Protein AF-0000000084342221 (afdb_homodimer)

Organism: Pseudonocardia thermophila (NCBI:txid1848)

Foldseek 3Di:
DKEKFFAAFAAQALVVLLVSLLVQLQVCLVVPHQEYEYAFQSSGFPPDDQLVSADACPDDSVVSSQVSQAVSQHWYWYWHWHDDPPSAIFRKIFIHGDVDTDIDTAADAPPDPPDDRVVRHPHDDDWDWDATPNAIETEHEAVCLVPLVSLQVSLVVGHQEYEYHYLFWDDPCRLVVVLVSQLVSLQLRLHKYFYHYHADVVQVPDDSDRTSRTQAFTFIAGSNRHTQDTDGRHGDMDMDDDDSVSSVVSCVVCVNSVPDDD/DKEKFFAAFAAQALVVLLVSLLVQLQVCLVVPHQEYEYAFQSSGFPPDDQLVSADACPDDSNVSSQVSQAVSQHWYWYWHWHDDPPSAIFRKIFIHGDVDTDIDTAADAPPDPPDDRVVRHPHDDDWDWDATPNAIETEHEAVCLVPLVSLQVSLVVGHQEYEYHYLFWDDPCRLVVVLVSQLVSLQLRLHKYFYHYHADVVQVPDDSDRTSRTQAFTFIAGSNRHTQDTDGRHGDMDMDDDDSVSSVVSCVVCVNSVPDDD

Nearest PDB structures (foldseek):
  5nz5-assembly1_A-2  TM=8.343E-01  e=1.143E-21  Nesterenkonia sp. 10004
  5kha-assembly1_A  TM=8.638E-01  e=1.002E-17  Acinetobacter baumannii
  5kha-assembly1_B  TM=8.612E-01  e=1.275E-17  Acinetobacter baumannii
  4f4h-assembly1_A  TM=8.410E-01  e=1.622E-17  Burkholderia thailandensis E264
  4f4h-assembly1_B  TM=7.670E-01  e=6.197E-18  Burkholderia thailandensis E264

Solvent-accessible surface area (backbone atoms only — not comparable to full-atom values): 25376 Å² total; per-residue (Å²): 88,38,34,24,33,35,21,40,64,49,39,78,44,44,69,62,26,47,52,54,49,46,51,45,48,46,54,28,32,75,71,59,21,53,34,35,33,30,14,33,37,30,38,36,25,58,80,51,83,57,63,88,70,33,38,51,82,84,26,72,69,46,46,52,50,41,48,47,20,49,76,51,62,17,31,36,35,39,15,34,42,21,70,43,69,95,79,17,22,25,51,24,35,42,36,27,21,74,93,35,80,49,69,38,38,34,53,40,62,52,54,33,75,90,39,60,39,59,77,51,31,46,66,32,85,59,88,41,70,47,65,54,96,90,36,33,35,19,64,47,39,42,57,32,58,66,41,62,57,60,44,34,50,36,24,74,73,54,22,49,31,32,39,29,20,10,36,44,51,70,60,92,63,34,68,59,45,50,57,46,34,50,18,40,42,5,46,48,29,28,11,31,26,45,32,13,17,12,6,20,37,61,71,78,74,39,83,60,79,87,33,39,44,14,54,19,51,24,31,32,16,33,22,76,31,48,76,73,46,70,50,58,38,52,66,46,76,46,76,49,77,49,56,71,62,56,26,56,50,35,40,67,35,51,32,53,74,79,55,57,86,114,89,39,34,24,33,37,22,42,64,49,38,78,43,46,69,62,25,48,52,53,49,48,51,46,49,48,53,29,32,76,71,61,21,52,35,34,34,30,14,33,38,31,37,36,24,60,81,51,85,56,62,88,69,33,39,52,82,83,26,70,71,45,47,51,51,42,49,47,19,51,74,52,62,17,31,34,34,39,15,33,42,21,69,43,70,95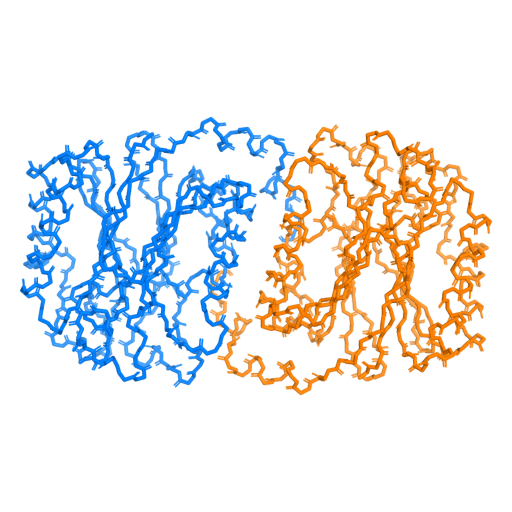,79,18,22,24,51,25,35,42,35,27,21,75,94,35,79,50,70,36,39,33,52,38,62,52,55,33,75,90,39,60,40,60,78,50,32,47,65,32,85,58,88,41,69,46,64,54,96,89,35,35,34,20,63,46,40,42,57,32,58,66,41,60,55,60,46,35,51,37,25,74,73,54,20,49,32,31,38,29,22,10,35,43,50,72,60,94,63,33,68,61,46,51,57,47,35,51,18,40,44,6,45,48,29,29,11,30,25,45,32,13,17,12,5,22,39,63,71,75,76,36,82,57,77,87,36,39,44,13,55,19,50,24,32,33,17,32,24,76,32,48,76,74,46,69,50,58,38,52,65,45,76,47,77,46,76,48,56,70,63,56,26,56,50,34,38,67,35,50,31,53,76,80,55,56,86,115

Secondary structure (DSSP, 8-state):
-EEEEEE----S-HHHHHHHHHHHHHHHHHTT-SEEEPPTT-SS-TTS-SGGG---TTSHHHHHHHHHHHHHT-EEEEEEEEE-STT-EEEEEEEEETTEEEEEE-SS----TT--GGGTEE------EEEETTEEEEE--GGGGG-HHHHHHHHHTT-SEEEEEE-PPPSTTHHHHHHHHHHHHHHHHTSEEEEEEPP-GGGGT---TTS-------EEE-TTS-EEEE--SS-EEEEEE--HHHHHHHHHHS-TTTT---/-EEEEEE----S-HHHHHHHHHHHHHHHHHTT-SEEEPPTT-SS-TTS-SGGG---TTSHHHHHHHHHHHHHT-EEEEEEEEE-STT-EEEEEEEEETTEEEEEE-SS----TT--GGGTEE------EEEETTEEEEE--GGGGG-HHHHHHHHHTT-SEEEEEE-PPPSTTHHHHHHHHHHHHHHHHTSEEEEEEPP-GGGGT---TTS-------EEE-TTS-EEEE--SS-EEEEEE--HHHHHHHHHHS-TTTT---

Radius of gyration: 24.41 Å; Cα contacts (8 Å, |Δi|>4): 1422; chains: 2; bounding box: 43×71×55 Å

Sequence (524 aa):
MRVAVAQIASTADPVHNLSLVRDGIREAAEAGAALVVFPEATMCAFGHPLGPVAEPADGPWANAVRAAAADAGITAVVGMFTPADEGRVHNTLLATGPGVDATYDKIHLYDAFGFTESRTVAPGAKPVSITVDGLQVGLATCYDVRFPALFQLLAADGAQVIVLPASWGDGPGKREQWDLLVRARALDSTAYVVACDQADPRTVGRDPGSAPAGIGASLVAGPLGQVVAQLDREPALLLADLDPEAVAAARKTVPVLANRRIMRVAVAQIASTADPVHNLSLVRDGIREAAEAGAALVVFPEATMCAFGHPLGPVAEPADGPWANAVRAAAADAGITAVVGMFTPADEGRVHNTLLATGPGVDATYDKIHLYDAFGFTESRTVAPGAKPVSITVDGLQVGLATCYDVRFPALFQLLAADGAQVIVLPASWGDGPGKREQWDLLVRARALDSTAYVVACDQADPRTVGRDPGSAPAGIGASLVAGPLGQVVAQLDREPALLLADLDPEAVAAARKTVPVLANRRI

InterPro domains:
  IPR001110 Uncharacterised protein family UPF0012, conserved site [PS01227] (138-158)
  IPR003010 Carbon-nitrogen hydrolase [PF00795] (2-252)
  IPR003010 Carbon-nitrogen hydrolase [PS50263] (1-244)
  IPR036526 Carbon-nitrogen hydrolase superfamily [G3DSA:3.60.110.10] (1-262)
  IPR036526 Carbon-nitrogen hydrolase superfamily [SSF56317] (1-260)

Structure (mmCIF, N/CA/C/O backbone):
data_AF-0000000084342221-model_v1
#
loop_
_entity.id
_entity.type
_entity.pdbx_description
1 polymer 'Predicted amidohydrolase'
#
loop_
_atom_site.group_PDB
_atom_site.id
_atom_site.type_symbol
_atom_site.label_atom_id
_atom_site.label_alt_id
_atom_site.label_comp_id
_atom_site.label_asym_id
_atom_site.label_entity_id
_atom_site.label_seq_id
_atom_site.pdbx_PDB_ins_code
_atom_site.Cartn_x
_atom_site.Cartn_y
_atom_site.Cartn_z
_atom_site.occupancy
_atom_site.B_iso_or_equiv
_atom_site.auth_seq_id
_atom_site.auth_comp_id
_atom_site.auth_asym_id
_atom_site.auth_atom_id
_atom_site.pdbx_PDB_model_num
ATOM 1 N N . MET A 1 1 ? 19.109 13.859 8.625 1 97.62 1 MET A N 1
ATOM 2 C CA . MET A 1 1 ? 18.234 14.984 8.977 1 97.62 1 MET A CA 1
ATOM 3 C C . MET A 1 1 ? 17.344 14.633 10.164 1 97.62 1 MET A C 1
ATOM 5 O O . MET A 1 1 ? 16.656 13.617 10.148 1 97.62 1 MET A O 1
ATOM 9 N N . ARG A 1 2 ? 17.516 15.375 11.234 1 98.62 2 ARG A N 1
ATOM 10 C CA . ARG A 1 2 ? 16.578 15.172 12.344 1 98.62 2 ARG A CA 1
ATOM 11 C C . ARG A 1 2 ? 15.25 15.859 12.078 1 98.62 2 ARG A C 1
ATOM 13 O O . ARG A 1 2 ? 15.211 17.031 11.711 1 98.62 2 ARG A O 1
ATOM 20 N N . VAL A 1 3 ? 14.039 15.086 12.227 1 98.94 3 VAL A N 1
ATOM 21 C CA . VAL A 1 3 ? 12.703 15.641 12.039 1 98.94 3 VAL A CA 1
ATOM 22 C C . VAL A 1 3 ? 11.898 15.508 13.328 1 98.94 3 VAL A C 1
ATOM 24 O O . VAL A 1 3 ? 12.195 14.648 14.164 1 98.94 3 VAL A O 1
ATOM 27 N N . ALA A 1 4 ? 10.977 16.359 13.477 1 98.94 4 ALA A N 1
ATOM 28 C CA . ALA A 1 4 ? 10.023 16.312 14.578 1 98.94 4 ALA A CA 1
ATOM 29 C C . ALA A 1 4 ? 8.594 16.156 14.07 1 98.94 4 ALA A C 1
ATOM 31 O O . ALA A 1 4 ? 8.227 16.766 13.062 1 98.94 4 ALA A O 1
ATOM 32 N N . VAL A 1 5 ? 7.891 15.312 14.68 1 99 5 VAL A N 1
ATOM 33 C CA . VAL A 1 5 ? 6.453 15.164 14.469 1 99 5 VAL A CA 1
ATOM 34 C C . VAL A 1 5 ? 5.695 15.68 15.688 1 99 5 VAL A C 1
ATOM 36 O O . VAL A 1 5 ? 5.746 15.078 16.766 1 99 5 VAL A O 1
ATOM 39 N N . ALA A 1 6 ? 5.051 16.812 15.516 1 99 6 ALA A N 1
ATOM 40 C CA . ALA A 1 6 ? 4.309 17.422 16.609 1 99 6 ALA A CA 1
ATOM 41 C C . ALA A 1 6 ? 2.852 16.969 16.609 1 99 6 ALA A C 1
ATOM 43 O O . ALA A 1 6 ? 1.992 17.625 16.031 1 99 6 ALA A O 1
ATOM 44 N N . GLN A 1 7 ? 2.613 15.852 17.312 1 98.94 7 GLN A N 1
ATOM 45 C CA . GLN A 1 7 ? 1.242 15.375 17.469 1 98.94 7 GLN A CA 1
ATOM 46 C C . GLN A 1 7 ? 0.49 16.219 18.5 1 98.94 7 GLN A C 1
ATOM 48 O O . GLN A 1 7 ? 0.651 16.031 19.703 1 98.94 7 GLN A O 1
ATOM 53 N N . ILE A 1 8 ? -0.265 17.141 18.016 1 98.94 8 ILE A N 1
ATOM 54 C CA . ILE A 1 8 ? -1.03 18.031 18.891 1 98.94 8 ILE A CA 1
ATOM 55 C C . ILE A 1 8 ? -2.52 17.719 18.766 1 98.94 8 ILE A C 1
ATOM 57 O O . ILE A 1 8 ? -2.918 16.891 17.953 1 98.94 8 ILE A O 1
ATOM 61 N N . ALA A 1 9 ? -3.359 18.391 19.562 1 98.75 9 ALA A N 1
ATOM 62 C CA . ALA A 1 9 ? -4.816 18.328 19.469 1 98.75 9 ALA A CA 1
ATOM 63 C C . ALA A 1 9 ? -5.402 19.703 19.203 1 98.75 9 ALA A C 1
ATOM 65 O O . ALA A 1 9 ? -5.645 20.484 20.125 1 98.75 9 ALA A O 1
ATOM 66 N N . SER A 1 10 ? -5.617 19.969 17.938 1 98.62 10 SER A N 1
ATOM 67 C CA . SER A 1 10 ? -6.129 21.266 17.547 1 98.62 10 SER A CA 1
ATOM 68 C C . SER A 1 10 ? -7.547 21.484 18.062 1 98.62 10 SER A C 1
ATOM 70 O O . SER A 1 10 ? -8.305 20.531 18.219 1 98.62 10 SER A O 1
ATOM 72 N N . THR A 1 11 ? -7.891 22.75 18.344 1 98.12 11 THR A N 1
ATOM 73 C CA . THR A 1 11 ? -9.234 23.141 18.75 1 98.12 11 THR A CA 1
ATOM 74 C C . THR A 1 11 ? -9.914 23.969 17.656 1 98.12 11 THR A C 1
ATOM 76 O O . THR A 1 11 ? -9.398 24.062 16.547 1 98.12 11 THR A O 1
ATOM 79 N N . ALA A 1 12 ? -11.078 24.5 18 1 97.5 12 ALA A N 1
ATOM 80 C CA . ALA A 1 12 ? -11.805 25.344 17.062 1 97.5 12 ALA A CA 1
ATOM 81 C C . ALA A 1 12 ? -11.195 26.75 17 1 97.5 12 ALA A C 1
ATOM 83 O O . ALA A 1 12 ? -11.516 27.531 16.094 1 97.5 12 ALA A O 1
ATOM 84 N N . ASP A 1 13 ? -10.273 27.047 17.875 1 98.25 13 ASP A N 1
ATOM 85 C CA . ASP A 1 13 ? -9.758 28.406 18.031 1 98.25 13 ASP A CA 1
ATOM 86 C C . ASP A 1 13 ? -8.391 28.562 17.375 1 98.25 13 ASP A C 1
ATOM 88 O O . ASP A 1 13 ? -7.375 28.141 17.953 1 98.25 13 ASP A O 1
ATOM 92 N N . PRO A 1 14 ? -8.312 29.281 16.234 1 98.75 14 PRO A N 1
ATOM 93 C CA . PRO A 1 14 ? -7.031 29.438 15.539 1 98.75 14 PRO A CA 1
ATOM 94 C C . PRO A 1 14 ? -5.961 30.078 16.406 1 98.75 14 PRO A C 1
ATOM 96 O O . PRO A 1 14 ? -4.773 29.781 16.25 1 98.75 14 PRO A O 1
ATOM 99 N N . VAL A 1 15 ? -6.363 30.953 17.266 1 98.56 15 VAL A N 1
ATOM 100 C CA . VAL A 1 15 ? -5.406 31.641 18.125 1 98.56 15 VAL A CA 1
ATOM 101 C C . VAL A 1 15 ? -4.766 30.656 19.094 1 98.56 15 VAL A C 1
ATOM 103 O O . VAL A 1 15 ? -3.547 30.641 19.266 1 98.56 15 VAL A O 1
ATOM 106 N N . HIS A 1 16 ? -5.605 29.891 19.703 1 98.56 16 HIS A N 1
ATOM 107 C CA . HIS A 1 16 ? -5.102 28.859 20.594 1 98.56 16 HIS A CA 1
ATOM 108 C C . HIS A 1 16 ? -4.191 27.891 19.844 1 98.56 16 HIS A C 1
ATOM 110 O O . HIS A 1 16 ? -3.113 27.547 20.328 1 98.56 16 HIS A O 1
ATOM 116 N N . ASN A 1 17 ? -4.629 27.453 18.719 1 98.88 17 ASN A N 1
ATOM 117 C CA . ASN A 1 17 ? -3.869 26.484 17.938 1 98.88 17 ASN A CA 1
ATOM 118 C C . ASN A 1 17 ? -2.523 27.062 17.484 1 98.88 17 ASN A C 1
ATOM 120 O O . ASN A 1 17 ? -1.539 26.328 17.391 1 98.88 17 ASN A O 1
ATOM 124 N N . LEU A 1 18 ? -2.477 28.359 17.234 1 98.88 18 LEU A N 1
ATOM 125 C CA . LEU A 1 18 ? -1.213 29.016 16.891 1 98.88 18 LEU A CA 1
ATOM 126 C C . LEU A 1 18 ? -0.221 28.906 18.047 1 98.88 18 LEU A C 1
ATOM 128 O O . LEU A 1 18 ? 0.982 28.75 17.828 1 98.88 18 LEU A O 1
ATOM 132 N N . SER A 1 19 ? -0.722 28.984 19.234 1 98.81 19 SER A N 1
ATOM 133 C CA . SER A 1 19 ? 0.164 28.828 20.391 1 98.81 19 SER A CA 1
ATOM 134 C C . SER A 1 19 ? 0.75 27.422 20.438 1 98.81 19 SER A C 1
ATOM 136 O O . SER A 1 19 ? 1.914 27.25 20.797 1 98.81 19 SER A O 1
ATOM 138 N N . LEU A 1 20 ? -0.046 26.391 20.109 1 98.88 20 LEU A N 1
ATOM 139 C CA . LEU A 1 20 ? 0.453 25.016 20.031 1 98.88 20 LEU A CA 1
ATOM 140 C C . LEU A 1 20 ? 1.552 24.906 18.984 1 98.88 20 LEU A C 1
ATOM 142 O O . LEU A 1 20 ? 2.557 24.219 19.203 1 98.88 20 LEU A O 1
ATOM 146 N N . VAL A 1 21 ? 1.328 25.594 17.844 1 98.94 21 VAL A N 1
ATOM 147 C CA . VAL A 1 21 ? 2.297 25.562 16.766 1 98.94 21 VAL A CA 1
ATOM 148 C C . VAL A 1 21 ? 3.602 26.219 17.219 1 98.94 21 VAL A C 1
ATOM 150 O O . VAL A 1 21 ? 4.684 25.656 17.016 1 98.94 21 VAL A O 1
ATOM 153 N N . ARG A 1 22 ? 3.48 27.375 17.828 1 98.88 22 ARG A N 1
ATOM 154 C CA . ARG A 1 22 ? 4.66 28.078 18.312 1 98.88 22 ARG A CA 1
ATOM 155 C C . ARG A 1 22 ? 5.438 27.234 19.312 1 98.88 22 ARG A C 1
ATOM 157 O O . ARG A 1 22 ? 6.664 27.141 19.234 1 98.88 22 ARG A O 1
ATOM 164 N N . ASP A 1 23 ? 4.73 26.609 20.234 1 98.88 23 ASP A N 1
ATOM 165 C CA . ASP A 1 23 ? 5.363 25.75 21.234 1 98.88 23 ASP A CA 1
ATOM 166 C C . ASP A 1 23 ? 6.051 24.562 20.562 1 98.88 23 ASP A C 1
ATOM 168 O O . ASP A 1 23 ? 7.18 24.219 20.922 1 98.88 23 ASP A O 1
ATOM 172 N N . GLY A 1 24 ? 5.359 23.906 19.625 1 98.94 24 GLY A N 1
ATOM 173 C CA . GLY A 1 24 ? 5.934 22.781 18.922 1 98.94 24 GLY A CA 1
ATOM 174 C C . GLY A 1 24 ? 7.168 23.141 18.109 1 98.94 24 GLY A C 1
ATOM 175 O O . GLY A 1 24 ? 8.141 22.375 18.078 1 98.94 24 GLY A O 1
ATOM 176 N N . ILE A 1 25 ? 7.082 24.281 17.438 1 98.94 25 ILE A N 1
ATOM 177 C CA . ILE A 1 25 ? 8.227 24.766 16.672 1 98.94 25 ILE A CA 1
ATOM 178 C C . ILE A 1 25 ? 9.414 24.984 17.609 1 98.94 25 ILE A C 1
ATOM 180 O O . ILE A 1 25 ? 10.531 24.531 17.312 1 98.94 25 ILE A O 1
ATOM 184 N N . ARG A 1 26 ? 9.148 25.641 18.688 1 98.81 26 ARG A N 1
ATOM 185 C CA . ARG A 1 26 ? 10.211 25.922 19.641 1 98.81 26 ARG A CA 1
ATOM 186 C C . ARG A 1 26 ? 10.828 24.625 20.156 1 98.81 26 ARG A C 1
ATOM 188 O O . ARG A 1 26 ? 12.055 24.469 20.156 1 98.81 26 ARG A O 1
ATOM 195 N N . GLU A 1 27 ? 10.016 23.688 20.609 1 98.88 27 GLU A N 1
ATOM 196 C CA . GLU A 1 27 ? 10.484 22.422 21.172 1 98.88 27 GLU A CA 1
ATOM 197 C C . GLU A 1 27 ? 11.281 21.641 20.125 1 98.88 27 GLU A C 1
ATOM 199 O O . GLU A 1 27 ? 12.32 21.062 20.453 1 98.88 27 GLU A O 1
ATOM 204 N N . ALA A 1 28 ? 10.797 21.594 18.906 1 98.94 28 ALA A N 1
ATOM 205 C CA . ALA A 1 28 ? 11.477 20.891 17.828 1 98.94 28 ALA A CA 1
ATOM 206 C C . ALA A 1 28 ? 12.844 21.5 17.547 1 98.94 28 ALA A C 1
ATOM 208 O O . ALA A 1 28 ? 13.828 20.781 17.391 1 98.94 28 ALA A O 1
ATOM 209 N N . ALA A 1 29 ? 12.867 22.828 17.438 1 98.81 29 ALA A N 1
ATOM 210 C CA . ALA A 1 29 ? 14.125 23.531 17.172 1 98.81 29 ALA A CA 1
ATOM 211 C C . ALA A 1 29 ? 15.133 23.281 18.297 1 98.81 29 ALA A C 1
ATOM 213 O O . ALA A 1 29 ? 16.312 23.047 18.031 1 98.81 29 ALA A O 1
ATOM 214 N N . GLU A 1 30 ? 14.617 23.344 19.516 1 98.75 30 GLU A N 1
ATOM 215 C CA . GLU A 1 30 ? 15.477 23.109 20.672 1 98.75 30 GLU A CA 1
ATOM 216 C C . GLU A 1 30 ? 16.062 21.688 20.641 1 98.75 30 GLU A C 1
ATOM 218 O O . GLU A 1 30 ? 17.172 21.453 21.109 1 98.75 30 GLU A O 1
ATOM 223 N N . ALA A 1 31 ? 15.328 20.766 20.078 1 98.81 31 ALA A N 1
ATOM 224 C CA . ALA A 1 31 ? 15.758 19.375 19.984 1 98.81 31 ALA A CA 1
ATOM 225 C C . ALA A 1 31 ? 16.656 19.141 18.781 1 98.81 31 ALA A C 1
ATOM 227 O O . ALA A 1 31 ? 17.125 18.031 18.531 1 98.81 31 ALA A O 1
ATOM 228 N N . GLY A 1 32 ? 16.844 20.172 17.984 1 98.69 32 GLY A N 1
ATOM 229 C CA . GLY A 1 32 ? 17.797 20.109 16.891 1 98.69 32 GLY A CA 1
ATOM 230 C C . GLY A 1 32 ? 17.172 19.641 15.594 1 98.69 32 GLY A C 1
ATOM 231 O O . GLY A 1 32 ? 17.875 19.203 14.68 1 98.69 32 GLY A O 1
ATOM 232 N N . ALA A 1 33 ? 15.883 19.625 15.5 1 98.88 33 ALA A N 1
ATOM 233 C CA . ALA A 1 33 ? 15.211 19.188 14.273 1 98.88 33 ALA A CA 1
ATOM 234 C C . ALA A 1 33 ? 15.359 20.234 13.172 1 98.88 33 ALA A C 1
ATOM 236 O O . ALA A 1 33 ? 15.367 21.438 13.453 1 98.88 33 ALA A O 1
ATOM 237 N N . ALA A 1 34 ? 15.492 19.797 11.961 1 98.81 34 ALA A N 1
ATOM 238 C CA . ALA A 1 34 ? 15.531 20.672 10.797 1 98.81 34 ALA A CA 1
ATOM 239 C C . ALA A 1 34 ? 14.125 20.891 10.234 1 98.81 34 ALA A C 1
ATOM 241 O O . ALA A 1 34 ? 13.883 21.859 9.516 1 98.81 34 ALA A O 1
ATOM 242 N N . LEU A 1 35 ? 13.227 20.016 10.523 1 98.94 35 LEU A N 1
ATOM 243 C CA . LEU A 1 35 ? 11.852 20 10.039 1 98.94 35 LEU A CA 1
ATOM 244 C C . LEU A 1 35 ? 10.883 19.578 11.141 1 98.94 35 LEU A C 1
ATOM 246 O O . LEU A 1 35 ? 11.141 18.609 11.859 1 98.94 35 LEU A O 1
ATOM 250 N N . VAL A 1 36 ? 9.844 20.328 11.367 1 99 36 VAL A N 1
ATOM 251 C CA . VAL A 1 36 ? 8.758 19.922 12.258 1 99 36 VAL A CA 1
ATOM 252 C C . VAL A 1 36 ? 7.449 19.844 11.469 1 99 36 VAL A C 1
ATOM 254 O O . VAL A 1 36 ? 7.113 20.766 10.719 1 99 36 VAL A O 1
ATOM 257 N N . VAL A 1 37 ? 6.789 18.75 11.555 1 99 37 VAL A N 1
ATOM 258 C CA . VAL A 1 37 ? 5.535 18.5 10.852 1 99 37 VAL A CA 1
ATOM 259 C C . VAL A 1 37 ? 4.371 18.531 11.836 1 99 37 VAL A C 1
ATOM 261 O O . VAL A 1 37 ? 4.406 17.859 12.867 1 99 37 VAL A O 1
ATOM 264 N N . PHE A 1 38 ? 3.416 19.359 11.609 1 99 38 PHE A N 1
ATOM 265 C CA . PHE A 1 38 ? 2.168 19.438 12.367 1 99 38 PHE A CA 1
ATOM 266 C C . PHE A 1 38 ? 1.037 18.766 11.602 1 99 38 PHE A C 1
ATOM 268 O O . PHE A 1 38 ? 1.172 18.469 10.406 1 99 38 PHE A O 1
ATOM 275 N N . PRO A 1 39 ? -0.1 18.453 12.25 1 98.94 39 PRO A N 1
ATOM 276 C CA . PRO A 1 39 ? -1.195 17.734 11.594 1 98.94 39 PRO A CA 1
ATOM 277 C C . PRO A 1 39 ? -1.92 18.578 10.555 1 98.94 39 PRO A C 1
ATOM 279 O O . PRO A 1 39 ? -1.729 19.797 10.5 1 98.94 39 PRO A O 1
ATOM 282 N N . GLU A 1 40 ? -2.646 17.875 9.672 1 98.94 40 GLU A N 1
ATOM 283 C CA . GLU A 1 40 ? -3.758 18.484 8.945 1 98.94 40 GLU A CA 1
ATOM 284 C C . GLU A 1 40 ? -4.703 19.203 9.898 1 98.94 40 GLU A C 1
ATOM 286 O O . GLU A 1 40 ? -4.891 18.781 11.039 1 98.94 40 GLU A O 1
ATOM 291 N N . ALA A 1 41 ? -5.32 20.312 9.477 1 98.81 41 ALA A N 1
ATOM 292 C CA . ALA A 1 41 ? -6.355 21.016 10.227 1 98.81 41 ALA A CA 1
ATOM 293 C C . ALA A 1 41 ? -5.801 21.562 11.547 1 98.81 41 ALA A C 1
ATOM 295 O O . ALA A 1 41 ? -6.508 21.594 12.555 1 98.81 41 ALA A O 1
ATOM 296 N N . THR A 1 42 ? -4.574 21.906 11.578 1 98.94 42 THR A N 1
ATOM 297 C CA . THR A 1 42 ? -3.939 22.5 12.75 1 98.94 42 THR A CA 1
ATOM 298 C C . THR A 1 42 ? -4.547 23.875 13.055 1 98.94 42 THR A C 1
ATOM 300 O O . THR A 1 42 ? -4.832 24.188 14.211 1 98.94 42 THR A O 1
ATOM 303 N N . MET A 1 43 ? -4.812 24.672 12 1 98.94 43 MET A N 1
ATOM 304 C CA . MET A 1 43 ? -5.391 26 12.172 1 98.94 43 MET A CA 1
ATOM 305 C C . MET A 1 43 ? -6.723 25.922 12.914 1 98.94 43 MET A C 1
ATOM 307 O O . MET A 1 43 ? -7.004 26.75 13.773 1 98.94 43 MET A O 1
ATOM 311 N N . CYS A 1 44 ? -7.465 24.984 12.539 1 98.75 44 CYS A N 1
ATOM 312 C CA . CYS A 1 44 ? -8.789 24.734 13.102 1 98.75 44 CYS A CA 1
ATOM 313 C C . CYS A 1 44 ? -9.195 23.281 12.93 1 98.75 44 CYS A C 1
ATOM 315 O O . CYS A 1 44 ? -9.148 22.75 11.82 1 98.75 44 CYS A O 1
ATOM 317 N N . ALA A 1 45 ? -9.633 22.719 14.078 1 98.25 45 ALA A N 1
ATOM 318 C CA . ALA A 1 45 ? -10.023 21.312 14.047 1 98.25 45 ALA A CA 1
ATOM 319 C C . ALA A 1 45 ? -11.258 21.109 13.18 1 98.25 45 ALA A C 1
ATOM 321 O O . ALA A 1 45 ? -12.141 21.969 13.133 1 98.25 45 ALA A O 1
ATOM 322 N N . PHE A 1 46 ? -11.344 19.938 12.477 1 97.31 46 PHE A N 1
ATOM 323 C CA . PHE A 1 46 ? -12.578 19.578 11.781 1 97.31 46 PHE A CA 1
ATOM 324 C C . PHE A 1 46 ? -13.742 19.469 12.766 1 97.31 46 PHE A C 1
ATOM 326 O O . PHE A 1 46 ? -13.531 19.297 13.969 1 97.31 46 PHE A O 1
ATOM 333 N N . GLY A 1 47 ? -14.93 19.562 12.242 1 94.5 47 GLY A N 1
ATOM 334 C CA . GLY A 1 47 ? -16.109 19.562 13.094 1 94.5 47 GLY A CA 1
ATOM 335 C C . GLY A 1 47 ? -16.625 20.969 13.383 1 94.5 47 GLY A C 1
ATOM 336 O O . GLY A 1 47 ? -17.625 21.141 14.094 1 94.5 47 GLY A O 1
ATOM 337 N N . HIS A 1 48 ? -15.945 21.922 12.945 1 94.75 48 HIS A N 1
ATOM 338 C CA . HIS A 1 48 ? -16.297 23.328 13.055 1 94.75 48 HIS A CA 1
ATOM 339 C C . HIS A 1 48 ? -16.328 24.016 11.688 1 94.75 48 HIS A C 1
ATOM 341 O O . HIS A 1 48 ? -15.695 23.531 10.75 1 94.75 48 HIS A O 1
ATOM 347 N N . PRO A 1 49 ? -17.078 25.125 11.578 1 94.31 49 PRO A N 1
ATOM 348 C CA . PRO A 1 49 ? -17.062 25.828 10.289 1 94.31 49 PRO A CA 1
ATOM 349 C C . PRO A 1 49 ? -15.664 26.328 9.914 1 94.31 49 PRO A C 1
ATOM 351 O O . PRO A 1 49 ? -14.992 26.969 10.719 1 94.31 49 PRO A O 1
ATOM 354 N N . LEU A 1 50 ? -15.242 26.047 8.656 1 96.12 50 LEU A N 1
ATOM 355 C CA . LEU A 1 50 ? -13.883 26.375 8.227 1 96.12 50 LEU A CA 1
ATOM 356 C C . LEU A 1 50 ? -13.859 27.688 7.449 1 96.12 50 LEU A C 1
ATOM 358 O O . LEU A 1 50 ? -12.836 28.359 7.398 1 96.12 50 LEU A O 1
ATOM 362 N N . GLY A 1 51 ? -15.008 28.016 6.863 1 95.88 51 GLY A N 1
ATOM 363 C CA . GLY A 1 51 ? -15.109 29.234 6.078 1 95.88 51 GLY A CA 1
ATOM 364 C C . GLY A 1 51 ? -14.672 30.469 6.84 1 95.88 51 GLY A C 1
ATOM 365 O O . GLY A 1 51 ? -13.766 31.188 6.406 1 95.88 51 GLY A O 1
ATOM 366 N N . PRO A 1 52 ? -15.227 30.688 8.008 1 96.19 52 PRO A N 1
ATOM 367 C CA . PRO A 1 52 ? -14.938 31.906 8.781 1 96.19 52 PRO A CA 1
ATOM 368 C C . PRO A 1 52 ? -13.492 31.969 9.266 1 96.19 52 PRO A C 1
ATOM 370 O O . PRO A 1 52 ? -13 33.031 9.602 1 96.19 52 PRO A O 1
ATOM 373 N N . VAL A 1 53 ? -12.797 30.859 9.305 1 96.56 53 VAL A N 1
ATOM 374 C CA . VAL A 1 53 ? -11.453 30.859 9.875 1 96.56 53 VAL A CA 1
ATOM 375 C C . VAL A 1 53 ? -10.422 30.938 8.75 1 96.56 53 VAL A C 1
ATOM 377 O O . VAL A 1 53 ? -9.25 31.25 9 1 96.56 53 VAL A O 1
ATOM 380 N N . ALA A 1 54 ? -10.812 30.609 7.527 1 98.44 54 ALA A N 1
ATOM 381 C CA . ALA A 1 54 ? -9.883 30.531 6.398 1 98.44 54 ALA A CA 1
ATOM 382 C C . ALA A 1 54 ? -9.227 31.891 6.156 1 98.44 54 ALA A C 1
ATOM 384 O O . ALA A 1 54 ? -9.883 32.938 6.195 1 98.44 54 ALA A O 1
ATOM 385 N N . GLU A 1 55 ? -7.949 31.875 6 1 98.62 55 GLU A N 1
ATOM 386 C CA . GLU A 1 55 ? -7.145 33.031 5.672 1 98.62 55 GLU A CA 1
ATOM 387 C C . GLU A 1 55 ? -6.242 32.781 4.469 1 98.62 55 GLU A C 1
ATOM 389 O O . GLU A 1 55 ? -5.824 31.641 4.246 1 98.62 55 GLU A O 1
ATOM 394 N N . PRO A 1 56 ? -5.961 33.812 3.697 1 98.38 56 PRO A N 1
ATOM 395 C CA . PRO A 1 56 ? -4.977 33.594 2.637 1 98.38 56 PRO A CA 1
ATOM 396 C C . PRO A 1 56 ? -3.623 33.156 3.174 1 98.38 56 PRO A C 1
ATOM 398 O O . PRO A 1 56 ? -3.318 33.344 4.352 1 98.38 56 PRO A O 1
ATOM 401 N N . ALA A 1 57 ? -2.834 32.531 2.283 1 98.19 57 ALA A N 1
ATOM 402 C CA . ALA A 1 57 ? -1.541 31.984 2.684 1 98.19 57 ALA A CA 1
ATOM 403 C C . ALA A 1 57 ? -0.575 33.094 3.082 1 98.19 57 ALA A C 1
ATOM 405 O O . ALA A 1 57 ? 0.474 32.844 3.674 1 98.19 57 ALA A O 1
ATOM 406 N N . ASP A 1 58 ? -0.907 34.312 2.811 1 98.25 58 ASP A N 1
ATOM 407 C CA . ASP A 1 58 ? -0.119 35.438 3.254 1 98.25 58 ASP A CA 1
ATOM 408 C C . ASP A 1 58 ? -0.874 36.25 4.305 1 98.25 58 ASP A C 1
ATOM 410 O O . ASP A 1 58 ? -0.597 37.438 4.496 1 98.25 58 ASP A O 1
ATOM 414 N N . GLY A 1 59 ? -1.85 35.656 4.945 1 98.69 59 GLY A N 1
ATOM 415 C CA . GLY A 1 59 ? -2.617 36.281 6.004 1 98.69 59 GLY A CA 1
ATOM 416 C C . GLY A 1 59 ? -1.932 36.219 7.359 1 98.69 59 GLY A C 1
ATOM 417 O O . GLY A 1 59 ? -0.804 35.719 7.465 1 98.69 59 GLY A O 1
ATOM 418 N N . PRO A 1 60 ? -2.639 36.719 8.375 1 98.56 60 PRO A N 1
ATOM 419 C CA . PRO A 1 60 ? -2.021 36.875 9.688 1 98.56 60 PRO A CA 1
ATOM 420 C C . PRO A 1 60 ? -1.615 35.562 10.312 1 98.56 60 PRO A C 1
ATOM 422 O O . PRO A 1 60 ? -0.553 35.469 10.938 1 98.56 60 PRO A O 1
ATOM 425 N N . TRP A 1 61 ? -2.438 34.531 10.203 1 98.81 61 TRP A N 1
ATOM 426 C CA . TRP A 1 61 ? -2.129 33.281 10.836 1 98.81 61 TRP A CA 1
ATOM 427 C C . TRP A 1 61 ? -0.881 32.656 10.219 1 98.81 61 TRP A C 1
ATOM 429 O O . TRP A 1 61 ? 0.047 32.25 10.938 1 98.81 61 TRP A O 1
ATOM 439 N N . ALA A 1 62 ? -0.865 32.625 8.867 1 98.88 62 ALA A N 1
ATOM 440 C CA . ALA A 1 62 ? 0.294 32.062 8.156 1 98.88 62 ALA A CA 1
ATOM 441 C C . ALA A 1 62 ? 1.552 32.875 8.477 1 98.88 62 ALA A C 1
ATOM 443 O O . ALA A 1 62 ? 2.627 32.312 8.672 1 98.88 62 ALA A O 1
ATOM 444 N N . ASN A 1 63 ? 1.412 34.156 8.523 1 98.88 63 ASN A N 1
ATOM 445 C CA . ASN A 1 63 ? 2.559 35.031 8.797 1 98.88 63 ASN A CA 1
ATOM 446 C C . ASN A 1 63 ? 3.096 34.812 10.211 1 98.88 63 ASN A C 1
ATOM 448 O O . ASN A 1 63 ? 4.301 34.906 10.445 1 98.88 63 ASN A O 1
ATOM 452 N N . ALA A 1 64 ? 2.18 34.531 11.125 1 98.88 64 ALA A N 1
ATOM 453 C CA . ALA A 1 64 ? 2.613 34.219 12.477 1 98.88 64 ALA A CA 1
ATOM 454 C C . ALA A 1 64 ? 3.402 32.906 12.508 1 98.88 64 ALA A C 1
ATOM 456 O O . ALA A 1 64 ? 4.398 32.812 13.227 1 98.88 64 ALA A O 1
ATOM 457 N N . VAL A 1 65 ? 2.996 31.938 11.773 1 98.94 65 VAL A N 1
ATOM 458 C CA . VAL A 1 65 ? 3.725 30.672 11.672 1 98.94 65 VAL A CA 1
ATOM 459 C C . VAL A 1 65 ? 5.102 30.922 11.062 1 98.94 65 VAL A C 1
ATOM 461 O O . VAL A 1 65 ? 6.109 30.406 11.562 1 98.94 65 VAL A O 1
ATOM 464 N N . ARG A 1 66 ? 5.164 31.719 9.961 1 98.88 66 ARG A N 1
ATOM 465 C CA . ARG A 1 66 ? 6.422 32.062 9.305 1 98.88 66 ARG A CA 1
ATOM 466 C C . ARG A 1 66 ? 7.398 32.688 10.289 1 98.88 66 ARG A C 1
ATOM 468 O O . ARG A 1 66 ? 8.586 32.344 10.305 1 98.88 66 ARG A O 1
ATOM 475 N N . ALA A 1 67 ? 6.844 33.594 11.055 1 98.81 67 ALA A N 1
ATOM 476 C CA . ALA A 1 67 ? 7.684 34.281 12.023 1 98.81 67 ALA A CA 1
ATOM 477 C C . ALA A 1 67 ? 8.258 33.312 13.047 1 98.81 67 ALA A C 1
ATOM 479 O O . ALA A 1 67 ? 9.445 33.375 13.383 1 98.81 67 ALA A O 1
ATOM 480 N N . ALA A 1 68 ? 7.41 32.438 13.57 1 98.88 68 ALA A N 1
ATOM 481 C CA . ALA A 1 68 ? 7.855 31.469 14.555 1 98.88 68 ALA A CA 1
ATOM 482 C C . ALA A 1 68 ? 8.938 30.562 13.977 1 98.88 68 ALA A C 1
ATOM 484 O O . ALA A 1 68 ? 9.953 30.297 14.633 1 98.88 68 ALA A O 1
ATOM 485 N N . ALA A 1 69 ? 8.727 30.062 12.758 1 98.88 69 ALA A N 1
ATOM 486 C CA . ALA A 1 69 ? 9.688 29.188 12.094 1 98.88 69 ALA A CA 1
ATOM 487 C C . ALA A 1 69 ? 11.008 29.906 11.844 1 98.88 69 ALA A C 1
ATOM 489 O O . ALA A 1 69 ? 12.078 29.344 12.062 1 98.88 69 ALA A O 1
ATOM 490 N N . ALA A 1 70 ? 10.922 31.141 11.367 1 98.56 70 ALA A N 1
ATOM 491 C CA . ALA A 1 70 ? 12.109 31.953 11.086 1 98.56 70 ALA A CA 1
ATOM 492 C C . ALA A 1 70 ? 12.922 32.188 12.359 1 98.56 70 ALA A C 1
ATOM 494 O O . ALA A 1 70 ? 14.141 32.031 12.359 1 98.56 70 ALA A O 1
ATOM 495 N N . ASP A 1 71 ? 12.227 32.594 13.375 1 98.44 71 ASP A N 1
ATOM 496 C CA . ASP A 1 71 ? 12.883 32.875 14.648 1 98.44 71 ASP A CA 1
ATOM 497 C C . ASP A 1 71 ? 13.625 31.641 15.172 1 98.44 71 ASP A C 1
ATOM 499 O O . ASP A 1 71 ? 14.703 31.766 15.758 1 98.44 71 ASP A O 1
ATOM 503 N N . ALA A 1 72 ? 13.008 30.469 15.008 1 98.69 72 ALA A N 1
ATOM 504 C CA . ALA A 1 72 ? 13.562 29.234 15.555 1 98.69 72 ALA A CA 1
ATOM 505 C C . ALA A 1 72 ? 14.578 28.625 14.594 1 98.69 72 ALA A C 1
ATOM 507 O O . ALA A 1 72 ? 15.352 27.75 14.977 1 98.69 72 ALA A O 1
ATOM 508 N N . GLY A 1 73 ? 14.586 29.078 13.32 1 98.56 73 GLY A N 1
ATOM 509 C CA . GLY A 1 73 ? 15.492 28.547 12.312 1 98.56 73 GLY A CA 1
ATOM 510 C C . GLY A 1 73 ? 15.164 27.125 11.906 1 98.56 73 GLY A C 1
ATOM 511 O O . GLY A 1 73 ? 16.062 26.297 11.734 1 98.56 73 GLY A O 1
ATOM 512 N N . ILE A 1 74 ? 13.977 26.781 11.844 1 98.88 74 ILE A N 1
ATOM 513 C CA . ILE A 1 74 ? 13.516 25.438 11.508 1 98.88 74 ILE A CA 1
ATOM 514 C C . ILE A 1 74 ? 12.445 25.516 10.422 1 98.88 74 ILE A C 1
ATOM 516 O O . ILE A 1 74 ? 11.758 26.531 10.297 1 98.88 74 ILE A O 1
ATOM 520 N N . THR A 1 75 ? 12.352 24.547 9.508 1 98.94 75 THR A N 1
ATOM 521 C CA . THR A 1 75 ? 11.234 24.453 8.57 1 98.94 75 THR A CA 1
ATOM 522 C C . THR A 1 75 ? 10.016 23.828 9.242 1 98.94 75 THR A C 1
ATOM 524 O O . THR A 1 75 ? 10.141 22.828 9.961 1 98.94 75 THR A O 1
ATOM 527 N N . ALA A 1 76 ? 8.867 24.422 9.117 1 99 76 ALA A N 1
ATOM 528 C CA . ALA A 1 76 ? 7.613 23.906 9.664 1 99 76 ALA A CA 1
ATOM 529 C C . ALA A 1 76 ? 6.613 23.609 8.555 1 99 76 ALA A C 1
ATOM 531 O O . ALA A 1 76 ? 6.492 24.375 7.59 1 99 76 ALA A O 1
ATOM 532 N N . VAL A 1 77 ? 5.973 22.469 8.562 1 99 77 VAL A N 1
ATOM 533 C CA . VAL A 1 77 ? 4.816 22.141 7.738 1 99 77 VAL A CA 1
ATOM 534 C C . VAL A 1 77 ? 3.559 22.109 8.602 1 99 77 VAL A C 1
ATOM 536 O O . VAL A 1 77 ? 3.469 21.312 9.547 1 99 77 VAL A O 1
ATOM 539 N N . VAL A 1 78 ? 2.588 22.953 8.328 1 98.94 78 VAL A N 1
ATOM 540 C CA . VAL A 1 78 ? 1.437 23.188 9.195 1 98.94 78 VAL A CA 1
ATOM 541 C C . VAL A 1 78 ? 0.156 23.172 8.367 1 98.94 78 VAL A C 1
ATOM 543 O O . VAL A 1 78 ? 0.12 23.719 7.262 1 98.94 78 VAL A O 1
ATOM 546 N N . GLY A 1 79 ? -0.862 22.484 8.867 1 98.94 79 GLY A N 1
ATOM 547 C CA . GLY A 1 79 ? -2.143 22.469 8.172 1 98.94 79 GLY A CA 1
ATOM 548 C C . GLY A 1 79 ? -2.99 23.703 8.461 1 98.94 79 GLY A C 1
ATOM 549 O O . GLY A 1 79 ? -3.293 23.984 9.617 1 98.94 79 GLY A O 1
ATOM 550 N N . MET A 1 80 ? -3.385 24.422 7.449 1 98.88 80 MET A N 1
ATOM 551 C CA . MET A 1 80 ? -4.301 25.547 7.574 1 98.88 80 MET A CA 1
ATOM 552 C C . MET A 1 80 ? -5.367 25.516 6.484 1 98.88 80 MET A C 1
ATOM 554 O O . MET A 1 80 ? -5.426 24.562 5.707 1 98.88 80 MET A O 1
ATOM 558 N N . PHE A 1 81 ? -6.309 26.453 6.535 1 98.88 81 PHE A N 1
ATOM 559 C CA . PHE A 1 81 ? -7.344 26.578 5.52 1 98.88 81 PHE A CA 1
ATOM 560 C C . PHE A 1 81 ? -7.254 27.922 4.816 1 98.88 81 PHE A C 1
ATOM 562 O O . PHE A 1 81 ? -7.043 28.953 5.461 1 98.88 81 PHE A O 1
ATOM 569 N N . THR A 1 82 ? -7.309 27.891 3.518 1 98.88 82 THR A N 1
ATOM 570 C CA . THR A 1 82 ? -7.285 29.109 2.707 1 98.88 82 THR A CA 1
ATOM 571 C C . THR A 1 82 ? -8.57 29.234 1.896 1 98.88 82 THR A C 1
ATOM 573 O O . THR A 1 82 ? -9.234 28.25 1.608 1 98.88 82 THR A O 1
ATOM 576 N N . PRO A 1 83 ? -8.914 30.469 1.585 1 98.31 83 PRO A N 1
ATOM 577 C CA . PRO A 1 83 ? -10.148 30.641 0.811 1 98.31 83 PRO A CA 1
ATOM 578 C C . PRO A 1 83 ? -10.07 30 -0.573 1 98.31 83 PRO A C 1
ATOM 580 O O . PRO A 1 83 ? -9.016 30.047 -1.217 1 98.31 83 PRO A O 1
ATOM 583 N N . ALA A 1 84 ? -11.141 29.406 -0.961 1 97.75 84 ALA A N 1
ATOM 584 C CA . ALA A 1 84 ? -11.328 28.891 -2.312 1 97.75 84 ALA A CA 1
ATOM 585 C C . ALA A 1 84 ? -12.578 29.469 -2.959 1 97.75 84 ALA A C 1
ATOM 587 O O . ALA A 1 84 ? -13.164 30.422 -2.438 1 97.75 84 ALA A O 1
ATOM 588 N N . ASP A 1 85 ? -12.914 29.016 -4.137 1 92.88 85 ASP A N 1
ATOM 589 C CA . ASP A 1 85 ? -14.078 29.531 -4.852 1 92.88 85 ASP A CA 1
ATOM 590 C C . ASP A 1 85 ? -15.375 28.953 -4.281 1 92.88 85 ASP A C 1
ATOM 592 O O . ASP A 1 85 ? -15.344 27.984 -3.527 1 92.88 85 ASP A O 1
ATOM 596 N N . GLU A 1 86 ? -16.516 29.594 -4.57 1 91.5 86 GLU A N 1
ATOM 597 C CA . GLU A 1 86 ? -17.875 29.109 -4.309 1 91.5 86 GLU A CA 1
ATOM 598 C C . GLU A 1 86 ? -18.078 28.844 -2.822 1 91.5 86 GLU A C 1
ATOM 600 O O . GLU A 1 86 ? -18.688 27.844 -2.449 1 91.5 86 GLU A O 1
ATOM 605 N N . GLY A 1 87 ? -17.438 29.688 -1.999 1 91.44 87 GLY A N 1
ATOM 606 C CA . GLY A 1 87 ? -17.672 29.578 -0.567 1 91.44 87 GLY A CA 1
ATOM 607 C C . GLY A 1 87 ? -16.938 28.438 0.083 1 91.44 87 GLY A C 1
ATOM 608 O O . GLY A 1 87 ? -17.094 28.188 1.278 1 91.44 87 GLY A O 1
ATOM 609 N N . ARG A 1 88 ? -16.156 27.703 -0.672 1 96.38 88 ARG A N 1
ATOM 610 C CA . ARG A 1 88 ? -15.352 26.594 -0.143 1 96.38 88 ARG A CA 1
ATOM 611 C C . ARG A 1 88 ? -14 27.094 0.352 1 96.38 88 ARG A C 1
ATOM 613 O O . ARG A 1 88 ? -13.695 28.281 0.244 1 96.38 88 ARG A O 1
ATOM 620 N N . VAL A 1 89 ? -13.258 26.234 0.984 1 98.69 89 VAL A N 1
ATOM 621 C CA . VAL A 1 89 ? -11.883 26.5 1.374 1 98.69 89 VAL A CA 1
ATOM 622 C C . VAL A 1 89 ? -10.953 25.469 0.73 1 98.69 89 VAL A C 1
ATOM 624 O O . VAL A 1 89 ? -11.414 24.453 0.202 1 98.69 89 VAL A O 1
ATOM 627 N N . HIS A 1 90 ? -9.688 25.781 0.663 1 98.81 90 HIS A N 1
ATOM 628 C CA . HIS A 1 90 ? -8.672 24.75 0.438 1 98.81 90 HIS A CA 1
ATOM 629 C C . HIS A 1 90 ? -8.141 24.203 1.759 1 98.81 90 HIS A C 1
ATOM 631 O O . HIS A 1 90 ? -8.016 24.938 2.738 1 98.81 90 HIS A O 1
ATOM 637 N N . ASN A 1 91 ? -7.969 22.906 1.771 1 98.81 91 ASN A N 1
ATOM 638 C CA . ASN A 1 91 ? -7.156 22.266 2.803 1 98.81 91 ASN A CA 1
ATOM 639 C C . ASN A 1 91 ? -5.664 22.375 2.492 1 98.81 91 ASN A C 1
ATOM 641 O O . ASN A 1 91 ? -5.125 21.578 1.735 1 98.81 91 ASN A O 1
ATOM 645 N N . THR A 1 92 ? -5.016 23.391 3.092 1 98.94 92 THR A N 1
ATOM 646 C CA . THR A 1 92 ? -3.703 23.844 2.65 1 98.94 92 THR A CA 1
ATOM 647 C C . THR A 1 92 ? -2.631 23.5 3.676 1 98.94 92 THR A C 1
ATOM 649 O O . THR A 1 92 ? -2.818 23.703 4.875 1 98.94 92 THR A O 1
ATOM 652 N N . LEU A 1 93 ? -1.565 22.875 3.225 1 98.94 93 LEU A N 1
ATOM 653 C CA . LEU A 1 93 ? -0.343 22.844 4.02 1 98.94 93 LEU A CA 1
ATOM 654 C C . LEU A 1 93 ? 0.52 24.062 3.738 1 98.94 93 LEU A C 1
ATOM 656 O O . LEU A 1 93 ? 0.757 24.406 2.578 1 98.94 93 LEU A O 1
ATOM 660 N N . LEU A 1 94 ? 0.9 24.734 4.762 1 98.94 94 LEU A N 1
ATOM 661 C CA . LEU A 1 94 ? 1.946 25.75 4.68 1 98.94 94 LEU A CA 1
ATOM 662 C C . LEU A 1 94 ? 3.301 25.156 5.062 1 98.94 94 LEU A C 1
ATOM 664 O O . LEU A 1 94 ? 3.449 24.578 6.137 1 98.94 94 LEU A O 1
ATOM 668 N N . ALA A 1 95 ? 4.258 25.172 4.188 1 98.94 95 ALA A N 1
ATOM 669 C CA . ALA A 1 95 ? 5.652 24.859 4.48 1 98.94 95 ALA A CA 1
ATOM 670 C C . ALA A 1 95 ? 6.504 26.141 4.512 1 98.94 95 ALA A C 1
ATOM 672 O O . ALA A 1 95 ? 6.562 26.875 3.525 1 98.94 95 ALA A O 1
ATOM 673 N N . THR A 1 96 ? 7.137 26.391 5.656 1 98.94 96 THR A N 1
ATOM 674 C CA . THR A 1 96 ? 7.879 27.641 5.777 1 98.94 96 THR A CA 1
ATOM 675 C C . THR A 1 96 ? 9.086 27.469 6.695 1 98.94 96 THR A C 1
ATOM 677 O O . THR A 1 96 ? 9.047 26.672 7.637 1 98.94 96 THR A O 1
ATOM 680 N N . GLY A 1 97 ? 10.062 28.203 6.539 1 98.5 97 GLY A N 1
ATOM 681 C CA . GLY A 1 97 ? 11.32 28.172 7.273 1 98.5 97 GLY A CA 1
ATOM 682 C C . GLY A 1 97 ? 12.5 28.656 6.453 1 98.5 97 GLY A C 1
ATOM 683 O O . GLY A 1 97 ? 12.32 29.328 5.438 1 98.5 97 GLY A O 1
ATOM 684 N N . PRO A 1 98 ? 13.688 28.375 6.887 1 97.06 98 PRO A N 1
ATOM 685 C CA . PRO A 1 98 ? 14.867 28.828 6.145 1 97.06 98 PRO A CA 1
ATOM 686 C C . PRO A 1 98 ? 14.859 28.375 4.688 1 97.06 98 PRO A C 1
ATOM 688 O O . PRO A 1 98 ? 15.016 27.188 4.402 1 97.06 98 PRO A O 1
ATOM 691 N N . GLY A 1 99 ? 14.672 29.391 3.76 1 97.06 99 GLY A N 1
ATOM 692 C CA . GLY A 1 99 ? 14.727 29.109 2.334 1 97.06 99 GLY A CA 1
ATOM 693 C C . GLY A 1 99 ? 13.5 28.391 1.818 1 97.06 99 GLY A C 1
ATOM 694 O O . GLY A 1 99 ? 13.492 27.906 0.685 1 97.06 99 GLY A O 1
ATOM 695 N N . VAL A 1 100 ? 12.562 28.188 2.602 1 98.56 100 VAL A N 1
ATOM 696 C CA . VAL A 1 100 ? 11.375 27.422 2.223 1 98.56 100 VAL A CA 1
ATOM 697 C C . VAL A 1 100 ? 10.133 28.297 2.393 1 98.56 100 VAL A C 1
ATOM 699 O O . VAL A 1 100 ? 9.922 28.891 3.453 1 98.56 100 VAL A O 1
ATOM 702 N N . ASP A 1 101 ? 9.32 28.438 1.393 1 98.69 101 ASP A N 1
ATOM 703 C CA . ASP A 1 101 ? 7.992 29.047 1.426 1 98.69 101 ASP A CA 1
ATOM 704 C C . ASP A 1 101 ? 7.098 28.469 0.328 1 98.69 101 ASP A C 1
ATOM 706 O O . ASP A 1 101 ? 7.211 28.859 -0.837 1 98.69 101 ASP A O 1
ATOM 710 N N . ALA A 1 102 ? 6.301 27.547 0.668 1 98.88 102 ALA A N 1
ATOM 711 C CA . ALA A 1 102 ? 5.457 26.844 -0.295 1 98.88 102 ALA A CA 1
ATOM 712 C C . ALA A 1 102 ? 4.125 26.438 0.332 1 98.88 102 ALA A C 1
ATOM 714 O O . ALA A 1 102 ? 3.99 26.422 1.558 1 98.88 102 ALA A O 1
ATOM 715 N N . THR A 1 103 ? 3.162 26.266 -0.483 1 98.88 103 THR A N 1
ATOM 716 C CA . THR A 1 103 ? 1.88 25.719 -0.052 1 98.88 103 THR A CA 1
ATOM 717 C C . THR A 1 103 ? 1.498 24.5 -0.895 1 98.88 103 THR A C 1
ATOM 719 O O . THR A 1 103 ? 1.945 24.375 -2.035 1 98.88 103 THR A O 1
ATOM 722 N N . TYR A 1 104 ? 0.821 23.625 -0.354 1 98.94 104 TYR A N 1
ATOM 723 C CA . TYR A 1 104 ? 0.2 22.484 -1.003 1 98.94 104 TYR A CA 1
ATOM 724 C C . TYR A 1 104 ? -1.279 22.391 -0.65 1 98.94 104 TYR A C 1
ATOM 726 O O . TYR A 1 104 ? -1.647 22.422 0.527 1 98.94 104 TYR A O 1
ATOM 734 N N . ASP A 1 105 ? -2.125 22.344 -1.668 1 98.94 105 ASP A N 1
ATOM 735 C CA . ASP A 1 105 ? -3.549 22.094 -1.475 1 98.94 105 ASP A CA 1
ATOM 736 C C . ASP A 1 105 ? -3.873 20.609 -1.673 1 98.94 105 ASP A C 1
ATOM 738 O O . ASP A 1 105 ? -3.504 20.031 -2.689 1 98.94 105 ASP A O 1
ATOM 742 N N . LYS A 1 106 ? -4.562 20.125 -0.664 1 98.81 106 LYS A N 1
ATOM 743 C CA . LYS A 1 106 ? -4.93 18.703 -0.686 1 98.81 106 LYS A CA 1
ATOM 744 C C . LYS A 1 106 ? -5.578 18.328 -2.016 1 98.81 106 LYS A C 1
ATOM 746 O O . LYS A 1 106 ? -6.504 19 -2.473 1 98.81 106 LYS A O 1
ATOM 751 N N . ILE A 1 107 ? -5.031 17.266 -2.564 1 98.75 107 ILE A N 1
ATOM 752 C CA . ILE A 1 107 ? -5.48 16.875 -3.896 1 98.75 107 ILE A CA 1
ATOM 753 C C . ILE A 1 107 ? -6.684 15.938 -3.781 1 98.75 107 ILE A C 1
ATOM 755 O O . ILE A 1 107 ? -7.699 16.141 -4.457 1 98.75 107 ILE A O 1
ATOM 759 N N . HIS A 1 108 ? -6.559 14.906 -2.988 1 98.75 108 HIS A N 1
ATOM 760 C CA . HIS A 1 108 ? -7.641 13.945 -2.803 1 98.75 108 HIS A CA 1
ATOM 761 C C . HIS A 1 108 ? -8.5 14.305 -1.597 1 98.75 108 HIS A C 1
ATOM 763 O O . HIS A 1 108 ? -8.031 14.242 -0.457 1 98.75 108 HIS A O 1
ATOM 769 N N . LEU A 1 109 ? -9.719 14.609 -1.867 1 98.31 109 LEU A N 1
ATOM 770 C CA . LEU A 1 109 ? -10.617 15.031 -0.798 1 98.31 109 LEU A CA 1
ATOM 771 C C . LEU A 1 109 ? -11.312 13.828 -0.165 1 98.31 109 LEU A C 1
ATOM 773 O O . LEU A 1 109 ? -11.641 12.859 -0.855 1 98.31 109 LEU A O 1
ATOM 777 N N . TYR A 1 110 ? -11.539 13.875 1.121 1 97.25 110 TYR A N 1
ATOM 778 C CA . TYR A 1 110 ? -12.086 12.805 1.94 1 97.25 110 TYR A CA 1
ATOM 779 C C . TYR A 1 110 ? -13.594 12.664 1.717 1 97.25 110 TYR A C 1
ATOM 781 O O . TYR A 1 110 ? -14.391 12.969 2.607 1 97.25 110 TYR A O 1
ATOM 789 N N . ASP A 1 111 ? -14.031 12.234 0.538 1 96.81 111 ASP A N 1
ATOM 790 C CA . ASP A 1 111 ? -15.383 11.773 0.248 1 96.81 111 ASP A CA 1
ATOM 791 C C . ASP A 1 111 ? -15.523 10.273 0.517 1 96.81 111 ASP A C 1
ATOM 793 O O . ASP A 1 111 ? -15.602 9.477 -0.419 1 96.81 111 ASP A O 1
ATOM 797 N N . ALA A 1 112 ? -15.586 9.891 1.768 1 94.81 112 ALA A N 1
ATOM 798 C CA . ALA A 1 112 ? -15.523 8.516 2.244 1 94.81 112 ALA A CA 1
ATOM 799 C C . ALA A 1 112 ? -16.094 8.398 3.658 1 94.81 112 ALA A C 1
ATOM 801 O O . ALA A 1 112 ? -16.188 9.391 4.379 1 94.81 112 ALA A O 1
ATOM 802 N N . PHE A 1 113 ? -16.562 7.203 4.047 1 94.31 113 PHE A N 1
ATOM 803 C CA . PHE A 1 113 ? -17.062 6.871 5.375 1 94.31 113 PHE A CA 1
ATOM 804 C C . PHE A 1 113 ? -18.172 7.828 5.785 1 94.31 113 PHE A C 1
ATOM 806 O O . PHE A 1 113 ? -18.219 8.289 6.93 1 94.31 113 PHE A O 1
ATOM 813 N N . GLY A 1 114 ? -18.953 8.258 4.836 1 89.94 114 GLY A N 1
ATOM 814 C CA . GLY A 1 114 ? -20.094 9.094 5.121 1 89.94 114 GLY A CA 1
ATOM 815 C C . GLY A 1 114 ? -19.781 10.57 5.102 1 89.94 114 GLY A C 1
ATOM 816 O O . GLY A 1 114 ? -20.672 11.406 5.309 1 89.94 114 GLY A O 1
ATOM 817 N N . PHE A 1 115 ? -18.547 10.859 4.895 1 91.88 115 PHE A N 1
ATOM 818 C CA . PHE A 1 115 ? -18.141 12.25 4.777 1 91.88 115 PHE A CA 1
ATOM 819 C C . PHE A 1 115 ? -18.031 12.664 3.312 1 91.88 115 PHE A C 1
ATOM 821 O O . PHE A 1 115 ? -17.688 11.852 2.455 1 91.88 115 PHE A O 1
ATOM 828 N N . THR A 1 116 ? -18.375 13.914 3.09 1 94.69 116 THR A N 1
ATOM 829 C CA . THR A 1 116 ? -18.234 14.516 1.773 1 94.69 116 THR A CA 1
ATOM 830 C C . THR A 1 116 ? -17.469 15.836 1.869 1 94.69 116 THR A C 1
ATOM 832 O O . THR A 1 116 ? -18.047 16.906 1.719 1 94.69 116 THR A O 1
ATOM 835 N N . GLU A 1 117 ? -16.188 15.695 2.033 1 95.06 117 GLU A N 1
ATOM 836 C CA . GLU A 1 117 ? -15.305 16.844 2.227 1 95.06 117 GLU A CA 1
ATOM 837 C C . GLU A 1 117 ? -15.383 17.812 1.044 1 95.06 117 GLU A C 1
ATOM 839 O O . GLU A 1 117 ? -15.266 19.031 1.216 1 95.06 117 GLU A O 1
ATOM 844 N N . SER A 1 118 ? -15.672 17.297 -0.111 1 95.06 118 SER A N 1
ATOM 845 C CA . SER A 1 118 ? -15.656 18.078 -1.344 1 95.06 118 SER A CA 1
ATOM 846 C C . SER A 1 118 ? -16.766 19.125 -1.351 1 95.06 118 SER A C 1
ATOM 848 O O . SER A 1 118 ? -16.75 20.062 -2.162 1 95.06 118 SER A O 1
ATOM 850 N N . ARG A 1 119 ? -17.703 18.984 -0.469 1 94.31 119 ARG A N 1
ATOM 851 C CA . ARG A 1 119 ? -18.781 19.969 -0.367 1 94.31 119 ARG A CA 1
ATOM 852 C C . ARG A 1 119 ? -18.266 21.297 0.149 1 94.31 119 ARG A C 1
ATOM 854 O O . ARG A 1 119 ? -18.766 22.359 -0.23 1 94.31 119 ARG A O 1
ATOM 861 N N . THR A 1 120 ? -17.203 21.266 0.984 1 95.56 120 THR A N 1
ATOM 862 C CA . THR A 1 120 ? -16.75 22.484 1.644 1 95.56 120 THR A CA 1
ATOM 863 C C . THR A 1 120 ? -15.281 22.766 1.354 1 95.56 120 THR A C 1
ATOM 865 O O . THR A 1 120 ? -14.773 23.844 1.666 1 95.56 120 THR A O 1
ATOM 868 N N . VAL A 1 121 ? -14.609 21.797 0.777 1 97.81 121 VAL A N 1
ATOM 869 C CA . VAL A 1 121 ? -13.188 21.922 0.483 1 97.81 121 VAL A CA 1
ATOM 870 C C . VAL A 1 121 ? -12.953 21.734 -1.014 1 97.81 121 VAL A C 1
ATOM 872 O O . VAL A 1 121 ? -13.469 20.797 -1.617 1 97.81 121 VAL A O 1
ATOM 875 N N . ALA A 1 122 ? -12.273 22.688 -1.615 1 98.19 122 ALA A N 1
ATOM 876 C CA . ALA A 1 122 ? -11.883 22.578 -3.02 1 98.19 122 ALA A CA 1
ATOM 877 C C . ALA A 1 122 ? -10.562 21.828 -3.166 1 98.19 122 ALA A C 1
ATOM 879 O O . ALA A 1 122 ? -9.641 22.016 -2.365 1 98.19 122 ALA A O 1
ATOM 880 N N . PRO A 1 123 ? -10.477 20.969 -4.207 1 98.19 123 PRO A N 1
ATOM 881 C CA . PRO A 1 123 ? -9.266 20.172 -4.383 1 98.19 123 PRO A CA 1
ATOM 882 C C . PRO A 1 123 ? -8.102 20.984 -4.945 1 98.19 123 PRO A C 1
ATOM 884 O O . PRO A 1 123 ? -8.305 21.906 -5.734 1 98.19 123 PRO A O 1
ATOM 887 N N . GLY A 1 124 ? -6.883 20.656 -4.457 1 97.94 124 GLY A N 1
ATOM 888 C CA . GLY A 1 124 ? -5.699 21.062 -5.199 1 97.94 124 GLY A CA 1
ATOM 889 C C . GLY A 1 124 ? -5.449 20.219 -6.434 1 97.94 124 GLY A C 1
ATOM 890 O O . GLY A 1 124 ? -6.246 19.344 -6.766 1 97.94 124 GLY A O 1
ATOM 891 N N . ALA A 1 125 ? -4.34 20.547 -7.164 1 95.19 125 ALA A N 1
ATOM 892 C CA . ALA A 1 125 ? -4.102 19.781 -8.391 1 95.19 125 ALA A CA 1
ATOM 893 C C . ALA A 1 125 ? -2.611 19.516 -8.586 1 95.19 125 ALA A C 1
ATOM 895 O O . ALA A 1 125 ? -2.232 18.672 -9.398 1 95.19 125 ALA A O 1
ATOM 896 N N . LYS A 1 126 ? -1.821 20.109 -7.777 1 96.88 126 LYS A N 1
ATOM 897 C CA . LYS A 1 126 ? -0.39 20.062 -8.062 1 96.88 126 LYS A CA 1
ATOM 898 C C . LYS A 1 126 ? 0.381 19.422 -6.918 1 96.88 126 LYS A C 1
ATOM 900 O O . LYS A 1 126 ? 0.319 19.875 -5.777 1 96.88 126 LYS A O 1
ATOM 905 N N . PRO A 1 127 ? 1.157 18.312 -7.285 1 98.62 127 PRO A N 1
ATOM 906 C CA . PRO A 1 127 ? 2.113 17.859 -6.277 1 98.62 127 PRO A CA 1
ATOM 907 C C . PRO A 1 127 ? 3.168 18.906 -5.938 1 98.62 127 PRO A C 1
ATOM 909 O O . PRO A 1 127 ? 3.604 19.656 -6.816 1 98.62 127 PRO A O 1
ATOM 912 N N . VAL A 1 128 ? 3.625 19.016 -4.719 1 98.88 128 VAL A N 1
ATOM 913 C CA . VAL A 1 128 ? 4.57 20.031 -4.27 1 98.88 128 VAL A CA 1
ATOM 914 C C . VAL A 1 128 ? 5.668 19.391 -3.43 1 98.88 128 VAL A C 1
ATOM 916 O O . VAL A 1 128 ? 5.391 18.516 -2.596 1 98.88 128 VAL A O 1
ATOM 919 N N . SER A 1 129 ? 6.895 19.734 -3.703 1 98.81 129 SER A N 1
ATOM 920 C CA . SER A 1 129 ? 8.031 19.359 -2.865 1 98.81 129 SER A CA 1
ATOM 921 C C . SER A 1 129 ? 8.828 20.594 -2.438 1 98.81 129 SER A C 1
ATOM 923 O O . SER A 1 129 ? 8.773 21.641 -3.096 1 98.81 129 SER A O 1
ATOM 925 N N . ILE A 1 130 ? 9.477 20.5 -1.339 1 98.94 130 ILE A N 1
ATOM 926 C CA . ILE A 1 130 ? 10.383 21.516 -0.828 1 98.94 130 ILE A CA 1
ATOM 927 C C . ILE A 1 130 ? 11.742 20.891 -0.527 1 98.94 130 ILE A C 1
ATOM 929 O O . ILE A 1 130 ? 11.906 19.672 -0.606 1 98.94 130 ILE A O 1
ATOM 933 N N . THR A 1 131 ? 12.727 21.734 -0.262 1 98.81 131 THR A N 1
ATOM 934 C CA . THR A 1 131 ? 14.055 21.25 0.12 1 98.81 131 THR A CA 1
ATOM 935 C C . THR A 1 131 ? 14.367 21.625 1.565 1 98.81 131 THR A C 1
ATOM 937 O O . THR A 1 131 ? 14.258 22.797 1.946 1 98.81 131 THR A O 1
ATOM 940 N N . VAL A 1 132 ? 14.648 20.672 2.381 1 98.75 132 VAL A N 1
ATOM 941 C CA . VAL A 1 132 ? 15.031 20.875 3.775 1 98.75 132 VAL A CA 1
ATOM 942 C C . VAL A 1 132 ? 16.328 20.125 4.066 1 98.75 132 VAL A C 1
ATOM 944 O O . VAL A 1 132 ? 16.406 18.906 3.883 1 98.75 132 VAL A O 1
ATOM 947 N N . ASP A 1 133 ? 17.344 20.828 4.535 1 97.19 133 ASP A N 1
ATOM 948 C CA . ASP A 1 133 ? 18.609 20.219 4.891 1 97.19 133 ASP A CA 1
ATOM 949 C C . ASP A 1 133 ? 19.156 19.375 3.742 1 97.19 133 ASP A C 1
ATOM 951 O O . ASP A 1 133 ? 19.609 18.25 3.951 1 97.19 133 ASP A O 1
ATOM 955 N N . GLY A 1 134 ? 18.953 19.859 2.564 1 97.19 134 GLY A N 1
ATOM 956 C CA . GLY A 1 134 ? 19.516 19.219 1.381 1 97.19 134 GLY A CA 1
ATOM 957 C C . GLY A 1 134 ? 18.672 18.078 0.863 1 97.19 134 GLY A C 1
ATOM 958 O O . GLY A 1 134 ? 19.016 17.469 -0.155 1 97.19 134 GLY A O 1
ATOM 959 N N . LEU A 1 135 ? 17.609 17.781 1.525 1 98.56 135 LEU A N 1
ATOM 960 C CA . LEU A 1 135 ? 16.719 16.688 1.105 1 98.56 135 LEU A CA 1
ATOM 961 C C . LEU A 1 135 ? 15.445 17.234 0.478 1 98.56 135 LEU A C 1
ATOM 963 O O . LEU A 1 135 ? 14.898 18.234 0.947 1 98.56 135 LEU A O 1
ATOM 967 N N . GLN A 1 136 ? 15 16.578 -0.56 1 98.81 136 GLN A N 1
ATOM 968 C CA . GLN A 1 136 ? 13.695 16.906 -1.119 1 98.81 136 GLN A CA 1
ATOM 969 C C . GLN A 1 136 ? 12.57 16.266 -0.315 1 98.81 136 GLN A C 1
ATOM 971 O O . GLN A 1 136 ? 12.609 15.062 -0.042 1 98.81 136 GLN A O 1
ATOM 976 N N . VAL A 1 137 ? 11.609 17.078 0.11 1 98.94 137 VAL A N 1
ATOM 977 C CA . VAL A 1 137 ? 10.508 16.672 0.973 1 98.94 137 VAL A CA 1
ATOM 978 C C . VAL A 1 137 ? 9.18 16.906 0.25 1 98.94 137 VAL A C 1
ATOM 980 O O . VAL A 1 137 ? 8.789 18.047 0.001 1 98.94 137 VAL A O 1
ATOM 983 N N . GLY A 1 138 ? 8.516 15.766 -0.129 1 99 138 GLY A N 1
ATOM 984 C CA . GLY A 1 138 ? 7.191 15.883 -0.722 1 99 138 GLY A CA 1
ATOM 985 C C . GLY A 1 138 ? 6.098 16.141 0.3 1 99 138 GLY A C 1
ATOM 986 O O . GLY A 1 138 ? 6.227 15.75 1.463 1 99 138 GLY A O 1
ATOM 987 N N . LEU A 1 139 ? 4.992 16.781 -0.132 1 99 139 LEU A N 1
ATOM 988 C CA . LEU A 1 139 ? 3.877 17.109 0.746 1 99 139 LEU A CA 1
ATOM 989 C C . LEU A 1 139 ? 2.627 16.328 0.356 1 99 139 LEU A C 1
ATOM 991 O O . LEU A 1 139 ? 2.256 16.297 -0.819 1 99 139 LEU A O 1
ATOM 995 N N . ALA A 1 140 ? 2.029 15.641 1.249 1 98.94 140 ALA A N 1
ATOM 996 C CA . ALA A 1 140 ? 0.743 14.961 1.129 1 98.94 140 ALA A CA 1
ATOM 997 C C . ALA A 1 140 ? -0.118 15.195 2.367 1 98.94 140 ALA A C 1
ATOM 999 O O . ALA A 1 140 ? 0.393 15.562 3.426 1 98.94 140 ALA A O 1
ATOM 1000 N N . THR A 1 141 ? -1.4 15.047 2.25 1 98.94 141 THR A N 1
ATOM 1001 C CA . THR A 1 141 ? -2.281 15.352 3.373 1 98.94 141 THR A CA 1
ATOM 1002 C C . THR A 1 141 ? -3.326 14.25 3.549 1 98.94 141 THR A C 1
ATOM 1004 O O . THR A 1 141 ? -4.18 14.055 2.682 1 98.94 141 THR A O 1
ATOM 1007 N N . CYS A 1 142 ? -3.254 13.531 4.562 1 98.81 142 CYS A N 1
ATOM 1008 C CA . CYS A 1 142 ? -4.277 12.664 5.129 1 98.81 142 CYS A CA 1
ATOM 1009 C C . CYS A 1 142 ? -4.84 11.719 4.074 1 98.81 142 CYS A C 1
ATOM 1011 O O . CYS A 1 142 ? -4.164 10.773 3.658 1 98.81 142 CYS A O 1
ATOM 1013 N N . TYR A 1 143 ? -6.035 11.984 3.488 1 98.81 143 TYR A N 1
ATOM 1014 C CA . TYR A 1 143 ? -6.715 11.109 2.541 1 98.81 143 TYR A CA 1
ATOM 1015 C C . TYR A 1 143 ? -5.82 10.805 1.343 1 98.81 143 TYR A C 1
ATOM 1017 O O . TYR A 1 143 ? -5.977 9.766 0.694 1 98.81 143 TYR A O 1
ATOM 1025 N N . ASP A 1 144 ? -4.859 11.656 1.042 1 98.88 144 ASP A N 1
ATOM 1026 C CA . ASP A 1 144 ? -3.869 11.414 -0.005 1 98.88 144 ASP A CA 1
ATOM 1027 C C . ASP A 1 144 ? -3.193 10.055 0.177 1 98.88 144 ASP A C 1
ATOM 1029 O O . ASP A 1 144 ? -2.779 9.43 -0.799 1 98.88 144 ASP A O 1
ATOM 1033 N N . VAL A 1 145 ? -3.158 9.547 1.419 1 98.94 145 VAL A N 1
ATOM 1034 C CA . VAL A 1 145 ? -2.395 8.344 1.724 1 98.94 145 VAL A CA 1
ATOM 1035 C C . VAL A 1 145 ? -3.045 7.133 1.056 1 98.94 145 VAL A C 1
ATOM 1037 O O . VAL A 1 145 ? -2.408 6.09 0.887 1 98.94 145 VAL A O 1
ATOM 1040 N N . ARG A 1 146 ? -4.285 7.262 0.677 1 98.88 146 ARG A N 1
ATOM 1041 C CA . ARG A 1 146 ? -4.988 6.152 0.043 1 98.88 146 ARG A CA 1
ATOM 1042 C C . ARG A 1 146 ? -4.688 6.094 -1.451 1 98.88 146 ARG A C 1
ATOM 1044 O O . ARG A 1 146 ? -5.125 5.176 -2.145 1 98.88 146 ARG A O 1
ATOM 1051 N N . PHE A 1 147 ? -3.928 7.039 -1.968 1 98.81 147 PHE A N 1
ATOM 1052 C CA . PHE A 1 147 ? -3.652 7.152 -3.395 1 98.81 147 PHE A CA 1
ATOM 1053 C C . PHE A 1 147 ? -2.154 7.059 -3.664 1 98.81 147 PHE A C 1
ATOM 1055 O O . PHE A 1 147 ? -1.46 8.078 -3.701 1 98.81 147 PHE A O 1
ATOM 1062 N N . PRO A 1 148 ? -1.676 5.824 -3.998 1 98.75 148 PRO A N 1
ATOM 1063 C CA . PRO A 1 148 ? -0.238 5.562 -4.102 1 98.75 148 PRO A CA 1
ATOM 1064 C C . PRO A 1 148 ? 0.444 6.422 -5.164 1 98.75 148 PRO A C 1
ATOM 1066 O O . PRO A 1 148 ? 1.63 6.738 -5.039 1 98.75 148 PRO A O 1
ATOM 1069 N N . ALA A 1 149 ? -0.266 6.859 -6.152 1 98.38 149 ALA A N 1
ATOM 1070 C CA . ALA A 1 149 ? 0.316 7.562 -7.293 1 98.38 149 ALA A CA 1
ATOM 1071 C C . ALA A 1 149 ? 0.997 8.859 -6.852 1 98.38 149 ALA A C 1
ATOM 1073 O O . ALA A 1 149 ? 2.059 9.211 -7.371 1 98.38 149 ALA A O 1
ATOM 1074 N N . LEU A 1 150 ? 0.389 9.578 -5.922 1 98.88 150 LEU A N 1
ATOM 1075 C CA . LEU A 1 150 ? 0.974 10.828 -5.449 1 98.88 150 LEU A CA 1
ATOM 1076 C C . LEU A 1 150 ? 2.342 10.586 -4.816 1 98.88 150 LEU A C 1
ATOM 1078 O O . LEU A 1 150 ? 3.293 11.32 -5.086 1 98.88 150 LEU A O 1
ATOM 1082 N N . PHE A 1 151 ? 2.477 9.562 -4.047 1 98.94 151 PHE A N 1
ATOM 1083 C CA . PHE A 1 151 ? 3.725 9.242 -3.365 1 98.94 151 PHE A CA 1
ATOM 1084 C C . PHE A 1 151 ? 4.785 8.789 -4.363 1 98.94 151 PHE A C 1
ATOM 1086 O O . PHE A 1 151 ? 5.949 9.18 -4.254 1 98.94 151 PHE A O 1
ATOM 1093 N N . GLN A 1 152 ? 4.352 7.988 -5.32 1 98.75 152 GLN A N 1
ATOM 1094 C CA . GLN A 1 152 ? 5.277 7.547 -6.355 1 98.75 152 GLN A CA 1
ATOM 1095 C C . GLN A 1 152 ? 5.766 8.727 -7.195 1 98.75 152 GLN A C 1
ATOM 1097 O O . GLN A 1 152 ? 6.949 8.797 -7.543 1 98.75 152 GLN A O 1
ATOM 1102 N N . LEU A 1 153 ? 4.832 9.617 -7.508 1 98.56 153 LEU A N 1
ATOM 1103 C CA . LEU A 1 153 ? 5.18 10.789 -8.297 1 98.56 153 LEU A CA 1
ATOM 1104 C C . LEU A 1 153 ? 6.176 11.672 -7.555 1 98.56 153 LEU A C 1
ATOM 1106 O O . LEU A 1 153 ? 7.172 12.117 -8.133 1 98.56 153 LEU A O 1
ATOM 1110 N N . LEU A 1 154 ? 5.941 11.977 -6.289 1 98.88 154 LEU A N 1
ATOM 1111 C CA . LEU A 1 154 ? 6.832 12.789 -5.469 1 98.88 154 LEU A CA 1
ATOM 1112 C C . LEU A 1 154 ? 8.219 12.164 -5.395 1 98.88 154 LEU A C 1
ATOM 1114 O O . LEU A 1 154 ? 9.227 12.859 -5.543 1 98.88 154 LEU A O 1
ATOM 1118 N N . ALA A 1 155 ? 8.234 10.859 -5.199 1 98.81 155 ALA A N 1
ATOM 1119 C CA . ALA A 1 155 ? 9.516 10.164 -5.098 1 98.81 155 ALA A CA 1
ATOM 1120 C C . ALA A 1 155 ? 10.242 10.156 -6.438 1 98.81 155 ALA A C 1
ATOM 1122 O O . ALA A 1 155 ? 11.461 10.32 -6.488 1 98.81 155 ALA A O 1
ATOM 1123 N N . ALA A 1 156 ? 9.492 9.914 -7.52 1 98.25 156 ALA A N 1
ATOM 1124 C CA . ALA A 1 156 ? 10.086 9.938 -8.852 1 98.25 156 ALA A CA 1
ATOM 1125 C C . ALA A 1 156 ? 10.695 11.305 -9.164 1 98.25 156 ALA A C 1
ATOM 1127 O O . ALA A 1 156 ? 11.68 11.398 -9.898 1 98.25 156 ALA A O 1
ATOM 1128 N N . ASP A 1 157 ? 10.102 12.305 -8.547 1 98.19 157 ASP A N 1
ATOM 1129 C CA . ASP A 1 157 ? 10.586 13.664 -8.742 1 98.19 157 ASP A CA 1
ATOM 1130 C C . ASP A 1 157 ? 11.719 13.992 -7.77 1 98.19 157 ASP A C 1
ATOM 1132 O O . ASP A 1 157 ? 12.195 15.125 -7.719 1 98.19 157 ASP A O 1
ATOM 1136 N N . GLY A 1 158 ? 12.07 13.062 -6.949 1 98.38 158 GLY A N 1
ATOM 1137 C CA . GLY A 1 158 ? 13.297 13.234 -6.188 1 98.38 158 GLY A CA 1
ATOM 1138 C C . GLY A 1 158 ? 13.078 13.219 -4.688 1 98.38 158 GLY A C 1
ATOM 1139 O O . GLY A 1 158 ? 14.031 13.25 -3.914 1 98.38 158 GLY A O 1
ATOM 1140 N N . ALA A 1 159 ? 11.859 13.156 -4.234 1 98.88 159 ALA A N 1
ATOM 1141 C CA . ALA A 1 159 ? 11.602 13.227 -2.799 1 98.88 159 ALA A CA 1
ATOM 1142 C C . ALA A 1 159 ? 12.219 12.031 -2.076 1 98.88 159 ALA A C 1
ATOM 1144 O O . ALA A 1 159 ? 11.984 10.875 -2.461 1 98.88 159 ALA A O 1
ATOM 1145 N N . GLN A 1 160 ? 12.977 12.281 -1.077 1 98.88 160 GLN A N 1
ATOM 1146 C CA . GLN A 1 160 ? 13.508 11.258 -0.192 1 98.88 160 GLN A CA 1
ATOM 1147 C C . GLN A 1 160 ? 12.648 11.102 1.061 1 98.88 160 GLN A C 1
ATOM 1149 O O . GLN A 1 160 ? 12.742 10.094 1.766 1 98.88 160 GLN A O 1
ATOM 1154 N N . VAL A 1 161 ? 11.93 12.117 1.345 1 98.94 161 VAL A N 1
ATOM 1155 C CA . VAL A 1 161 ? 10.992 12.18 2.4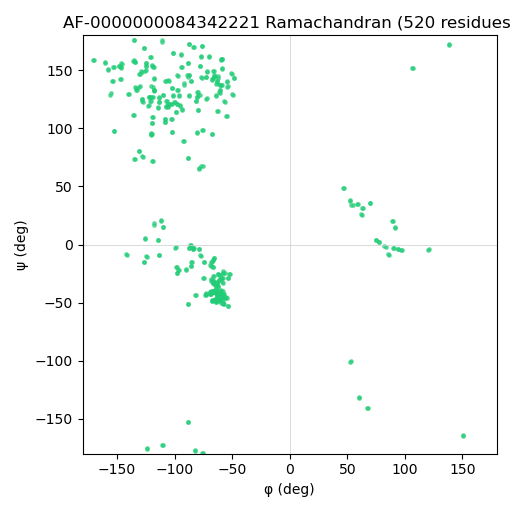63 1 98.94 161 VAL A CA 1
ATOM 1156 C C . VAL A 1 161 ? 9.641 12.688 1.973 1 98.94 161 VAL A C 1
ATOM 1158 O O . VAL A 1 161 ? 9.578 13.586 1.132 1 98.94 161 VAL A O 1
ATOM 1161 N N . ILE A 1 162 ? 8.602 12.086 2.395 1 99 162 ILE A N 1
ATOM 1162 C CA . ILE A 1 162 ? 7.258 12.602 2.158 1 99 162 ILE A CA 1
ATOM 1163 C C . ILE A 1 162 ? 6.535 12.797 3.49 1 99 162 ILE A C 1
ATOM 1165 O O . ILE A 1 162 ? 6.438 11.867 4.293 1 99 162 ILE A O 1
ATOM 1169 N N . VAL A 1 163 ? 6.125 14.031 3.812 1 99 163 VAL A N 1
ATOM 1170 C CA . VAL A 1 163 ? 5.379 14.281 5.039 1 99 163 VAL A CA 1
ATOM 1171 C C . VAL A 1 163 ? 3.885 14.078 4.785 1 99 163 VAL A C 1
ATOM 1173 O O . VAL A 1 163 ? 3.396 14.336 3.684 1 99 163 VAL A O 1
ATOM 1176 N N . LEU A 1 164 ? 3.213 13.594 5.773 1 99 164 LEU A N 1
ATOM 1177 C CA . LEU A 1 164 ? 1.794 13.266 5.68 1 99 164 LEU A CA 1
ATOM 1178 C C . LEU A 1 164 ? 1.037 13.781 6.898 1 99 164 LEU A C 1
ATOM 1180 O O . LEU A 1 164 ? 0.676 13 7.781 1 99 164 LEU A O 1
ATOM 1184 N N . PRO A 1 165 ? 0.828 15.141 6.957 1 99 165 PRO A N 1
ATOM 1185 C CA . PRO A 1 165 ? -0.093 15.672 7.965 1 99 165 PRO A CA 1
ATOM 1186 C C . PRO A 1 165 ? -1.506 15.109 7.824 1 99 165 PRO A C 1
ATOM 1188 O O . PRO A 1 165 ? -2.014 14.969 6.711 1 99 165 PRO A O 1
ATOM 1191 N N . ALA A 1 166 ? -2.105 14.758 8.961 1 98.94 166 ALA A N 1
ATOM 1192 C CA . ALA A 1 166 ? -3.414 14.117 8.867 1 98.94 166 ALA A CA 1
ATOM 1193 C C . ALA A 1 166 ? -4.301 14.508 10.047 1 98.94 166 ALA A C 1
ATOM 1195 O O . ALA A 1 166 ? -3.809 14.953 11.086 1 98.94 166 ALA A O 1
ATOM 1196 N N . SER A 1 167 ? -5.566 14.516 9.898 1 98.88 167 SER A N 1
ATOM 1197 C CA . SER A 1 167 ? -6.648 14.414 10.867 1 98.88 167 SER A CA 1
ATOM 1198 C C . SER A 1 167 ? -7.516 13.188 10.602 1 98.88 167 SER A C 1
ATOM 1200 O O . SER A 1 167 ? -8.656 13.312 10.156 1 98.88 167 SER A O 1
ATOM 1202 N N . TRP A 1 168 ? -6.977 12.039 10.891 1 98.69 168 TRP A N 1
ATOM 1203 C CA . TRP A 1 168 ? -7.48 10.727 10.5 1 98.69 168 TRP A CA 1
ATOM 1204 C C . TRP A 1 168 ? -8.727 10.359 11.297 1 98.69 168 TRP A C 1
ATOM 1206 O O . TRP A 1 168 ? -8.734 10.453 12.523 1 98.69 168 TRP A O 1
ATOM 1216 N N . GLY A 1 169 ? -9.797 10.031 10.641 1 97.38 169 GLY A N 1
ATOM 1217 C CA . GLY A 1 169 ? -11.023 9.648 11.328 1 97.38 169 GLY A CA 1
ATOM 1218 C C . GLY A 1 169 ? -10.891 8.352 12.109 1 97.38 169 GLY A C 1
ATOM 1219 O O . GLY A 1 169 ? -10.234 7.414 11.656 1 97.38 169 GLY A O 1
ATOM 1220 N N . ASP A 1 170 ? -11.562 8.367 13.211 1 96.31 170 ASP A N 1
ATOM 1221 C CA . ASP A 1 170 ? -11.586 7.168 14.039 1 96.31 170 ASP A CA 1
ATOM 1222 C C . ASP A 1 170 ? -12.648 6.188 13.555 1 96.31 170 ASP A C 1
ATOM 1224 O O . ASP A 1 170 ? -13.438 6.512 12.664 1 96.31 170 ASP A O 1
ATOM 1228 N N . GLY A 1 171 ? -12.625 4.926 14.125 1 94.62 171 GLY A N 1
ATOM 1229 C CA . GLY A 1 171 ? -13.586 3.893 13.781 1 94.62 171 GLY A CA 1
ATOM 1230 C C . GLY A 1 171 ? -12.961 2.52 13.633 1 94.62 171 GLY A C 1
ATOM 1231 O O . GLY A 1 171 ? -11.734 2.383 13.672 1 94.62 171 GLY A O 1
ATOM 1232 N N . PRO A 1 172 ? -13.883 1.515 13.477 1 94.56 172 PRO A N 1
ATOM 1233 C CA . PRO A 1 172 ? -13.375 0.147 13.359 1 94.56 172 PRO A CA 1
ATOM 1234 C C . PRO A 1 172 ? -12.391 -0.014 12.203 1 94.56 172 PRO A C 1
ATOM 1236 O O . PRO A 1 172 ? -12.695 0.349 11.062 1 94.56 172 PRO A O 1
ATOM 1239 N N . GLY A 1 173 ? -11.148 -0.493 12.531 1 96.06 173 GLY A N 1
ATOM 1240 C CA . GLY A 1 173 ? -10.156 -0.817 11.523 1 96.06 173 GLY A CA 1
ATOM 1241 C C . GLY A 1 173 ? -9.32 0.379 11.102 1 96.06 173 GLY A C 1
ATOM 1242 O O . GLY A 1 173 ? -8.328 0.23 10.391 1 96.06 173 GLY A O 1
ATOM 1243 N N . LYS A 1 174 ? -9.727 1.524 11.555 1 97.31 174 LYS A N 1
ATOM 1244 C CA . LYS A 1 174 ? -9.094 2.742 11.047 1 97.31 174 LYS A CA 1
ATOM 1245 C C . LYS A 1 174 ? -7.645 2.846 11.5 1 97.31 174 LYS A C 1
ATOM 1247 O O . LYS A 1 174 ? -6.777 3.266 10.734 1 97.31 174 LYS A O 1
ATOM 1252 N N . ARG A 1 175 ? -7.402 2.461 12.75 1 98.25 175 ARG A N 1
ATOM 1253 C CA . ARG A 1 175 ? -6.031 2.479 13.242 1 98.25 175 ARG A CA 1
ATOM 1254 C C . ARG A 1 175 ? -5.145 1.542 12.43 1 98.25 175 ARG A C 1
ATOM 1256 O O . ARG A 1 175 ? -4.027 1.908 12.055 1 98.25 175 ARG A O 1
ATOM 1263 N N . GLU A 1 176 ? -5.605 0.389 12.18 1 98.19 176 GLU A N 1
ATOM 1264 C CA . GLU A 1 176 ? -4.855 -0.585 11.391 1 98.19 176 GLU A CA 1
ATOM 1265 C C . GLU A 1 176 ? -4.621 -0.082 9.969 1 98.19 176 GLU A C 1
ATOM 1267 O O . GLU A 1 176 ? -3.531 -0.253 9.422 1 98.19 176 GLU A O 1
ATOM 1272 N N . GLN A 1 177 ? -5.605 0.513 9.375 1 98.69 177 GLN A N 1
ATOM 1273 C CA . GLN A 1 177 ? -5.469 1.045 8.023 1 98.69 177 GLN A CA 1
ATOM 1274 C C . GLN A 1 177 ? -4.457 2.184 7.98 1 98.69 177 GLN A C 1
ATOM 1276 O O . GLN A 1 177 ? -3.686 2.301 7.023 1 98.69 177 GLN A O 1
ATOM 1281 N N . TRP A 1 178 ? -4.473 3.016 9.023 1 98.81 178 TRP A N 1
ATOM 1282 C CA . TRP A 1 178 ? -3.508 4.102 9.133 1 98.81 178 TRP A CA 1
ATOM 1283 C C . TRP A 1 178 ? -2.08 3.568 9.102 1 98.81 178 TRP A C 1
ATOM 1285 O O . TRP A 1 178 ? -1.28 3.963 8.25 1 98.81 178 TRP A O 1
ATOM 1295 N N . ASP A 1 179 ? -1.795 2.588 9.938 1 98.75 179 ASP A N 1
ATOM 1296 C CA . ASP A 1 179 ? -0.466 1.987 10 1 98.75 179 ASP A CA 1
ATOM 1297 C C . ASP A 1 179 ? -0.084 1.346 8.672 1 98.75 179 ASP A C 1
ATOM 1299 O O . ASP A 1 179 ? 1.019 1.562 8.164 1 98.75 179 ASP A O 1
ATOM 1303 N N . LEU A 1 180 ? -1.014 0.662 8.172 1 98.88 180 LEU A N 1
ATOM 1304 C CA . LEU A 1 180 ? -0.809 -0.094 6.941 1 98.88 180 LEU A CA 1
ATOM 1305 C C . LEU A 1 180 ? -0.518 0.84 5.773 1 98.88 180 LEU A C 1
ATOM 1307 O O . LEU A 1 180 ? 0.453 0.638 5.039 1 98.88 180 LEU A O 1
ATOM 1311 N N . LEU A 1 181 ? -1.299 1.836 5.598 1 98.94 181 LEU A N 1
ATOM 1312 C CA . LEU A 1 181 ? -1.213 2.707 4.434 1 98.94 181 LEU A CA 1
ATOM 1313 C C . LEU A 1 181 ? 0.059 3.549 4.477 1 98.94 181 LEU A C 1
ATOM 1315 O O . LEU A 1 181 ? 0.724 3.729 3.453 1 98.94 181 LEU A O 1
ATOM 1319 N N . VAL A 1 182 ? 0.409 4.09 5.645 1 98.94 182 VAL A N 1
ATOM 1320 C CA . VAL A 1 182 ? 1.617 4.902 5.766 1 98.94 182 VAL A CA 1
ATOM 1321 C C . VAL A 1 182 ? 2.838 4.066 5.383 1 98.94 182 VAL A C 1
ATOM 1323 O O . VAL A 1 182 ? 3.674 4.508 4.59 1 98.94 182 VAL A O 1
ATOM 1326 N N . ARG A 1 183 ? 2.877 2.898 5.887 1 98.94 183 ARG A N 1
ATOM 1327 C CA . ARG A 1 183 ? 4.004 2.014 5.617 1 98.94 183 ARG A CA 1
ATOM 1328 C C . ARG A 1 183 ? 4.016 1.568 4.16 1 98.94 183 ARG A C 1
ATOM 1330 O O . ARG A 1 183 ? 5.082 1.46 3.547 1 98.94 183 ARG A O 1
ATOM 1337 N N . ALA A 1 184 ? 2.873 1.276 3.637 1 98.94 184 ALA A N 1
ATOM 1338 C CA . ALA A 1 184 ? 2.771 0.869 2.238 1 98.94 184 ALA A CA 1
ATOM 1339 C C . ALA A 1 184 ? 3.275 1.97 1.308 1 98.94 184 ALA A C 1
ATOM 1341 O O . ALA A 1 184 ? 3.961 1.692 0.321 1 98.94 184 ALA A O 1
ATOM 1342 N N . ARG A 1 185 ? 2.881 3.217 1.619 1 99 185 ARG A N 1
ATOM 1343 C CA . ARG A 1 185 ? 3.32 4.328 0.78 1 99 185 ARG A CA 1
ATOM 1344 C C . ARG A 1 185 ? 4.836 4.484 0.827 1 99 185 ARG A C 1
ATOM 1346 O O . ARG A 1 185 ? 5.457 4.852 -0.171 1 99 185 ARG A O 1
ATOM 1353 N N . ALA A 1 186 ? 5.41 4.203 1.968 1 98.94 186 ALA A N 1
ATOM 1354 C CA . ALA A 1 186 ? 6.871 4.211 2.057 1 98.94 186 ALA A CA 1
ATOM 1355 C C . ALA A 1 186 ? 7.48 3.172 1.123 1 98.94 186 ALA A C 1
ATOM 1357 O O . ALA A 1 186 ? 8.422 3.469 0.38 1 98.94 186 ALA A O 1
ATOM 1358 N N . LEU A 1 187 ? 6.918 1.981 1.088 1 98.88 187 LEU A N 1
ATOM 1359 C CA . LEU A 1 187 ? 7.387 0.911 0.213 1 98.88 187 LEU A CA 1
ATOM 1360 C C . LEU A 1 187 ? 7.176 1.276 -1.252 1 98.88 187 LEU A C 1
ATOM 1362 O O . LEU A 1 187 ? 8.055 1.049 -2.086 1 98.88 187 LEU A O 1
ATOM 1366 N N . ASP A 1 188 ? 6.027 1.889 -1.533 1 98.88 188 ASP A N 1
ATOM 1367 C CA . ASP A 1 188 ? 5.664 2.211 -2.908 1 98.88 188 ASP A CA 1
ATOM 1368 C C . ASP A 1 188 ? 6.605 3.258 -3.498 1 98.88 188 ASP A C 1
ATOM 1370 O O . ASP A 1 188 ? 6.789 3.322 -4.715 1 98.88 188 ASP A O 1
ATOM 1374 N N . SER A 1 189 ? 7.16 4.062 -2.621 1 98.88 189 SER A N 1
ATOM 1375 C CA . SER A 1 189 ? 7.934 5.211 -3.082 1 98.88 189 SER A CA 1
ATOM 1376 C C . SER A 1 189 ? 9.406 5.062 -2.727 1 98.88 189 SER A C 1
ATOM 1378 O O . SER A 1 189 ? 10.234 5.871 -3.154 1 98.88 189 SER A O 1
ATOM 1380 N N . THR A 1 190 ? 9.734 4.051 -1.926 1 98.75 190 THR A N 1
ATOM 1381 C CA . THR A 1 190 ? 11.07 3.873 -1.371 1 98.75 190 THR A CA 1
ATOM 1382 C C . THR A 1 190 ? 11.594 5.188 -0.801 1 98.75 190 THR A C 1
ATOM 1384 O O . THR A 1 190 ? 12.719 5.598 -1.112 1 98.75 190 THR A O 1
ATOM 1387 N N . ALA A 1 191 ? 10.781 5.848 -0.003 1 98.94 191 ALA A N 1
ATOM 1388 C CA . ALA A 1 191 ? 11.078 7.086 0.717 1 98.94 191 ALA A CA 1
ATOM 1389 C C . ALA A 1 191 ? 10.609 7.004 2.164 1 98.94 191 ALA A C 1
ATOM 1391 O O . ALA A 1 191 ? 9.781 6.152 2.508 1 98.94 191 ALA A O 1
ATOM 1392 N N . TYR A 1 192 ? 11.219 7.816 3.014 1 98.94 192 TYR A N 1
ATOM 1393 C CA . TYR A 1 192 ? 10.625 7.977 4.336 1 98.94 192 TYR A CA 1
ATOM 1394 C C . TYR A 1 192 ? 9.242 8.609 4.242 1 98.94 192 TYR A C 1
ATOM 1396 O O . TYR A 1 192 ? 9.016 9.516 3.439 1 98.94 192 TYR A O 1
ATOM 1404 N N . VAL A 1 193 ? 8.328 8.133 5 1 99 193 VAL A N 1
ATOM 1405 C CA . VAL A 1 193 ? 7.062 8.828 5.191 1 99 193 VAL A CA 1
ATOM 1406 C C . VAL A 1 193 ? 6.938 9.297 6.637 1 99 193 VAL A C 1
ATOM 1408 O O . VAL A 1 193 ? 7.008 8.492 7.566 1 99 193 VAL A O 1
ATOM 1411 N N . VAL A 1 194 ? 6.859 10.578 6.852 1 99 194 VAL A N 1
ATOM 1412 C CA . VAL A 1 194 ? 6.703 11.203 8.164 1 99 194 VAL A CA 1
ATOM 1413 C C . VAL A 1 194 ? 5.25 11.625 8.359 1 99 194 VAL A C 1
ATOM 1415 O O . VAL A 1 194 ? 4.836 12.688 7.891 1 99 194 VAL A O 1
ATOM 1418 N N . ALA A 1 195 ? 4.527 10.766 9.031 1 99 195 ALA A N 1
ATOM 1419 C CA . ALA A 1 195 ? 3.088 10.953 9.172 1 99 195 ALA A CA 1
ATOM 1420 C C . ALA A 1 195 ? 2.742 11.555 10.531 1 99 195 ALA A C 1
ATOM 1422 O O . ALA A 1 195 ? 3.119 11.008 11.57 1 99 195 ALA A O 1
ATOM 1423 N N . CYS A 1 196 ? 2.082 12.664 10.523 1 99 196 CYS A N 1
ATOM 1424 C CA . CYS A 1 196 ? 1.674 13.344 11.742 1 99 196 CYS A CA 1
ATOM 1425 C C . CYS A 1 196 ? 0.158 13.484 11.812 1 99 196 CYS A C 1
ATOM 1427 O O . CYS A 1 196 ? -0.423 14.336 11.133 1 99 196 CYS A O 1
ATOM 1429 N N . ASP A 1 197 ? -0.43 12.688 12.617 1 98.94 197 ASP A N 1
ATOM 1430 C CA . ASP A 1 197 ? -1.87 12.781 12.828 1 98.94 197 ASP A CA 1
ATOM 1431 C C . ASP A 1 197 ? -2.189 13.656 14.039 1 98.94 197 ASP A C 1
ATOM 1433 O O . ASP A 1 197 ? -1.345 13.844 14.914 1 98.94 197 ASP A O 1
ATOM 1437 N N . GLN A 1 198 ? -3.371 14.258 14.008 1 98.94 198 GLN A N 1
ATOM 1438 C CA . GLN A 1 198 ? -3.889 14.852 15.242 1 98.94 198 GLN A CA 1
ATOM 1439 C C . GLN A 1 198 ? -3.918 13.828 16.375 1 98.94 198 GLN A C 1
ATOM 1441 O O . GLN A 1 198 ? -4.27 12.664 16.156 1 98.94 198 GLN A O 1
ATOM 1446 N N . ALA A 1 199 ? -3.555 14.336 17.578 1 98.88 199 ALA A N 1
ATOM 1447 C CA . ALA A 1 199 ? -3.814 13.492 18.734 1 98.88 199 ALA A CA 1
ATOM 1448 C C . ALA A 1 199 ? -5.301 13.164 18.859 1 98.88 199 ALA A C 1
ATOM 1450 O O . ALA A 1 199 ? -6.148 13.93 18.391 1 98.88 199 ALA A O 1
ATOM 1451 N N . ASP A 1 200 ? -5.578 12.023 19.453 1 98.69 200 ASP A N 1
ATOM 1452 C CA . ASP A 1 200 ? -6.973 11.719 19.75 1 98.69 200 ASP A CA 1
ATOM 1453 C C . ASP A 1 200 ? -7.562 12.734 20.734 1 98.69 200 ASP A C 1
ATOM 1455 O O . ASP A 1 200 ? -7.117 12.828 21.875 1 98.69 200 ASP A O 1
ATOM 1459 N N . PRO A 1 201 ? -8.547 13.477 20.219 1 98.06 201 PRO A N 1
ATOM 1460 C CA . PRO A 1 201 ? -9.086 14.508 21.094 1 98.06 201 PRO A CA 1
ATOM 1461 C C . PRO A 1 201 ? -9.547 13.961 22.453 1 98.06 201 PRO A C 1
ATOM 1463 O O . PRO A 1 201 ? -9.555 14.688 23.438 1 98.06 201 PRO A O 1
ATOM 1466 N N . ARG A 1 202 ? -9.977 12.734 22.578 1 98.06 202 ARG A N 1
ATOM 1467 C CA . ARG A 1 202 ? -10.469 12.133 23.812 1 98.06 202 ARG A CA 1
ATOM 1468 C C . ARG A 1 202 ? -9.375 12.094 24.875 1 98.06 202 ARG A C 1
ATOM 1470 O O . ARG A 1 202 ? -9.664 12.117 26.062 1 98.06 202 ARG A O 1
ATOM 1477 N N . THR A 1 203 ? -8.102 12.086 24.391 1 98.5 203 THR A N 1
ATOM 1478 C CA . THR A 1 203 ? -6.988 12.008 25.328 1 98.5 203 THR A CA 1
ATOM 1479 C C . THR A 1 203 ? -6.785 13.344 26.047 1 98.5 203 THR A C 1
ATOM 1481 O O . THR A 1 203 ? -6.078 13.414 27.047 1 98.5 203 THR A O 1
ATOM 1484 N N . VAL A 1 204 ? -7.406 14.391 25.5 1 97.94 204 VAL A N 1
ATOM 1485 C CA . VAL A 1 204 ? -7.301 15.695 26.156 1 97.94 204 VAL A CA 1
ATOM 1486 C C . VAL A 1 204 ? -8.688 16.172 26.594 1 97.94 204 VAL A C 1
ATOM 1488 O O . VAL A 1 204 ? -8.906 17.359 26.797 1 97.94 204 VAL A O 1
ATOM 1491 N N . GLY A 1 205 ? -9.586 15.305 26.672 1 97.31 205 GLY A N 1
ATOM 1492 C CA . GLY A 1 205 ? -10.867 15.547 27.312 1 97.31 205 GLY A CA 1
ATOM 1493 C C . GLY A 1 205 ? -11.914 16.109 26.359 1 97.31 205 GLY A C 1
ATOM 1494 O O . GLY A 1 205 ? -12.891 16.719 26.797 1 97.31 205 GLY A O 1
ATOM 1495 N N . ARG A 1 206 ? -11.734 15.938 25.094 1 96.25 206 ARG A N 1
ATOM 1496 C CA . ARG A 1 206 ? -12.695 16.453 24.125 1 96.25 206 ARG A CA 1
ATOM 1497 C C . ARG A 1 206 ? -13.32 15.312 23.328 1 96.25 206 ARG A C 1
ATOM 1499 O O . ARG A 1 206 ? -12.633 14.359 22.953 1 96.25 206 ARG A O 1
ATOM 1506 N N . ASP A 1 207 ? -14.578 15.461 23.031 1 94.19 207 ASP A N 1
ATOM 1507 C CA . ASP A 1 207 ? -15.305 14.531 22.172 1 94.19 207 ASP A CA 1
ATOM 1508 C C . ASP A 1 207 ? -15.414 15.062 20.75 1 94.19 207 ASP A C 1
ATOM 1510 O O . ASP A 1 207 ? -16.125 16.047 20.5 1 94.19 207 ASP A O 1
ATOM 1514 N N . PRO A 1 208 ? -14.82 14.445 19.828 1 92.25 208 PRO A N 1
ATOM 1515 C CA . PRO A 1 208 ? -14.82 14.953 18.453 1 92.25 208 PRO A CA 1
ATOM 1516 C C . PRO A 1 208 ? -16.125 14.641 17.719 1 92.25 208 PRO A C 1
ATOM 1518 O O . PRO A 1 208 ? -16.328 15.117 16.594 1 92.25 208 PRO A O 1
ATOM 1521 N N . GLY A 1 209 ? -17.031 13.883 18.422 1 93.25 209 GLY A N 1
ATOM 1522 C CA . GLY A 1 209 ? -18.188 13.406 17.672 1 93.25 209 GLY A CA 1
ATOM 1523 C C . GLY A 1 209 ? -17.812 12.516 16.5 1 93.25 209 GLY A C 1
ATOM 1524 O O . GLY A 1 209 ? -17.031 11.57 16.656 1 93.25 209 GLY A O 1
ATOM 1525 N N . SER A 1 210 ? -18.406 12.805 15.281 1 92.62 210 SER A N 1
ATOM 1526 C CA . SER A 1 210 ? -18.141 11.969 14.117 1 92.62 210 SER A CA 1
ATOM 1527 C C . SER A 1 210 ? -17.078 12.578 13.211 1 92.62 210 SER A C 1
ATOM 1529 O O . SER A 1 210 ? -16.688 11.977 12.219 1 92.62 210 SER A O 1
ATOM 1531 N N . ALA A 1 211 ? -16.594 13.766 13.562 1 94.69 211 ALA A N 1
ATOM 1532 C CA . ALA A 1 211 ? -15.617 14.461 12.719 1 94.69 211 ALA A CA 1
ATOM 1533 C C . ALA A 1 211 ? -14.281 13.719 12.695 1 94.69 211 ALA A C 1
ATOM 1535 O O . ALA A 1 211 ? -13.898 13.078 13.68 1 94.69 211 ALA A O 1
ATOM 1536 N N . PRO A 1 212 ? -13.641 13.688 11.57 1 96.88 212 PRO A N 1
ATOM 1537 C CA . PRO A 1 212 ? -12.273 13.164 11.57 1 96.88 212 PRO A CA 1
ATOM 1538 C C . PRO A 1 212 ? -11.297 14.062 12.32 1 96.88 212 PRO A C 1
ATOM 1540 O O . PRO A 1 212 ? -10.672 14.945 11.727 1 96.88 212 PRO A O 1
ATOM 1543 N N . ALA A 1 213 ? -11.047 13.773 13.594 1 97.38 213 ALA A N 1
ATOM 1544 C CA . ALA A 1 213 ? -10.336 14.703 14.461 1 97.38 213 ALA A CA 1
ATOM 1545 C C . ALA A 1 213 ? -8.984 14.125 14.891 1 97.38 213 ALA A C 1
ATOM 1547 O O . ALA A 1 213 ? -8.258 14.742 15.672 1 97.38 213 ALA A O 1
ATOM 1548 N N . GLY A 1 214 ? -8.695 12.938 14.336 1 98.62 214 GLY A N 1
ATOM 1549 C CA . GLY A 1 214 ? -7.406 12.336 14.625 1 98.62 214 GLY A CA 1
ATOM 1550 C C . GLY A 1 214 ? -7.492 11.164 15.578 1 98.62 214 GLY A C 1
ATOM 1551 O O . GLY A 1 214 ? -8.383 11.109 16.422 1 98.62 214 GLY A O 1
ATOM 1552 N N . ILE A 1 215 ? -6.535 10.227 15.453 1 98.69 215 ILE A N 1
ATOM 1553 C CA . ILE A 1 215 ? -6.465 9.062 16.328 1 98.69 215 ILE A CA 1
ATOM 1554 C C . ILE A 1 215 ? -5.086 8.984 16.969 1 98.69 215 ILE A C 1
ATOM 1556 O O . ILE A 1 215 ? -4.785 8.023 17.703 1 98.69 215 ILE A O 1
ATOM 1560 N N . GLY A 1 216 ? -4.238 10.023 16.734 1 98.88 216 GLY A N 1
ATOM 1561 C CA . GLY A 1 216 ? -2.834 9.914 17.094 1 98.88 216 GLY A CA 1
ATOM 1562 C C . GLY A 1 216 ? -2.08 8.906 16.25 1 98.88 216 GLY A C 1
ATOM 1563 O O . GLY A 1 216 ? -2.158 8.93 15.016 1 98.88 216 GLY A O 1
ATOM 1564 N N . ALA A 1 217 ? -1.214 8.18 16.891 1 98.88 217 ALA A N 1
ATOM 1565 C CA . ALA A 1 217 ? -0.461 7.105 16.25 1 98.88 217 ALA A CA 1
ATOM 1566 C C . ALA A 1 217 ? 0.418 7.648 15.125 1 98.88 217 ALA A C 1
ATOM 1568 O O . ALA A 1 217 ? 0.691 6.949 14.148 1 98.88 217 ALA A O 1
ATOM 1569 N N . SER A 1 218 ? 0.83 8.938 15.195 1 98.94 218 SER A N 1
ATOM 1570 C CA . SER A 1 218 ? 1.809 9.453 14.25 1 98.94 218 SER A CA 1
ATOM 1571 C C . SER A 1 218 ? 3.008 8.516 14.125 1 98.94 218 SER A C 1
ATOM 1573 O O . SER A 1 218 ? 3.414 7.891 15.109 1 98.94 218 SER A O 1
ATOM 1575 N N . LEU A 1 219 ? 3.531 8.414 12.914 1 98.62 219 LEU A N 1
ATOM 1576 C CA . LEU A 1 219 ? 4.633 7.465 12.781 1 98.62 219 LEU A CA 1
ATOM 1577 C C . LEU A 1 219 ? 5.559 7.863 11.633 1 98.62 219 LEU A C 1
ATOM 1579 O O . LEU A 1 219 ? 5.156 8.602 10.734 1 98.62 219 LEU A O 1
ATOM 1583 N N . VAL A 1 220 ? 6.809 7.465 11.766 1 98.94 220 VAL A N 1
ATOM 1584 C CA . VAL A 1 220 ? 7.809 7.543 10.703 1 98.94 220 VAL A CA 1
ATOM 1585 C C . VAL A 1 220 ? 8.07 6.148 10.141 1 98.94 220 VAL A C 1
ATOM 1587 O O . VAL A 1 220 ? 8.422 5.227 10.883 1 98.94 220 VAL A O 1
ATOM 1590 N N . ALA A 1 221 ? 7.805 5.988 8.883 1 98.94 221 ALA A N 1
ATOM 1591 C CA . ALA A 1 221 ? 8.086 4.734 8.188 1 98.94 221 ALA A CA 1
ATOM 1592 C C . ALA A 1 221 ? 9.352 4.848 7.344 1 98.94 221 ALA A C 1
ATOM 1594 O O . ALA A 1 221 ? 9.555 5.844 6.648 1 98.94 221 ALA A O 1
ATOM 1595 N N . GLY A 1 222 ? 10.164 3.889 7.422 1 98.88 222 GLY A N 1
ATOM 1596 C CA . GLY A 1 222 ? 11.359 3.848 6.59 1 98.88 222 GLY A CA 1
ATOM 1597 C C . GLY A 1 222 ? 11.07 3.457 5.152 1 98.88 222 GLY A C 1
ATOM 1598 O O . GLY A 1 222 ? 9.953 3.031 4.832 1 98.88 222 GLY A O 1
ATOM 1599 N N . PRO 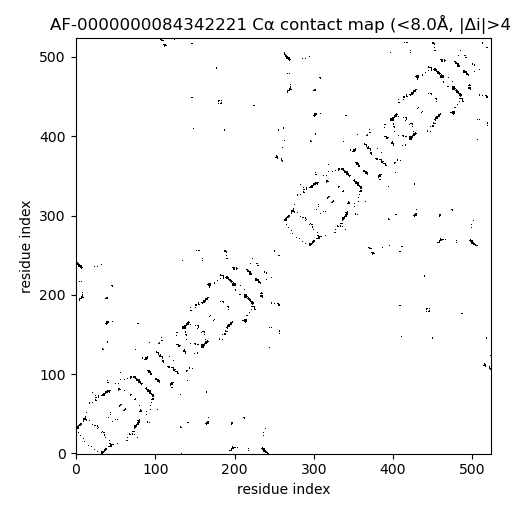A 1 223 ? 12.109 3.582 4.297 1 98.81 223 PRO A N 1
ATOM 1600 C CA . PRO A 1 223 ? 11.883 3.412 2.859 1 98.81 223 PRO A CA 1
ATOM 1601 C C . PRO A 1 223 ? 11.5 1.981 2.488 1 98.81 223 PRO A C 1
ATOM 1603 O O . PRO A 1 223 ? 11.039 1.731 1.373 1 98.81 223 PRO A O 1
ATOM 1606 N N . LEU A 1 224 ? 11.672 1.032 3.402 1 98.5 224 LEU A N 1
ATOM 1607 C CA . LEU A 1 224 ? 11.258 -0.34 3.129 1 98.5 224 LEU A CA 1
ATOM 1608 C C . LEU A 1 224 ? 10.047 -0.723 3.977 1 98.5 224 LEU A C 1
ATOM 1610 O O . LEU A 1 224 ? 9.789 -1.909 4.188 1 98.5 224 LEU A O 1
ATOM 1614 N N . GLY A 1 225 ? 9.414 0.251 4.527 1 98.56 225 GLY A N 1
ATOM 1615 C CA . GLY A 1 225 ? 8.117 0.051 5.156 1 98.56 225 GLY A CA 1
ATOM 1616 C C . GLY A 1 225 ? 8.211 -0.213 6.648 1 98.56 225 GLY A C 1
ATOM 1617 O O . GLY A 1 225 ? 7.188 -0.344 7.324 1 98.56 225 GLY A O 1
ATOM 1618 N N . GLN A 1 226 ? 9.391 -0.315 7.219 1 98.31 226 GLN A N 1
ATOM 1619 C CA . GLN A 1 226 ? 9.5 -0.567 8.656 1 98.31 226 GLN A CA 1
ATOM 1620 C C . GLN A 1 226 ? 9.109 0.666 9.461 1 98.31 226 GLN A C 1
ATOM 1622 O O . GLN A 1 226 ? 9.352 1.797 9.039 1 98.31 226 GLN A O 1
ATOM 1627 N N . VAL A 1 227 ? 8.57 0.49 10.625 1 98.62 227 VAL A N 1
ATOM 1628 C CA . VAL A 1 227 ? 8.266 1.586 11.539 1 98.62 227 VAL A CA 1
ATOM 1629 C C . VAL A 1 227 ? 9.531 2.021 12.266 1 98.62 227 VAL A C 1
ATOM 1631 O O . VAL A 1 227 ? 10.141 1.236 13 1 98.62 227 VAL A O 1
ATOM 1634 N N . VAL A 1 228 ? 9.93 3.195 12.023 1 98.44 228 VAL A N 1
ATOM 1635 C CA . VAL A 1 228 ? 11.125 3.762 12.648 1 98.44 228 VAL A CA 1
ATOM 1636 C C . VAL A 1 228 ? 10.781 4.273 14.047 1 98.44 228 VAL A C 1
ATOM 1638 O O . VAL A 1 228 ? 11.555 4.098 14.984 1 98.44 228 VAL A O 1
ATOM 1641 N N . ALA A 1 229 ? 9.672 4.941 14.18 1 98.69 229 ALA A N 1
ATOM 1642 C CA . ALA A 1 229 ? 9.156 5.504 15.43 1 98.69 229 ALA A CA 1
ATOM 1643 C C . ALA A 1 229 ? 7.648 5.734 15.344 1 98.69 229 ALA A C 1
ATOM 1645 O O . ALA A 1 229 ? 7.113 6.008 14.266 1 98.69 229 ALA A O 1
ATOM 1646 N N . GLN A 1 230 ? 7.016 5.648 16.453 1 98.88 230 GLN A N 1
ATOM 1647 C CA . GLN A 1 230 ? 5.57 5.852 16.469 1 98.88 230 GLN A CA 1
ATOM 1648 C C . GLN A 1 230 ? 5.09 6.344 17.828 1 98.88 230 GLN A C 1
ATOM 1650 O O . GLN A 1 230 ? 5.574 5.883 18.859 1 98.88 230 GLN A O 1
ATOM 1655 N N . LEU A 1 231 ? 4.164 7.242 17.812 1 98.94 231 LEU A N 1
ATOM 1656 C CA . LEU A 1 231 ? 3.52 7.734 19.031 1 98.94 231 LEU A CA 1
ATOM 1657 C C . LEU A 1 231 ? 2.234 6.965 19.312 1 98.94 231 LEU A C 1
ATOM 1659 O O . LEU A 1 231 ? 1.745 6.227 18.453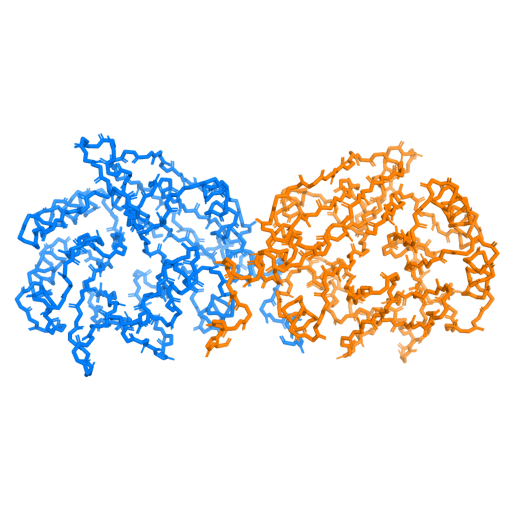 1 98.94 231 LEU A O 1
ATOM 1663 N N . ASP A 1 232 ? 1.763 7.082 20.531 1 98.56 232 ASP A N 1
ATOM 1664 C CA . ASP A 1 232 ? 0.419 6.633 20.875 1 98.56 232 ASP A CA 1
ATOM 1665 C C . ASP A 1 232 ? -0.608 7.738 20.641 1 98.56 232 ASP A C 1
ATOM 1667 O O . ASP A 1 232 ? -0.445 8.562 19.734 1 98.56 232 ASP A O 1
ATOM 1671 N N . ARG A 1 233 ? -1.685 7.777 21.312 1 98.75 233 ARG A N 1
ATOM 1672 C CA . ARG A 1 233 ? -2.867 8.57 20.984 1 98.75 233 ARG A CA 1
ATOM 1673 C C . ARG A 1 233 ? -2.748 9.984 21.531 1 98.75 233 ARG A C 1
ATOM 1675 O O . ARG A 1 233 ? -3.477 10.883 21.109 1 98.75 233 ARG A O 1
ATOM 1682 N N . GLU A 1 234 ? -1.843 10.211 22.516 1 98.81 234 GLU A N 1
ATOM 1683 C CA . GLU A 1 234 ? -1.784 11.469 23.25 1 98.81 234 GLU A CA 1
ATOM 1684 C C . GLU A 1 234 ? -0.884 12.484 22.547 1 98.81 234 GLU A C 1
ATOM 1686 O O . GLU A 1 234 ? -0.011 12.102 21.766 1 98.81 234 GLU A O 1
ATOM 1691 N N . PRO A 1 235 ? -1.128 13.797 22.828 1 98.88 235 PRO A N 1
ATOM 1692 C CA . PRO A 1 235 ? -0.173 14.789 22.312 1 98.88 235 PRO A CA 1
ATOM 1693 C C . PRO A 1 235 ? 1.265 14.484 22.719 1 98.88 235 PRO A C 1
ATOM 1695 O O . PRO A 1 235 ? 1.508 14.062 23.859 1 98.88 235 PRO A O 1
ATOM 1698 N N . ALA A 1 236 ? 2.129 14.602 21.859 1 98.88 236 ALA A N 1
ATOM 1699 C CA . ALA A 1 236 ? 3.547 14.359 22.125 1 98.88 236 ALA A CA 1
ATOM 1700 C C . ALA A 1 236 ? 4.398 14.805 20.938 1 98.88 236 ALA A C 1
ATOM 1702 O O . ALA A 1 236 ? 3.883 15.039 19.844 1 98.88 236 ALA A O 1
ATOM 1703 N N . LEU A 1 237 ? 5.602 15.039 21.172 1 98.88 237 LEU A N 1
ATOM 1704 C CA . LEU A 1 237 ? 6.578 15.312 20.125 1 98.88 237 LEU A CA 1
ATOM 1705 C C . LEU A 1 237 ? 7.445 14.094 19.844 1 98.88 237 LEU A C 1
ATOM 1707 O O . LEU A 1 237 ? 8.078 13.555 20.766 1 98.88 237 LEU A O 1
ATOM 1711 N N . LEU A 1 238 ? 7.449 13.609 18.672 1 98.88 238 LEU A N 1
ATOM 1712 C CA . LEU A 1 238 ? 8.273 12.492 18.234 1 98.88 238 LEU A CA 1
ATOM 1713 C C . LEU A 1 238 ? 9.484 12.984 17.438 1 98.88 238 LEU A C 1
ATOM 1715 O O . LEU A 1 238 ? 9.352 13.844 16.562 1 98.88 238 LEU A O 1
ATOM 1719 N N . LEU A 1 239 ? 10.68 12.555 17.812 1 98.88 239 LEU A N 1
ATOM 1720 C CA . LEU A 1 239 ? 11.891 12.875 17.078 1 98.88 239 LEU A CA 1
ATOM 1721 C C . LEU A 1 239 ? 12.406 11.648 16.328 1 98.88 239 LEU A C 1
ATOM 1723 O O . LEU A 1 239 ? 12.344 10.531 16.844 1 98.88 239 LEU A O 1
ATOM 1727 N N . ALA A 1 240 ? 12.891 11.844 15.141 1 98.81 240 ALA A N 1
ATOM 1728 C CA . ALA A 1 240 ? 13.5 10.766 14.359 1 98.81 240 ALA A CA 1
ATOM 1729 C C . ALA A 1 240 ? 14.633 11.289 13.492 1 98.81 240 ALA A C 1
ATOM 1731 O O . ALA A 1 240 ? 14.562 12.406 12.969 1 98.81 240 ALA A O 1
ATOM 1732 N N . ASP A 1 241 ? 15.664 10.531 13.367 1 98.75 241 ASP A N 1
ATOM 1733 C CA . ASP A 1 241 ? 16.766 10.844 12.453 1 98.75 241 ASP A CA 1
ATOM 1734 C C . ASP A 1 241 ? 16.609 10.07 11.141 1 98.75 241 ASP A C 1
ATOM 1736 O O . ASP A 1 241 ? 16.531 8.836 11.148 1 98.75 241 ASP A O 1
ATOM 1740 N N . LEU A 1 242 ? 16.531 10.797 10.062 1 98.75 242 LEU A N 1
ATOM 1741 C CA . LEU A 1 242 ? 16.391 10.195 8.742 1 98.75 242 LEU A CA 1
ATOM 1742 C C . LEU A 1 242 ? 17.734 10.102 8.039 1 98.75 242 LEU A C 1
ATOM 1744 O O . LEU A 1 242 ? 18.5 11.078 8.008 1 98.75 242 LEU A O 1
ATOM 1748 N N . ASP A 1 243 ? 18 8.969 7.484 1 98.31 243 ASP A N 1
ATOM 1749 C CA . ASP A 1 243 ? 19.25 8.711 6.777 1 98.31 243 ASP A CA 1
ATOM 1750 C C . ASP A 1 243 ? 19.031 8.633 5.27 1 98.31 243 ASP A C 1
ATOM 1752 O O . ASP A 1 243 ? 18.516 7.637 4.766 1 98.31 243 ASP A O 1
ATOM 1756 N N . PRO A 1 244 ? 19.438 9.672 4.566 1 97.44 244 PRO A N 1
ATOM 1757 C CA . PRO A 1 244 ? 19.25 9.633 3.115 1 97.44 244 PRO A CA 1
ATOM 1758 C C . PRO A 1 244 ? 19.938 8.438 2.461 1 97.44 244 PRO A C 1
ATOM 1760 O O . PRO A 1 244 ? 19.484 7.969 1.408 1 97.44 244 PRO A O 1
ATOM 1763 N N . GLU A 1 245 ? 20.938 7.91 3.064 1 98.25 245 GLU A N 1
ATOM 1764 C CA . GLU A 1 245 ? 21.609 6.734 2.516 1 98.25 245 GLU A CA 1
ATOM 1765 C C . GLU A 1 245 ? 20.688 5.512 2.551 1 98.25 245 GLU A C 1
ATOM 1767 O O . GLU A 1 245 ? 20.812 4.621 1.705 1 98.25 245 GLU A O 1
ATOM 1772 N N . ALA A 1 246 ? 19.875 5.504 3.555 1 98.5 246 ALA A N 1
ATOM 1773 C CA . ALA A 1 246 ? 18.906 4.406 3.623 1 98.5 246 ALA A CA 1
ATOM 1774 C C . ALA A 1 246 ? 17.969 4.43 2.426 1 98.5 246 ALA A C 1
ATOM 1776 O O . ALA A 1 246 ? 17.562 3.379 1.926 1 98.5 246 ALA A O 1
ATOM 1777 N N . VAL A 1 247 ? 17.609 5.605 1.967 1 98.75 247 VAL A N 1
ATOM 1778 C CA . VAL A 1 247 ? 16.75 5.746 0.792 1 98.75 247 VAL A CA 1
ATOM 1779 C C . VAL A 1 247 ? 17.5 5.262 -0.45 1 98.75 247 VAL A C 1
ATOM 1781 O O . VAL A 1 247 ? 16.953 4.488 -1.243 1 98.75 247 VAL A O 1
ATOM 1784 N N . ALA A 1 248 ? 18.703 5.746 -0.583 1 98.38 248 ALA A N 1
ATOM 1785 C CA . ALA A 1 248 ? 19.516 5.328 -1.724 1 98.38 248 ALA A CA 1
ATOM 1786 C C . ALA A 1 248 ? 19.672 3.809 -1.762 1 98.38 248 ALA A C 1
ATOM 1788 O O . ALA A 1 248 ? 19.547 3.193 -2.822 1 98.38 248 ALA A O 1
ATOM 1789 N N . ALA A 1 249 ? 19.969 3.244 -0.629 1 98.31 249 ALA A N 1
ATOM 1790 C CA . ALA A 1 249 ? 20.125 1.797 -0.526 1 98.31 249 ALA A CA 1
ATOM 1791 C C . ALA A 1 249 ? 18.828 1.073 -0.879 1 98.31 249 ALA A C 1
ATOM 1793 O O . ALA A 1 249 ? 18.859 0.062 -1.585 1 98.31 249 ALA A O 1
ATOM 1794 N N . ALA A 1 250 ? 17.719 1.544 -0.366 1 98.44 250 ALA A N 1
ATOM 1795 C CA . ALA A 1 250 ? 16.422 0.944 -0.657 1 98.44 250 ALA A CA 1
ATOM 1796 C C . ALA A 1 250 ? 16.125 0.996 -2.15 1 98.44 250 ALA A C 1
ATOM 1798 O O . ALA A 1 250 ? 15.648 0.014 -2.729 1 98.44 250 ALA A O 1
ATOM 1799 N N . ARG A 1 251 ? 16.359 2.135 -2.775 1 98.5 251 ARG A N 1
ATOM 1800 C CA . ARG A 1 251 ? 16.062 2.328 -4.191 1 98.5 251 ARG A CA 1
ATOM 1801 C C . ARG A 1 251 ? 16.953 1.44 -5.059 1 98.5 251 ARG A C 1
ATOM 1803 O O . ARG A 1 251 ? 16.547 1.015 -6.141 1 98.5 251 ARG A O 1
ATOM 1810 N N . LYS A 1 252 ? 18.125 1.189 -4.586 1 97.62 252 LYS A N 1
ATOM 1811 C CA . LYS A 1 252 ? 19 0.251 -5.281 1 97.62 252 LYS A CA 1
ATOM 1812 C C . LYS A 1 252 ? 18.516 -1.185 -5.113 1 97.62 252 LYS A C 1
ATOM 1814 O O . LYS A 1 252 ? 18.516 -1.965 -6.07 1 97.62 252 LYS A O 1
ATOM 1819 N N . THR A 1 253 ? 18.109 -1.524 -3.963 1 97.25 253 THR A N 1
ATOM 1820 C CA . THR A 1 253 ? 17.703 -2.885 -3.615 1 97.25 253 THR A CA 1
ATOM 1821 C C . THR A 1 253 ? 16.359 -3.229 -4.23 1 97.25 253 THR A C 1
ATOM 1823 O O . THR A 1 253 ? 16.156 -4.344 -4.715 1 97.25 253 THR A O 1
ATOM 1826 N N . VAL A 1 254 ? 15.438 -2.365 -4.18 1 97.44 254 VAL A N 1
ATOM 1827 C CA . VAL A 1 254 ? 14.086 -2.545 -4.688 1 97.44 254 VAL A CA 1
ATOM 1828 C C . VAL A 1 254 ? 13.695 -1.354 -5.559 1 97.44 254 VAL A C 1
ATOM 1830 O O . VAL A 1 254 ? 12.914 -0.5 -5.141 1 97.44 254 VAL A O 1
ATOM 1833 N N . PRO A 1 255 ? 14.125 -1.342 -6.801 1 97.75 255 PRO A N 1
ATOM 1834 C CA . PRO A 1 255 ? 13.906 -0.168 -7.652 1 97.75 255 PRO A CA 1
ATOM 1835 C C . PRO A 1 255 ? 12.484 -0.101 -8.211 1 97.75 255 PRO A C 1
ATOM 1837 O O . PRO A 1 255 ? 12.297 -0.107 -9.43 1 97.75 255 PRO A O 1
ATOM 1840 N N . VAL A 1 256 ? 11.5 0.079 -7.336 1 97.81 256 VAL A N 1
ATOM 1841 C CA . VAL A 1 256 ? 10.094 0.014 -7.715 1 97.81 256 VAL A CA 1
ATOM 1842 C C . VAL A 1 256 ? 9.75 1.18 -8.641 1 97.81 256 VAL A C 1
ATOM 1844 O O . VAL A 1 256 ? 8.898 1.053 -9.523 1 97.81 256 VAL A O 1
ATOM 1847 N N . LEU A 1 257 ? 10.375 2.32 -8.461 1 97.69 257 LEU A N 1
ATOM 1848 C CA . LEU A 1 257 ? 10.086 3.463 -9.32 1 97.69 257 LEU A CA 1
ATOM 1849 C C . LEU A 1 257 ? 10.594 3.215 -10.734 1 97.69 257 LEU A C 1
ATOM 1851 O O . LEU A 1 257 ? 9.883 3.488 -11.711 1 97.69 257 LEU A O 1
ATOM 1855 N N . ALA A 1 258 ? 11.766 2.639 -10.836 1 96.44 258 ALA A N 1
ATOM 1856 C CA . ALA A 1 258 ? 12.375 2.377 -12.141 1 96.44 258 ALA A CA 1
ATOM 1857 C C . ALA A 1 258 ? 11.703 1.197 -12.836 1 96.44 258 ALA A C 1
ATOM 1859 O O . ALA A 1 258 ? 11.633 1.149 -14.062 1 96.44 258 ALA A O 1
ATOM 1860 N N . ASN A 1 259 ? 11.141 0.224 -12.07 1 97.31 259 ASN A N 1
ATOM 1861 C CA . ASN A 1 259 ? 10.594 -1.018 -12.602 1 97.31 259 ASN A CA 1
ATOM 1862 C C . ASN A 1 259 ? 9.133 -0.854 -13.016 1 97.31 259 ASN A C 1
ATOM 1864 O O . ASN A 1 259 ? 8.516 -1.792 -13.531 1 97.31 259 ASN A O 1
ATOM 1868 N N . ARG A 1 260 ? 8.547 0.342 -12.789 1 96.19 260 ARG A N 1
ATOM 1869 C CA . ARG A 1 260 ? 7.145 0.556 -13.141 1 96.19 260 ARG A CA 1
ATOM 1870 C C . ARG A 1 260 ? 6.918 0.369 -14.633 1 96.19 260 ARG A C 1
ATOM 1872 O O . ARG A 1 260 ? 7.715 0.83 -15.453 1 96.19 260 ARG A O 1
ATOM 1879 N N . ARG A 1 261 ? 5.848 -0.29 -15.031 1 94.44 261 ARG A N 1
ATOM 1880 C CA . ARG A 1 261 ? 5.52 -0.516 -16.438 1 94.44 261 ARG A CA 1
ATOM 1881 C C . ARG A 1 261 ? 4.105 -0.045 -16.75 1 94.44 261 ARG A C 1
ATOM 1883 O O . ARG A 1 261 ? 3.709 0.018 -17.922 1 94.44 261 ARG A O 1
ATOM 1890 N N . ILE A 1 262 ? 3.301 0.191 -15.719 1 88.81 262 ILE A N 1
ATOM 1891 C CA . ILE A 1 262 ? 1.947 0.719 -15.852 1 88.81 262 ILE A CA 1
ATOM 1892 C C . ILE A 1 262 ? 1.773 1.934 -14.945 1 88.81 262 ILE A C 1
ATOM 1894 O O . ILE A 1 262 ? 2.438 2.043 -13.914 1 88.81 262 ILE A O 1
ATOM 1898 N N . MET B 1 1 ? -18.438 -16.719 -3.031 1 97.69 1 MET B N 1
ATOM 1899 C CA . MET B 1 1 ? -17.609 -17.656 -3.781 1 97.69 1 MET B CA 1
ATOM 1900 C C . MET B 1 1 ? -16.562 -18.312 -2.877 1 97.69 1 MET B C 1
ATOM 1902 O O . MET B 1 1 ? -15.828 -17.609 -2.184 1 97.69 1 MET B O 1
ATOM 1906 N N . ARG B 1 2 ? -16.625 -19.609 -2.77 1 98.62 2 ARG B N 1
ATOM 1907 C CA . ARG B 1 2 ? -15.562 -20.281 -2.031 1 98.62 2 ARG B CA 1
ATOM 1908 C C . ARG B 1 2 ? -14.312 -20.438 -2.891 1 98.62 2 ARG B C 1
ATOM 1910 O O . ARG B 1 2 ? -14.391 -20.906 -4.031 1 98.62 2 ARG B O 1
ATOM 1917 N N . VAL B 1 3 ? -13.062 -20 -2.346 1 98.94 3 VAL B N 1
ATOM 1918 C CA . VAL B 1 3 ? -11.797 -20.125 -3.053 1 98.94 3 VAL B CA 1
ATOM 1919 C C . VAL B 1 3 ? -10.828 -21 -2.24 1 98.94 3 VAL B C 1
ATOM 1921 O O . VAL B 1 3 ? -10.977 -21.125 -1.022 1 98.94 3 VAL B O 1
ATOM 1924 N N . ALA B 1 4 ? -9.938 -21.594 -2.922 1 98.94 4 ALA B N 1
ATOM 1925 C CA . ALA B 1 4 ? -8.859 -22.344 -2.303 1 98.94 4 ALA B CA 1
ATOM 1926 C C . ALA B 1 4 ? -7.496 -21.781 -2.688 1 98.94 4 ALA B C 1
ATOM 1928 O O . ALA B 1 4 ? -7.289 -21.359 -3.832 1 98.94 4 ALA B O 1
ATOM 1929 N N . VAL B 1 5 ? -6.672 -21.672 -1.743 1 99 5 VAL B N 1
ATOM 1930 C CA . VAL B 1 5 ? -5.266 -21.328 -1.932 1 99 5 VAL B CA 1
ATOM 1931 C C . VAL B 1 5 ? -4.395 -22.547 -1.661 1 99 5 VAL B C 1
ATOM 1933 O O . VAL B 1 5 ? -4.273 -23 -0.517 1 99 5 VAL B O 1
ATOM 1936 N N . ALA B 1 6 ? -3.842 -23.094 -2.719 1 99 6 ALA B N 1
ATOM 1937 C CA . ALA B 1 6 ? -3.012 -24.297 -2.592 1 99 6 ALA B CA 1
ATOM 1938 C C . ALA B 1 6 ? -1.541 -23.922 -2.426 1 99 6 ALA B C 1
ATOM 1940 O O . ALA B 1 6 ? -0.8 -23.844 -3.408 1 99 6 ALA B O 1
ATOM 1941 N N . GLN B 1 7 ? -1.158 -23.734 -1.16 1 98.94 7 GLN B N 1
ATOM 1942 C CA . GLN B 1 7 ? 0.248 -23.484 -0.861 1 98.94 7 GLN B CA 1
ATOM 1943 C C . GLN B 1 7 ? 1.069 -24.766 -0.963 1 98.94 7 GLN B C 1
ATOM 1945 O O . GLN B 1 7 ? 1.066 -25.578 -0.042 1 98.94 7 GLN B O 1
ATOM 1950 N N . ILE B 1 8 ? 1.709 -24.938 -2.064 1 98.94 8 ILE B N 1
ATOM 1951 C CA . ILE B 1 8 ? 2.521 -26.125 -2.307 1 98.94 8 ILE B CA 1
ATOM 1952 C C . ILE B 1 8 ? 4 -25.734 -2.332 1 98.94 8 ILE B C 1
ATOM 1954 O O . ILE B 1 8 ? 4.344 -24.562 -2.244 1 98.94 8 ILE B O 1
ATOM 1958 N N . ALA B 1 9 ? 4.887 -26.734 -2.434 1 98.75 9 ALA B N 1
ATOM 1959 C CA . ALA B 1 9 ? 6.32 -26.531 -2.629 1 98.75 9 ALA B CA 1
ATOM 1960 C C . ALA B 1 9 ? 6.789 -27.172 -3.936 1 98.75 9 ALA B C 1
ATOM 1962 O O . ALA B 1 9 ? 7.09 -28.359 -3.98 1 98.75 9 ALA B O 1
ATOM 1963 N N . SER B 1 10 ? 6.836 -26.344 -4.953 1 98.62 10 SER B N 1
ATOM 1964 C CA . SER B 1 10 ? 7.215 -26.844 -6.266 1 98.62 10 SER B CA 1
ATOM 1965 C C . SER B 1 10 ? 8.672 -27.297 -6.285 1 98.62 10 SER B C 1
ATOM 1967 O O . SER B 1 10 ? 9.5 -26.781 -5.539 1 98.62 10 SER B O 1
ATOM 1969 N N . THR B 1 11 ? 8.977 -28.297 -7.121 1 98.12 11 THR B N 1
ATOM 1970 C CA . THR B 1 11 ? 10.328 -28.781 -7.34 1 98.12 11 THR B CA 1
ATOM 1971 C C . THR B 1 11 ? 10.82 -28.422 -8.742 1 98.12 11 THR B C 1
ATOM 1973 O O . THR B 1 11 ? 10.164 -27.656 -9.453 1 98.12 11 THR B O 1
ATOM 1976 N N . ALA B 1 12 ? 11.977 -28.953 -9.078 1 97.5 12 ALA B N 1
ATOM 1977 C CA . ALA B 1 12 ? 12.531 -28.734 -10.406 1 97.5 12 ALA B CA 1
ATOM 1978 C C . ALA B 1 12 ? 11.836 -29.609 -11.453 1 97.5 12 ALA B C 1
ATOM 1980 O O . ALA B 1 12 ? 12.008 -29.391 -12.656 1 97.5 12 ALA B O 1
ATOM 1981 N N . ASP B 1 13 ? 11.023 -30.531 -11.016 1 98.31 13 ASP B N 1
ATOM 1982 C CA . ASP B 1 13 ? 10.453 -31.547 -11.906 1 98.31 13 ASP B CA 1
ATOM 1983 C C . ASP B 1 13 ? 9.008 -31.219 -12.258 1 98.31 13 ASP B C 1
ATOM 1985 O O . ASP B 1 13 ? 8.094 -31.438 -11.453 1 98.31 13 ASP B O 1
ATOM 1989 N N . PRO B 1 14 ? 8.742 -30.797 -13.523 1 98.75 14 PRO B N 1
ATOM 1990 C CA . PRO B 1 14 ? 7.383 -30.438 -13.922 1 98.75 14 PRO B CA 1
ATOM 1991 C C . PRO B 1 14 ? 6.387 -31.578 -13.75 1 98.75 14 PRO B C 1
ATOM 1993 O O . PRO B 1 14 ? 5.211 -31.344 -13.469 1 98.75 14 PRO B O 1
ATOM 1996 N N . VAL B 1 15 ? 6.848 -32.781 -13.922 1 98.56 15 VAL B N 1
ATOM 1997 C CA . VAL B 1 15 ? 5.961 -33.938 -13.805 1 98.56 15 VAL B CA 1
ATOM 1998 C C . VAL B 1 15 ? 5.504 -34.094 -12.352 1 98.56 15 VAL B C 1
ATOM 2000 O O . VAL B 1 15 ? 4.316 -34.281 -12.086 1 98.56 15 VAL B O 1
ATOM 2003 N N . HIS B 1 16 ? 6.457 -34.031 -11.484 1 98.56 16 HIS B N 1
ATOM 2004 C CA . HIS B 1 16 ? 6.125 -34.094 -10.07 1 98.56 16 HIS B CA 1
ATOM 2005 C C . HIS B 1 16 ? 5.191 -32.938 -9.68 1 98.56 16 HIS B C 1
ATOM 2007 O O . HIS B 1 16 ? 4.199 -33.156 -8.977 1 98.56 16 HIS B O 1
ATOM 2013 N N . ASN B 1 17 ? 5.512 -31.766 -10.117 1 98.88 17 ASN B N 1
ATOM 2014 C CA . ASN B 1 17 ? 4.719 -30.594 -9.766 1 98.88 17 ASN B CA 1
ATOM 2015 C C . ASN B 1 17 ? 3.297 -30.688 -10.312 1 98.88 17 ASN B C 1
ATOM 2017 O O . ASN B 1 17 ? 2.352 -30.203 -9.695 1 98.88 17 ASN B O 1
ATOM 2021 N N . LEU B 1 18 ? 3.143 -31.328 -11.477 1 98.88 18 LEU B N 1
ATOM 2022 C CA . LEU B 1 18 ? 1.812 -31.547 -12.031 1 98.88 18 LEU B CA 1
ATOM 2023 C C . LEU B 1 18 ? 0.978 -32.438 -11.102 1 98.88 18 LEU B C 1
ATOM 2025 O O . LEU B 1 18 ? -0.233 -32.219 -10.977 1 98.88 18 LEU B O 1
ATOM 2029 N N . SER B 1 19 ? 1.613 -33.375 -10.492 1 98.81 19 SER B N 1
ATOM 2030 C CA . SER B 1 19 ? 0.884 -34.219 -9.547 1 98.81 19 SER B CA 1
ATOM 2031 C C . SER B 1 19 ? 0.393 -33.375 -8.352 1 98.81 19 SER B C 1
ATOM 2033 O O . SER B 1 19 ? -0.705 -33.625 -7.844 1 98.81 19 SER B O 1
ATOM 2035 N N . LEU B 1 20 ? 1.204 -32.438 -7.848 1 98.88 20 LEU B N 1
ATOM 2036 C CA . LEU B 1 20 ? 0.78 -31.531 -6.781 1 98.88 20 LEU B CA 1
ATOM 2037 C C . LEU B 1 20 ? -0.431 -30.703 -7.215 1 98.88 20 LEU B C 1
ATOM 2039 O O . LEU B 1 20 ? -1.36 -30.516 -6.43 1 98.88 20 LEU B O 1
ATOM 2043 N N . VAL B 1 21 ? -0.391 -30.266 -8.484 1 98.94 21 VAL B N 1
ATOM 2044 C CA . VAL B 1 21 ? -1.483 -29.469 -9.023 1 98.94 21 VAL B CA 1
ATOM 2045 C C . VAL B 1 21 ? -2.758 -30.312 -9.086 1 98.94 21 VAL B C 1
ATOM 2047 O O . VAL B 1 21 ? -3.82 -29.859 -8.641 1 98.94 21 VAL B O 1
ATOM 2050 N N . ARG B 1 22 ? -2.629 -31.5 -9.609 1 98.88 22 ARG B N 1
ATOM 2051 C CA . ARG B 1 22 ? -3.783 -32.375 -9.703 1 98.88 22 ARG B CA 1
ATOM 2052 C C . ARG B 1 22 ? -4.379 -32.656 -8.328 1 98.88 22 ARG B C 1
ATOM 2054 O O . ARG B 1 22 ? -5.598 -32.625 -8.148 1 98.88 22 ARG B O 1
ATOM 2061 N N . ASP B 1 23 ? -3.525 -32.938 -7.355 1 98.88 23 ASP B N 1
ATOM 2062 C CA . ASP B 1 23 ? -3.979 -33.188 -5.992 1 98.88 23 ASP B CA 1
ATOM 2063 C C . ASP B 1 23 ? -4.672 -31.969 -5.406 1 98.88 23 ASP B C 1
ATOM 2065 O O . ASP B 1 23 ? -5.73 -32.094 -4.785 1 98.88 23 ASP B O 1
ATOM 2069 N N . GLY B 1 24 ? -4.062 -30.797 -5.582 1 98.94 24 GLY B N 1
ATOM 2070 C CA . GLY B 1 24 ? -4.652 -29.578 -5.082 1 98.94 24 GLY B CA 1
ATOM 2071 C C . GLY B 1 24 ? -5.996 -29.25 -5.707 1 98.94 24 GLY B C 1
ATOM 2072 O O . GLY B 1 24 ? -6.914 -28.797 -5.023 1 98.94 24 GLY B O 1
ATOM 2073 N N . ILE B 1 25 ? -6.066 -29.438 -7.023 1 98.94 25 ILE B N 1
ATOM 2074 C CA . ILE B 1 25 ? -7.32 -29.234 -7.73 1 98.94 25 ILE B CA 1
ATOM 2075 C C . ILE B 1 25 ? -8.398 -30.141 -7.16 1 98.94 25 ILE B C 1
ATOM 2077 O O . ILE B 1 25 ? -9.508 -29.703 -6.867 1 98.94 25 ILE B O 1
ATOM 2081 N N . ARG B 1 26 ? -8.047 -31.391 -7.039 1 98.81 26 ARG B N 1
ATOM 2082 C CA . ARG B 1 26 ? -9 -32.375 -6.516 1 98.81 26 ARG B CA 1
ATOM 2083 C C . ARG B 1 26 ? -9.469 -31.969 -5.117 1 98.81 26 ARG B C 1
ATOM 2085 O O . ARG B 1 26 ? -10.672 -31.938 -4.848 1 98.81 26 ARG B O 1
ATOM 2092 N N . GLU B 1 27 ? -8.539 -31.688 -4.219 1 98.88 27 GLU B N 1
ATOM 2093 C CA . GLU B 1 27 ? -8.867 -31.328 -2.84 1 98.88 27 GLU B CA 1
ATOM 2094 C C . GLU B 1 27 ? -9.734 -30.078 -2.783 1 98.88 27 GLU B C 1
ATOM 2096 O O . GLU B 1 27 ? -10.695 -30.016 -2.008 1 98.88 27 GLU B O 1
ATOM 2101 N N . ALA B 1 28 ? -9.406 -29.094 -3.574 1 98.94 28 ALA B N 1
ATOM 2102 C CA . ALA B 1 28 ? -10.172 -27.844 -3.621 1 98.94 28 ALA B CA 1
ATOM 2103 C C . ALA B 1 28 ? -11.602 -28.094 -4.102 1 98.94 28 ALA B C 1
ATOM 2105 O O . ALA B 1 28 ? -12.555 -27.578 -3.518 1 98.94 28 ALA B O 1
ATOM 2106 N N . ALA B 1 29 ? -11.711 -28.859 -5.172 1 98.81 29 ALA B N 1
ATOM 2107 C CA . ALA B 1 29 ? -13.023 -29.172 -5.723 1 98.81 29 ALA B CA 1
ATOM 2108 C C . ALA B 1 29 ? -13.867 -29.938 -4.711 1 98.81 29 ALA B C 1
ATOM 2110 O O . ALA B 1 29 ? -15.062 -29.656 -4.551 1 98.81 29 ALA B O 1
ATOM 2111 N N . GLU B 1 30 ? -13.219 -30.891 -4.059 1 98.75 30 GLU B N 1
ATOM 2112 C CA . GLU B 1 30 ? -13.914 -31.672 -3.047 1 98.75 30 GLU B CA 1
ATOM 2113 C C . GLU B 1 30 ? -14.406 -30.781 -1.904 1 98.75 30 GLU B C 1
ATOM 2115 O O . GLU B 1 30 ? -15.438 -31.062 -1.289 1 98.75 30 GLU B O 1
ATOM 2120 N N . ALA B 1 31 ? -13.695 -29.719 -1.632 1 98.81 31 ALA B N 1
ATOM 2121 C CA . ALA B 1 31 ? -14.055 -28.797 -0.562 1 98.81 31 ALA B CA 1
ATOM 2122 C C . ALA B 1 31 ? -15.078 -27.781 -1.04 1 98.81 31 ALA B C 1
ATOM 2124 O O . ALA B 1 31 ? -15.5 -26.906 -0.275 1 98.81 31 ALA B O 1
ATOM 2125 N N . GLY B 1 32 ? -15.422 -27.828 -2.305 1 98.69 32 GLY B N 1
ATOM 2126 C CA . GLY B 1 32 ? -16.5 -27 -2.83 1 98.69 32 GLY B CA 1
ATOM 2127 C C . GLY B 1 32 ? -16.016 -25.656 -3.355 1 98.69 32 GLY B C 1
ATOM 2128 O O . GLY B 1 32 ? -16.797 -24.719 -3.506 1 98.69 32 GLY B O 1
ATOM 2129 N N . ALA B 1 33 ? -14.742 -25.5 -3.561 1 98.88 33 ALA B N 1
ATOM 2130 C CA . ALA B 1 33 ? -14.211 -24.234 -4.078 1 98.88 33 ALA B CA 1
ATOM 2131 C C . ALA B 1 33 ? -14.547 -24.062 -5.555 1 98.88 33 ALA B C 1
ATOM 2133 O O . ALA B 1 33 ? -14.586 -25.047 -6.309 1 98.88 33 ALA B O 1
ATOM 2134 N N . ALA B 1 34 ? -14.805 -22.859 -5.957 1 98.81 34 ALA B N 1
ATOM 2135 C CA . ALA B 1 34 ? -15.031 -22.531 -7.359 1 98.81 34 ALA B CA 1
ATOM 2136 C C . ALA B 1 34 ? -13.719 -22.156 -8.055 1 98.81 34 ALA B C 1
ATOM 2138 O O . ALA B 1 34 ? -13.625 -22.203 -9.281 1 98.81 34 ALA B O 1
ATOM 2139 N N . LEU B 1 35 ? -12.742 -21.766 -7.301 1 98.94 35 LEU B N 1
ATOM 2140 C CA . LEU B 1 35 ? -11.438 -21.297 -7.762 1 98.94 35 LEU B CA 1
ATOM 2141 C C . LEU B 1 35 ? -10.32 -21.828 -6.867 1 98.94 35 LEU B C 1
ATOM 2143 O O . LEU B 1 35 ? -10.43 -21.781 -5.64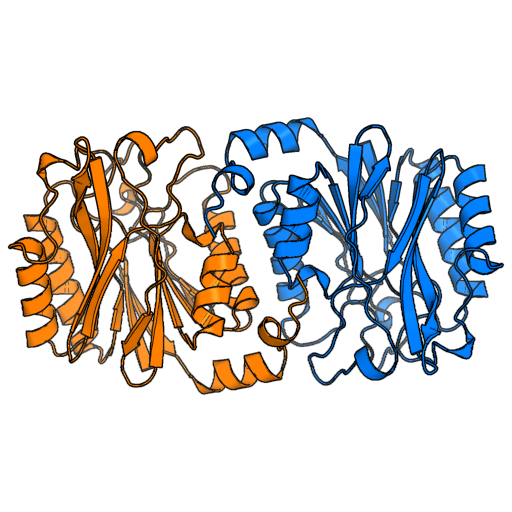1 1 98.94 35 LEU B O 1
ATOM 2147 N N . VAL B 1 36 ? -9.305 -22.406 -7.43 1 99 36 VAL B N 1
ATOM 2148 C CA . VAL B 1 36 ? -8.094 -22.766 -6.691 1 99 36 VAL B CA 1
ATOM 2149 C C . VAL B 1 36 ? -6.891 -22.047 -7.285 1 99 36 VAL B C 1
ATOM 2151 O O . VAL B 1 36 ? -6.703 -22.031 -8.508 1 99 36 VAL B O 1
ATOM 2154 N N . VAL B 1 37 ? -6.164 -21.375 -6.48 1 99 37 VAL B N 1
ATOM 2155 C CA . VAL B 1 37 ? -4.992 -20.609 -6.879 1 99 37 VAL B CA 1
ATOM 2156 C C . VAL B 1 37 ? -3.723 -21.328 -6.43 1 99 37 VAL B C 1
ATOM 2158 O O . VAL B 1 37 ? -3.594 -21.688 -5.262 1 99 37 VAL B O 1
ATOM 2161 N N . PHE B 1 38 ? -2.857 -21.625 -7.324 1 99 38 PHE B N 1
ATOM 2162 C CA . PHE B 1 38 ? -1.533 -22.172 -7.062 1 99 38 PHE B CA 1
ATOM 2163 C C . PHE B 1 38 ? -0.466 -21.094 -7.156 1 99 38 PHE B C 1
ATOM 2165 O O . PHE B 1 38 ? -0.729 -20 -7.656 1 99 38 PHE B O 1
ATOM 2172 N N . PRO B 1 39 ? 0.757 -21.328 -6.652 1 98.94 39 PRO B N 1
ATOM 2173 C CA . PRO B 1 39 ? 1.802 -20.297 -6.641 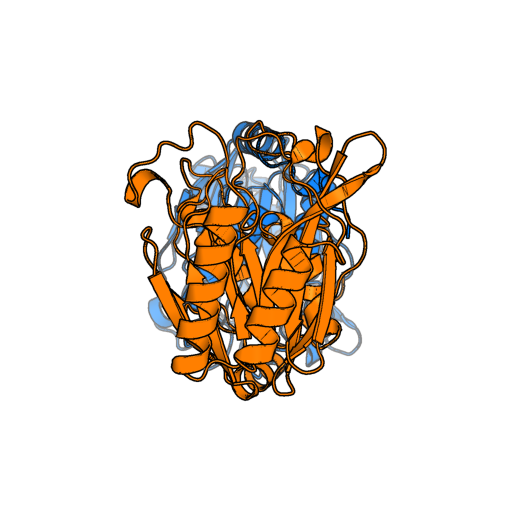1 98.94 39 PRO B CA 1
ATOM 2174 C C . PRO B 1 39 ? 2.342 -19.984 -8.031 1 98.94 39 PRO B C 1
ATOM 2176 O O . PRO B 1 39 ? 2.066 -20.734 -8.984 1 98.94 39 PRO B O 1
ATOM 2179 N N . GLU B 1 40 ? 3.006 -18.828 -8.133 1 98.94 40 GLU B N 1
ATOM 2180 C CA . GLU B 1 40 ? 3.98 -18.594 -9.195 1 98.94 40 GLU B CA 1
ATOM 2181 C C . GLU B 1 40 ? 4.992 -19.734 -9.273 1 98.94 40 GLU B C 1
ATOM 2183 O O . GLU B 1 40 ? 5.336 -20.344 -8.258 1 98.94 40 GLU B O 1
ATOM 2188 N N . ALA B 1 41 ? 5.492 -20.062 -10.461 1 98.81 41 ALA B N 1
ATOM 2189 C CA . ALA B 1 41 ? 6.566 -21.031 -10.664 1 98.81 41 ALA B CA 1
ATOM 2190 C C . ALA B 1 41 ? 6.148 -22.422 -10.195 1 98.81 41 ALA B C 1
ATOM 2192 O O . ALA B 1 41 ? 6.969 -23.188 -9.672 1 98.81 41 ALA B O 1
ATOM 2193 N N . THR B 1 42 ? 4.91 -22.734 -10.289 1 98.94 42 THR B N 1
ATOM 2194 C CA . THR B 1 42 ? 4.387 -24.062 -9.945 1 98.94 42 THR B CA 1
ATOM 2195 C C . THR B 1 42 ? 4.949 -25.125 -10.883 1 98.94 42 THR B C 1
ATOM 2197 O O . THR B 1 42 ? 5.359 -26.203 -10.43 1 98.94 42 THR B O 1
ATOM 2200 N N . MET B 1 43 ? 5.039 -24.797 -12.188 1 98.94 43 MET B N 1
ATOM 2201 C CA . MET B 1 43 ? 5.555 -25.734 -13.18 1 98.94 43 MET B CA 1
ATOM 2202 C C . MET B 1 43 ? 6.969 -26.188 -12.82 1 98.94 43 MET B C 1
ATOM 2204 O O . MET B 1 43 ? 7.305 -27.359 -12.961 1 98.94 43 MET B O 1
ATOM 2208 N N . CYS B 1 44 ? 7.715 -25.266 -12.422 1 98.75 44 CYS B N 1
ATOM 2209 C CA . CYS B 1 44 ? 9.109 -25.469 -12.055 1 98.75 44 CYS B CA 1
ATOM 2210 C C . CYS B 1 44 ? 9.586 -24.391 -11.086 1 98.75 44 CYS B C 1
ATOM 2212 O O . CYS B 1 44 ? 9.43 -23.203 -11.359 1 98.75 44 CYS B O 1
ATOM 2214 N N . ALA B 1 45 ? 10.18 -24.891 -9.977 1 98.31 45 ALA B N 1
ATOM 2215 C CA . ALA B 1 45 ? 10.648 -23.953 -8.961 1 98.31 45 ALA B CA 1
ATOM 2216 C C . ALA B 1 45 ? 11.781 -23.078 -9.5 1 98.31 45 ALA B C 1
ATOM 2218 O O . ALA B 1 45 ? 12.602 -23.547 -10.297 1 98.31 45 ALA B O 1
ATOM 2219 N N . PHE B 1 46 ? 11.844 -21.797 -9.062 1 97.38 46 PHE B N 1
ATOM 2220 C CA . PHE B 1 46 ? 13 -20.953 -9.359 1 97.38 46 PHE B CA 1
ATOM 2221 C C . PHE B 1 46 ? 14.273 -21.578 -8.812 1 97.38 46 PHE B C 1
ATOM 2223 O O . PHE B 1 46 ? 14.234 -22.406 -7.902 1 97.38 46 PHE B O 1
ATOM 2230 N N . GLY B 1 47 ? 15.383 -21.156 -9.344 1 94.56 47 GLY B N 1
ATOM 2231 C CA . GLY B 1 47 ? 16.656 -21.75 -8.969 1 94.56 47 GLY B CA 1
ATOM 2232 C C . GLY B 1 47 ? 17.125 -22.828 -9.922 1 94.56 47 GLY B C 1
ATOM 2233 O O . GLY B 1 47 ? 18.188 -23.422 -9.734 1 94.56 47 GLY B O 1
ATOM 2234 N N . HIS B 1 48 ? 16.344 -23.141 -10.852 1 94.94 48 HIS B N 1
ATOM 2235 C CA . HIS B 1 48 ? 16.625 -24.109 -11.906 1 94.94 48 HIS B CA 1
ATOM 2236 C C . HIS B 1 48 ? 16.438 -23.484 -13.281 1 94.94 48 HIS B C 1
ATOM 2238 O O . HIS B 1 48 ? 15.727 -22.484 -13.43 1 94.94 48 HIS B O 1
ATOM 2244 N N . PRO B 1 49 ? 17.109 -24.062 -14.32 1 94.38 49 PRO B N 1
ATOM 2245 C CA . PRO B 1 49 ? 16.891 -23.531 -15.656 1 94.38 49 PRO B CA 1
ATOM 2246 C C . PRO B 1 49 ? 15.438 -23.625 -16.109 1 94.38 49 PRO B C 1
ATOM 2248 O O . PRO B 1 49 ? 14.828 -24.703 -16 1 94.38 49 PRO B O 1
ATOM 2251 N N . LEU B 1 50 ? 14.883 -22.516 -16.609 1 96.12 50 LEU B N 1
ATOM 2252 C CA . LEU B 1 50 ? 13.469 -22.469 -16.969 1 96.12 50 LEU B CA 1
ATOM 2253 C C . LEU B 1 50 ? 13.273 -22.688 -18.469 1 96.12 50 LEU B C 1
ATOM 2255 O O . LEU B 1 50 ? 12.211 -23.141 -18.891 1 96.12 50 LEU B O 1
ATOM 2259 N N . GLY B 1 51 ? 14.312 -22.375 -19.219 1 95.94 51 GLY B N 1
ATOM 2260 C CA . GLY B 1 51 ? 14.242 -22.531 -20.656 1 95.94 51 GLY B CA 1
ATOM 2261 C C . GLY B 1 51 ? 13.828 -23.938 -21.094 1 95.94 51 GLY B C 1
ATOM 2262 O O . GLY B 1 51 ? 12.836 -24.109 -21.797 1 95.94 51 GLY B O 1
ATOM 2263 N N . PRO B 1 52 ? 14.508 -24.953 -20.609 1 96.25 52 PRO B N 1
ATOM 2264 C CA . PRO B 1 52 ? 14.25 -26.328 -21.031 1 96.25 52 PRO B CA 1
ATOM 2265 C C . PRO B 1 52 ? 12.875 -26.828 -20.594 1 96.25 52 PRO B C 1
ATOM 2267 O O . PRO B 1 52 ? 12.359 -27.797 -21.156 1 96.25 52 PRO B O 1
ATOM 2270 N N . VAL B 1 53 ? 12.258 -26.203 -19.625 1 96.56 53 VAL B N 1
ATOM 2271 C CA . VAL B 1 53 ? 11 -26.719 -19.094 1 96.56 53 VAL B CA 1
ATOM 2272 C C . VAL B 1 53 ? 9.836 -25.969 -19.734 1 96.56 53 VAL B C 1
ATOM 2274 O O . VAL B 1 53 ? 8.688 -26.422 -19.688 1 96.56 53 VAL B O 1
ATOM 2277 N N . ALA B 1 54 ? 10.094 -24.781 -20.297 1 98.5 54 ALA B N 1
ATOM 2278 C CA . ALA B 1 54 ? 9.039 -23.922 -20.828 1 98.5 54 ALA B CA 1
ATOM 2279 C C . ALA B 1 54 ? 8.273 -24.641 -21.953 1 98.5 54 ALA B C 1
ATOM 2281 O O . ALA B 1 54 ? 8.875 -25.281 -22.797 1 98.5 54 ALA B O 1
ATOM 2282 N N . GLU B 1 55 ? 6.992 -24.578 -21.875 1 98.62 55 GLU B N 1
ATOM 2283 C CA . GLU B 1 55 ? 6.086 -25.109 -22.891 1 98.62 55 GLU B CA 1
ATOM 2284 C C . GLU B 1 55 ? 5.062 -24.062 -23.312 1 98.62 55 GLU B C 1
ATOM 2286 O O . GLU B 1 55 ? 4.688 -23.203 -22.531 1 98.62 55 GLU B O 1
ATOM 2291 N N . PRO B 1 56 ? 4.629 -24.156 -24.578 1 98.38 56 PRO B N 1
ATOM 2292 C CA . PRO B 1 56 ? 3.535 -23.25 -24.953 1 98.38 56 PRO B CA 1
ATOM 2293 C C . PRO B 1 56 ? 2.287 -23.453 -24.094 1 98.38 56 PRO B C 1
ATOM 2295 O O . PRO B 1 56 ? 2.115 -24.516 -23.484 1 98.38 56 PRO B O 1
ATOM 2298 N N . ALA B 1 57 ? 1.436 -22.422 -24.078 1 98.19 57 ALA B N 1
ATOM 2299 C CA . ALA B 1 57 ? 0.231 -22.469 -23.25 1 98.19 57 ALA B CA 1
ATOM 2300 C C . ALA B 1 57 ? -0.737 -23.531 -23.734 1 98.19 57 ALA B C 1
ATOM 2302 O O . ALA B 1 57 ? -1.691 -23.891 -23.031 1 98.19 57 ALA B O 1
ATOM 2303 N N . ASP B 1 58 ? -0.521 -24.078 -24.875 1 98.25 58 ASP B N 1
ATOM 2304 C CA . ASP B 1 58 ? -1.312 -25.188 -25.375 1 98.25 58 ASP B CA 1
ATOM 2305 C C . ASP B 1 58 ? -0.484 -26.469 -25.438 1 98.25 58 ASP B C 1
ATOM 2307 O O . ASP B 1 58 ? -0.807 -27.391 -26.188 1 98.25 58 ASP B O 1
ATOM 2311 N N . GLY B 1 59 ? 0.587 -26.516 -24.688 1 98.69 59 GLY B N 1
ATOM 2312 C CA . GLY B 1 59 ? 1.44 -27.688 -24.594 1 98.69 59 GLY B CA 1
ATOM 2313 C C . GLY B 1 59 ? 0.932 -28.734 -23.625 1 98.69 59 GLY B C 1
ATOM 2314 O O . GLY B 1 59 ? -0.144 -28.562 -23.031 1 98.69 59 GLY B O 1
ATOM 2315 N N . PRO B 1 60 ? 1.727 -29.797 -23.484 1 98.56 60 PRO B N 1
ATOM 2316 C CA . PRO B 1 60 ? 1.269 -30.953 -22.703 1 98.56 60 PRO B CA 1
ATOM 2317 C C . PRO B 1 60 ? 1.021 -30.609 -21.234 1 98.56 60 PRO B C 1
ATOM 2319 O O . PRO B 1 60 ? 0.049 -31.078 -20.641 1 98.56 60 PRO B O 1
ATOM 2322 N N . TRP B 1 61 ? 1.89 -29.844 -20.625 1 98.81 61 TRP B N 1
ATOM 2323 C CA . TRP B 1 61 ? 1.733 -29.531 -19.203 1 98.81 61 TRP B CA 1
ATOM 2324 C C . TRP B 1 61 ? 0.457 -28.734 -18.953 1 98.81 61 TRP B C 1
ATOM 2326 O O . TRP B 1 61 ? -0.352 -29.094 -18.094 1 98.81 61 TRP B O 1
ATOM 2336 N N . ALA B 1 62 ? 0.269 -27.672 -19.766 1 98.88 62 ALA B N 1
ATOM 2337 C CA . ALA B 1 62 ? -0.935 -26.859 -19.656 1 98.88 62 ALA B CA 1
ATOM 2338 C C . ALA B 1 62 ? -2.188 -27.688 -19.922 1 98.88 62 ALA B C 1
ATOM 2340 O O . ALA B 1 62 ? -3.195 -27.547 -19.234 1 98.88 62 ALA B O 1
ATOM 2341 N N . ASN B 1 63 ? -2.115 -28.516 -20.906 1 98.88 63 ASN B N 1
ATOM 2342 C CA . ASN B 1 63 ? -3.268 -29.344 -21.25 1 98.88 63 ASN B CA 1
ATOM 2343 C C . ASN B 1 63 ? -3.613 -30.328 -20.141 1 98.88 63 ASN B C 1
ATOM 2345 O O . ASN B 1 63 ? -4.785 -30.641 -19.922 1 98.88 63 ASN B O 1
ATOM 2349 N N . ALA B 1 64 ? -2.576 -30.812 -19.484 1 98.88 64 ALA B N 1
ATOM 2350 C CA . ALA B 1 64 ? -2.822 -31.688 -18.344 1 98.88 64 ALA B CA 1
ATOM 2351 C C . ALA B 1 64 ? -3.525 -30.922 -17.219 1 98.88 64 ALA B C 1
ATOM 2353 O O . ALA B 1 64 ? -4.418 -31.469 -16.562 1 98.88 64 ALA B O 1
ATOM 2354 N N . VAL B 1 65 ? -3.158 -29.703 -16.953 1 98.94 65 VAL B N 1
ATOM 2355 C CA . VAL B 1 65 ? -3.82 -28.875 -15.961 1 98.94 65 VAL B CA 1
ATOM 2356 C C . VAL B 1 65 ? -5.273 -28.641 -16.375 1 98.94 65 VAL B C 1
ATOM 2358 O O . VAL B 1 65 ? -6.184 -28.766 -15.539 1 98.94 65 VAL B O 1
ATOM 2361 N N . ARG B 1 66 ? -5.52 -28.297 -17.656 1 98.88 66 ARG B N 1
ATOM 2362 C CA . ARG B 1 66 ? -6.863 -28.078 -18.188 1 98.88 66 ARG B CA 1
ATOM 2363 C C . ARG B 1 66 ? -7.75 -29.297 -17.938 1 98.88 66 ARG B C 1
ATOM 2365 O O . ARG B 1 66 ? -8.898 -29.156 -17.531 1 98.88 66 ARG B O 1
ATOM 2372 N N . ALA B 1 67 ? -7.16 -30.422 -18.234 1 98.75 67 ALA B N 1
ATOM 2373 C CA . ALA B 1 67 ? -7.914 -31.656 -18.062 1 98.75 67 ALA B CA 1
ATOM 2374 C C . ALA B 1 67 ? -8.305 -31.875 -16.609 1 98.75 67 ALA B C 1
ATOM 2376 O O . ALA B 1 67 ? -9.445 -32.25 -16.297 1 98.75 67 ALA B O 1
ATOM 2377 N N . ALA B 1 68 ? -7.348 -31.672 -15.695 1 98.88 68 ALA B N 1
ATOM 2378 C CA . ALA B 1 68 ? -7.613 -31.828 -14.273 1 98.88 68 ALA B CA 1
ATOM 2379 C C . ALA B 1 68 ? -8.703 -30.875 -13.805 1 98.88 68 ALA B C 1
ATOM 2381 O O . ALA B 1 68 ? -9.609 -31.266 -13.062 1 98.88 68 ALA B O 1
ATOM 2382 N N . ALA B 1 69 ? -8.609 -29.609 -14.211 1 98.88 69 ALA B N 1
ATOM 2383 C CA . ALA B 1 69 ? -9.586 -28.594 -13.828 1 98.88 69 ALA B CA 1
ATOM 2384 C C . ALA B 1 69 ? -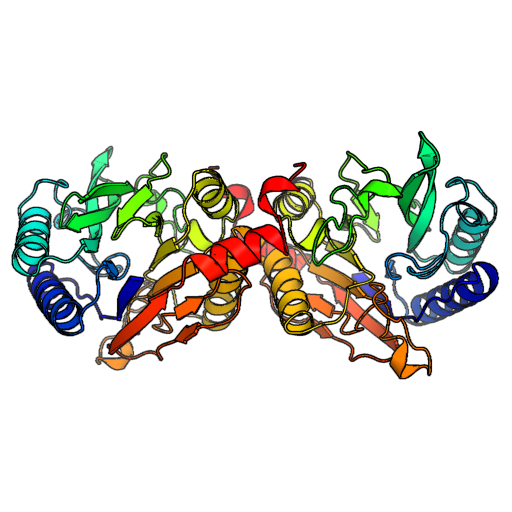10.969 -28.938 -14.383 1 98.88 69 ALA B C 1
ATOM 2386 O O . ALA B 1 69 ? -11.977 -28.812 -13.68 1 98.88 69 ALA B O 1
ATOM 2387 N N . ALA B 1 70 ? -11.023 -29.344 -15.633 1 98.56 70 ALA B N 1
ATOM 2388 C CA . ALA B 1 70 ? -12.273 -29.703 -16.297 1 98.56 70 ALA B CA 1
ATOM 2389 C C . ALA B 1 70 ? -12.938 -30.891 -15.578 1 98.56 70 ALA B C 1
ATOM 2391 O O . ALA B 1 70 ? -14.141 -30.859 -15.312 1 98.56 70 ALA B O 1
ATOM 2392 N N . ASP B 1 71 ? -12.148 -31.875 -15.32 1 98.44 71 ASP B N 1
ATOM 2393 C CA . ASP B 1 71 ? -12.664 -33.094 -14.664 1 98.44 71 ASP B CA 1
ATOM 2394 C C . ASP B 1 71 ? -13.258 -32.75 -13.297 1 98.44 71 ASP B C 1
ATOM 2396 O O . ASP B 1 71 ? -14.266 -33.344 -12.898 1 98.44 71 ASP B O 1
ATOM 2400 N N . ALA B 1 72 ? -12.602 -31.844 -12.578 1 98.69 72 ALA B N 1
ATOM 2401 C CA . ALA B 1 72 ? -13.008 -31.516 -11.219 1 98.69 72 ALA B CA 1
ATOM 2402 C C . ALA B 1 72 ? -14.094 -30.438 -11.227 1 98.69 72 ALA B C 1
ATOM 2404 O O . ALA B 1 72 ? -14.758 -30.219 -10.211 1 98.69 72 ALA B O 1
ATOM 2405 N N . GLY B 1 73 ? -14.281 -29.75 -12.375 1 98.56 73 GLY B N 1
ATOM 2406 C CA . GLY B 1 73 ? -15.273 -28.688 -12.477 1 98.56 73 GLY B CA 1
ATOM 2407 C C . GLY B 1 73 ? -14.914 -27.453 -11.68 1 98.56 73 GLY B C 1
ATOM 2408 O O . GLY B 1 73 ? -15.773 -26.844 -11.039 1 98.56 73 GLY B O 1
ATOM 2409 N N . ILE B 1 74 ? -13.727 -27.109 -11.602 1 98.88 74 ILE B N 1
ATOM 2410 C CA . ILE B 1 74 ? -13.227 -25.969 -10.836 1 98.88 74 ILE B CA 1
ATOM 2411 C C . ILE B 1 74 ? -12.305 -25.125 -11.711 1 98.88 74 ILE B C 1
ATOM 2413 O O . ILE B 1 74 ? -11.695 -25.641 -12.648 1 98.88 74 ILE B O 1
ATOM 2417 N N . THR B 1 75 ? -12.266 -23.797 -11.539 1 98.94 75 THR B N 1
ATOM 2418 C CA . THR B 1 75 ? -11.266 -22.953 -12.188 1 98.94 75 THR B CA 1
ATOM 2419 C C . THR B 1 75 ? -9.945 -23 -11.438 1 98.94 75 THR B C 1
ATOM 2421 O O . THR B 1 75 ? -9.922 -22.938 -10.203 1 98.94 75 THR B O 1
ATOM 2424 N N . ALA B 1 76 ? -8.852 -23.219 -12.117 1 99 76 ALA B N 1
ATOM 2425 C CA . ALA B 1 76 ? -7.512 -23.25 -11.531 1 99 76 ALA B CA 1
ATOM 2426 C C . ALA B 1 76 ? -6.637 -22.141 -12.117 1 99 76 ALA B C 1
ATOM 2428 O O . ALA B 1 76 ? -6.68 -21.875 -13.32 1 99 76 ALA B O 1
ATOM 2429 N N . VAL B 1 77 ? -5.938 -21.391 -11.312 1 99 77 VAL B N 1
ATOM 2430 C CA . VAL B 1 77 ? -4.871 -20.484 -11.719 1 99 77 VAL B CA 1
ATOM 2431 C C . VAL B 1 77 ? -3.52 -21.047 -11.305 1 99 77 VAL B C 1
ATOM 2433 O O . VAL B 1 77 ? -3.27 -21.266 -10.117 1 99 77 VAL B O 1
ATOM 2436 N N . VAL B 1 78 ? -2.639 -21.312 -12.242 1 98.94 78 VAL B N 1
ATOM 2437 C CA . VAL B 1 78 ? -1.403 -22.062 -12.016 1 98.94 78 VAL B CA 1
ATOM 2438 C C . VAL B 1 78 ? -0.237 -21.344 -12.688 1 98.94 78 VAL B C 1
ATOM 2440 O O . VAL B 1 78 ? -0.372 -20.844 -13.805 1 98.94 78 VAL B O 1
ATOM 2443 N N . GLY B 1 79 ? 0.874 -21.234 -11.977 1 98.94 79 GLY B N 1
ATOM 2444 C CA . GLY B 1 79 ? 2.057 -20.609 -12.555 1 98.94 79 GLY B CA 1
ATOM 2445 C C . GLY B 1 79 ? 2.857 -21.562 -13.43 1 98.94 79 GLY B C 1
ATOM 2446 O O . GLY B 1 79 ? 3.283 -22.625 -12.969 1 98.94 79 GLY B O 1
ATOM 2447 N N . MET B 1 80 ? 3.084 -21.219 -14.672 1 98.88 80 MET B N 1
ATOM 2448 C CA . MET B 1 80 ? 3.936 -21.984 -15.578 1 98.88 80 MET B CA 1
ATOM 2449 C C . MET B 1 80 ? 4.867 -21.062 -16.359 1 98.88 80 MET B C 1
ATOM 2451 O O . MET B 1 80 ? 4.883 -19.844 -16.125 1 98.88 80 MET B O 1
ATOM 2455 N N . PHE B 1 81 ? 5.75 -21.641 -17.156 1 98.88 81 PHE B N 1
ATOM 2456 C CA . PHE B 1 81 ? 6.645 -20.875 -18.016 1 98.88 81 PHE B CA 1
ATOM 2457 C C . PHE B 1 81 ? 6.391 -21.188 -19.484 1 98.88 81 PHE B C 1
ATOM 2459 O O . PHE B 1 81 ? 6.215 -22.359 -19.859 1 98.88 81 PHE B O 1
ATOM 2466 N N . THR B 1 82 ? 6.281 -20.172 -20.281 1 98.88 82 THR B N 1
ATOM 2467 C CA . THR B 1 82 ? 6.086 -20.312 -21.734 1 98.88 82 THR B CA 1
ATOM 2468 C C . THR B 1 82 ? 7.254 -19.703 -22.5 1 98.88 82 THR B C 1
ATOM 2470 O O . THR B 1 82 ? 7.934 -18.812 -21.984 1 98.88 82 THR B O 1
ATOM 2473 N N . PRO B 1 83 ? 7.492 -20.234 -23.688 1 98.31 83 PRO B N 1
ATOM 2474 C CA . PRO B 1 83 ? 8.609 -19.672 -24.453 1 98.31 83 PRO B CA 1
ATOM 2475 C C . PRO B 1 83 ? 8.398 -18.203 -24.812 1 98.31 83 PRO B C 1
ATOM 2477 O O . PRO B 1 83 ? 7.277 -17.797 -25.125 1 98.31 83 PRO B O 1
ATOM 2480 N N . ALA B 1 84 ? 9.445 -17.453 -24.734 1 97.81 84 ALA B N 1
ATOM 2481 C CA . ALA B 1 84 ? 9.5 -16.078 -25.203 1 97.81 84 ALA B CA 1
ATOM 2482 C C . ALA B 1 84 ? 10.633 -15.883 -26.219 1 97.81 84 ALA B C 1
ATOM 2484 O O . ALA B 1 84 ? 11.234 -16.844 -26.672 1 97.81 84 ALA B O 1
ATOM 2485 N N . ASP B 1 85 ? 10.852 -14.664 -26.656 1 93 85 ASP B N 1
ATOM 2486 C CA . ASP B 1 85 ? 11.891 -14.375 -27.625 1 93 85 ASP B CA 1
ATOM 2487 C C . ASP B 1 85 ? 13.266 -14.359 -26.984 1 93 85 ASP B C 1
ATOM 2489 O O . ASP B 1 85 ? 13.383 -14.312 -25.75 1 93 85 ASP B O 1
ATOM 2493 N N . GLU B 1 86 ? 14.328 -14.477 -27.781 1 91.69 86 GLU B N 1
ATOM 2494 C CA . GLU B 1 86 ? 15.727 -14.281 -27.406 1 91.69 86 GLU B CA 1
ATOM 2495 C C . GLU B 1 86 ? 16.141 -15.234 -26.297 1 91.69 86 GLU B C 1
ATOM 2497 O O . GLU B 1 86 ? 16.844 -14.844 -25.359 1 91.69 86 GLU B O 1
ATOM 2502 N N . GLY B 1 87 ? 15.562 -16.453 -26.344 1 91.62 87 GLY B N 1
ATOM 2503 C CA . GLY B 1 87 ? 15.977 -17.484 -25.406 1 91.62 87 GLY B CA 1
ATOM 2504 C C . GLY B 1 87 ? 15.383 -17.297 -24.016 1 91.62 87 GLY B C 1
ATOM 2505 O O . GLY B 1 87 ? 15.711 -18.031 -23.094 1 91.62 87 GLY B O 1
ATOM 2506 N N . ARG B 1 88 ? 14.555 -16.297 -23.828 1 96.44 88 ARG B N 1
ATOM 2507 C CA . ARG B 1 88 ? 13.891 -16.047 -22.562 1 96.44 88 ARG B CA 1
ATOM 2508 C C . ARG B 1 88 ? 12.586 -16.828 -22.469 1 96.44 88 ARG B C 1
ATOM 2510 O O . ARG B 1 88 ? 12.203 -17.531 -23.406 1 96.44 88 ARG B O 1
ATOM 2517 N N . VAL B 1 89 ? 11.969 -16.812 -21.312 1 98.69 89 VAL B N 1
ATOM 2518 C CA . VAL B 1 89 ? 10.633 -17.359 -21.109 1 98.69 89 VAL B CA 1
ATOM 2519 C C . VAL B 1 89 ? 9.695 -16.266 -20.594 1 98.69 89 VAL B C 1
ATOM 2521 O O . VAL B 1 89 ? 10.148 -15.195 -20.203 1 98.69 89 VAL B O 1
ATOM 2524 N N . HIS B 1 90 ? 8.406 -16.484 -20.719 1 98.81 90 HIS B N 1
ATOM 2525 C CA . HIS B 1 90 ? 7.43 -15.727 -19.953 1 98.81 90 HIS B CA 1
ATOM 2526 C C . HIS B 1 90 ? 7.094 -16.422 -18.641 1 98.81 90 HIS B C 1
ATOM 2528 O O . HIS B 1 90 ? 7.047 -17.656 -18.594 1 98.81 90 HIS B O 1
ATOM 2534 N N . ASN B 1 91 ? 7.012 -15.633 -17.609 1 98.81 91 ASN B N 1
ATOM 2535 C CA . ASN B 1 91 ? 6.375 -16.078 -16.375 1 98.81 91 ASN B CA 1
ATOM 2536 C C . ASN B 1 91 ? 4.852 -15.984 -16.469 1 98.81 91 ASN B C 1
ATOM 2538 O O . ASN B 1 91 ? 4.27 -14.922 -16.234 1 98.81 91 ASN B O 1
ATOM 2542 N N . THR B 1 92 ? 4.223 -17.109 -16.797 1 98.94 92 THR B N 1
ATOM 2543 C CA . THR B 1 92 ? 2.844 -17.141 -17.266 1 98.94 92 THR B CA 1
ATOM 2544 C C . THR B 1 92 ? 1.928 -17.766 -16.219 1 98.94 92 THR B C 1
ATOM 2546 O O . THR B 1 92 ? 2.252 -18.812 -15.648 1 98.94 92 THR B O 1
ATOM 2549 N N . LEU B 1 93 ? 0.856 -17.094 -15.891 1 98.94 93 LEU B N 1
ATOM 2550 C CA . LEU B 1 93 ? -0.254 -17.766 -15.219 1 98.94 93 LEU B CA 1
ATOM 2551 C C . LEU B 1 93 ? -1.215 -18.375 -16.234 1 98.94 93 LEU B C 1
ATOM 2553 O O . LEU B 1 93 ? -1.612 -17.719 -17.203 1 98.94 93 LEU B O 1
ATOM 2557 N N . LEU B 1 94 ? -1.509 -19.609 -16.062 1 98.94 94 LEU B N 1
ATOM 2558 C CA . LEU B 1 94 ? -2.615 -20.25 -16.766 1 98.94 94 LEU B CA 1
ATOM 2559 C C . LEU B 1 94 ? -3.877 -20.25 -15.906 1 98.94 94 LEU B C 1
ATOM 2561 O O . LEU B 1 94 ? -3.859 -20.703 -14.766 1 98.94 94 LEU B O 1
ATOM 2565 N N . ALA B 1 95 ? -4.93 -19.641 -16.344 1 98.94 95 ALA B N 1
ATOM 2566 C CA . ALA B 1 95 ? -6.262 -19.75 -15.75 1 98.94 95 ALA B CA 1
ATOM 2567 C C . ALA B 1 95 ? -7.172 -20.625 -16.609 1 98.94 95 ALA B C 1
ATOM 2569 O O . ALA B 1 95 ? -7.391 -20.344 -17.781 1 98.94 95 ALA B O 1
ATOM 2570 N N . THR B 1 96 ? -7.676 -21.703 -16 1 98.94 96 THR B N 1
ATOM 2571 C CA . THR B 1 96 ? -8.469 -22.641 -16.797 1 98.94 96 THR B CA 1
ATOM 2572 C C . THR B 1 96 ? -9.547 -23.297 -15.953 1 98.94 96 THR B C 1
ATOM 2574 O O . THR B 1 96 ? -9.344 -23.516 -14.75 1 98.94 96 THR B O 1
ATOM 2577 N N . GLY B 1 97 ? -10.578 -23.703 -16.5 1 98.5 97 GLY B N 1
ATOM 2578 C CA . GLY B 1 97 ? -11.734 -24.312 -15.867 1 98.5 97 GLY B CA 1
ATOM 2579 C C . GLY B 1 97 ? -13.031 -24.062 -16.609 1 98.5 97 GLY B C 1
ATOM 2580 O O . GLY B 1 97 ? -13.016 -23.703 -17.781 1 98.5 97 GLY B O 1
ATOM 2581 N N . PRO B 1 98 ? -14.141 -24.297 -15.977 1 97.06 98 PRO B N 1
ATOM 2582 C CA . PRO B 1 98 ? -15.422 -24.078 -16.641 1 97.06 98 PRO B CA 1
ATOM 2583 C C . PRO B 1 98 ? -15.562 -22.672 -17.203 1 97.06 98 PRO B C 1
ATOM 2585 O O . PRO B 1 98 ? -15.688 -21.703 -16.453 1 97.06 98 PRO B O 1
ATOM 2588 N N . GLY B 1 99 ? -15.547 -22.578 -18.609 1 97.06 99 GLY B N 1
ATOM 2589 C CA . GLY B 1 99 ? -15.766 -21.297 -19.266 1 97.06 99 GLY B CA 1
ATOM 2590 C C . GLY B 1 99 ? -14.57 -20.375 -19.172 1 97.06 99 GLY B C 1
ATOM 2591 O O . GLY B 1 99 ? -14.672 -19.188 -19.516 1 97.06 99 GLY B O 1
ATOM 2592 N N . VAL B 1 100 ? -13.531 -20.797 -18.641 1 98.56 100 VAL B N 1
ATOM 2593 C CA . VAL B 1 100 ? -12.352 -19.953 -18.438 1 98.56 100 VAL B CA 1
ATOM 2594 C C . VAL B 1 100 ? -11.148 -20.578 -19.156 1 98.56 100 VAL B C 1
ATOM 2596 O O . VAL B 1 100 ? -10.852 -21.75 -18.969 1 98.56 100 VAL B O 1
ATOM 2599 N N . ASP B 1 101 ? -10.477 -19.859 -19.984 1 98.69 101 ASP B N 1
ATOM 2600 C CA . ASP B 1 101 ? -9.188 -20.188 -20.594 1 98.69 101 ASP B CA 1
ATOM 2601 C C . ASP B 1 101 ? -8.406 -18.922 -20.953 1 98.69 101 ASP B C 1
ATOM 2603 O O . ASP B 1 101 ? -8.688 -18.281 -21.953 1 98.69 101 ASP B O 1
ATOM 2607 N N . ALA B 1 102 ? -7.523 -18.547 -20.109 1 98.88 102 ALA B N 1
ATOM 2608 C CA . ALA B 1 102 ? -6.766 -17.312 -20.281 1 98.88 102 ALA B CA 1
ATOM 2609 C C . ALA B 1 102 ? -5.344 -17.453 -19.75 1 98.88 102 ALA B C 1
ATOM 2611 O O . ALA B 1 102 ? -5.062 -18.375 -18.969 1 98.88 102 ALA B O 1
ATOM 2612 N N . THR B 1 103 ? -4.48 -16.672 -20.25 1 98.88 103 THR B N 1
ATOM 2613 C CA . THR B 1 103 ? -3.127 -16.578 -19.703 1 98.88 103 THR B CA 1
ATOM 2614 C C . THR B 1 103 ? -2.783 -15.141 -19.344 1 98.88 103 THR B C 1
ATOM 2616 O O . THR B 1 103 ? -3.357 -14.203 -19.906 1 98.88 103 THR B O 1
ATOM 2619 N N . TYR B 1 104 ? -1.995 -14.961 -18.406 1 98.94 104 TYR B N 1
ATOM 2620 C CA . TYR B 1 104 ? -1.393 -13.695 -18 1 98.94 104 TYR B CA 1
ATOM 2621 C C . TYR B 1 104 ? 0.122 -13.828 -17.891 1 98.94 104 TYR B C 1
ATOM 2623 O O . TYR B 1 104 ? 0.63 -14.742 -17.234 1 98.94 104 TYR B O 1
ATOM 2631 N N . ASP B 1 105 ? 0.831 -12.961 -18.594 1 98.94 105 ASP B N 1
ATOM 2632 C CA . ASP B 1 105 ? 2.279 -12.859 -18.453 1 98.94 105 ASP B CA 1
ATOM 2633 C C . ASP B 1 105 ? 2.662 -11.75 -17.484 1 98.94 105 ASP B C 1
ATOM 2635 O O . ASP B 1 105 ? 2.203 -10.617 -17.609 1 98.94 105 ASP B O 1
ATOM 2639 N N . LYS B 1 106 ? 3.496 -12.18 -16.547 1 98.81 106 LYS B N 1
ATOM 2640 C CA . LYS B 1 106 ? 3.943 -11.242 -15.523 1 98.81 106 LYS B CA 1
ATOM 2641 C C . LYS B 1 106 ? 4.445 -9.945 -16.141 1 98.81 106 LYS B C 1
ATOM 2643 O O . LYS B 1 106 ? 5.266 -9.961 -17.062 1 98.81 106 LYS B O 1
ATOM 2648 N N . ILE B 1 107 ? 3.898 -8.867 -15.602 1 98.75 107 ILE B N 1
ATOM 2649 C CA . ILE B 1 107 ? 4.207 -7.57 -16.188 1 98.75 107 ILE B CA 1
ATOM 2650 C C . ILE B 1 107 ? 5.469 -6.996 -15.555 1 98.75 107 ILE B C 1
ATOM 2652 O O . ILE B 1 107 ? 6.379 -6.551 -16.25 1 98.75 107 ILE B O 1
ATOM 2656 N N . HIS B 1 108 ? 5.5 -6.961 -14.242 1 98.75 108 HIS B N 1
ATOM 2657 C CA . HIS B 1 108 ? 6.648 -6.43 -13.516 1 98.75 108 HIS B CA 1
ATOM 2658 C C . HIS B 1 108 ? 7.625 -7.539 -13.148 1 98.75 108 HIS B C 1
ATOM 2660 O O . HIS B 1 108 ? 7.305 -8.406 -12.336 1 98.75 108 HIS B O 1
ATOM 2666 N N . LEU B 1 109 ? 8.773 -7.449 -13.68 1 98.38 109 LEU B N 1
ATOM 2667 C CA . LEU B 1 109 ? 9.773 -8.492 -13.453 1 98.38 109 LEU B CA 1
ATOM 2668 C C . LEU B 1 109 ? 10.609 -8.18 -12.219 1 98.38 109 LEU B C 1
ATOM 2670 O O . LEU B 1 109 ? 10.891 -7.008 -11.93 1 98.38 109 LEU B O 1
ATOM 2674 N N . TYR B 1 110 ? 11.008 -9.18 -11.5 1 97.25 110 TYR B N 1
ATOM 2675 C CA . TYR B 1 110 ? 11.719 -9.094 -10.227 1 97.25 110 TYR B CA 1
ATOM 2676 C C . TYR B 1 110 ? 13.188 -8.742 -10.445 1 97.25 110 TYR B C 1
ATOM 2678 O O . TYR B 1 110 ? 14.07 -9.578 -10.227 1 97.25 110 TYR B O 1
ATOM 2686 N N . ASP B 1 111 ? 13.484 -7.543 -10.914 1 96.88 111 ASP B N 1
ATOM 2687 C CA . ASP B 1 111 ? 14.82 -6.941 -10.914 1 96.88 111 ASP B CA 1
ATOM 2688 C C . ASP B 1 111 ? 15.078 -6.188 -9.609 1 96.88 111 ASP B C 1
ATOM 2690 O O . ASP B 1 111 ? 15.102 -4.957 -9.594 1 96.88 111 ASP B O 1
ATOM 2694 N N . ALA B 1 112 ? 15.312 -6.895 -8.539 1 94.88 112 ALA B N 1
ATOM 2695 C CA . ALA B 1 112 ? 15.398 -6.387 -7.176 1 94.88 112 ALA B CA 1
ATOM 2696 C C . ALA B 1 112 ? 16.141 -7.367 -6.27 1 94.88 112 ALA B C 1
ATOM 2698 O O . ALA B 1 112 ? 16.266 -8.547 -6.598 1 94.88 112 ALA B O 1
ATOM 2699 N N . PHE B 1 113 ? 16.703 -6.883 -5.16 1 94.38 113 PHE B N 1
ATOM 2700 C CA . PHE B 1 113 ? 17.391 -7.664 -4.141 1 94.38 113 PHE B CA 1
ATOM 2701 C C . PHE B 1 113 ? 18.484 -8.523 -4.758 1 94.38 113 PHE B C 1
ATOM 2703 O O . PHE B 1 113 ? 18.641 -9.695 -4.402 1 94.38 113 PHE B O 1
ATOM 2710 N N . GLY B 1 114 ? 19.109 -8.023 -5.777 1 90 114 GLY B N 1
ATOM 2711 C CA . GLY B 1 114 ? 20.25 -8.703 -6.387 1 90 114 GLY B CA 1
ATOM 2712 C C . GLY B 1 114 ? 19.844 -9.648 -7.504 1 90 114 GLY B C 1
ATOM 2713 O O . GLY B 1 114 ? 20.703 -10.281 -8.125 1 90 114 GLY B O 1
ATOM 2714 N N . PHE B 1 115 ? 18.562 -9.742 -7.699 1 91.94 115 PHE B N 1
ATOM 2715 C CA . PHE B 1 115 ? 18.062 -10.562 -8.797 1 91.94 115 PHE B CA 1
ATOM 2716 C C . PHE B 1 115 ? 17.766 -9.695 -10.023 1 91.94 115 PHE B C 1
ATOM 2718 O O . PHE B 1 115 ? 17.375 -8.539 -9.883 1 91.94 115 PHE B O 1
ATOM 2725 N N . THR B 1 116 ? 18.016 -10.305 -11.164 1 94.75 116 THR B N 1
ATOM 2726 C CA . THR B 1 116 ? 17.672 -9.68 -12.438 1 94.75 116 THR B CA 1
ATOM 2727 C C . THR B 1 116 ? 16.844 -10.633 -13.297 1 94.75 116 THR B C 1
ATOM 2729 O O . THR B 1 116 ? 17.344 -11.156 -14.297 1 94.75 116 THR B O 1
ATOM 2732 N N . GLU B 1 117 ? 15.609 -10.758 -12.922 1 95.06 117 GLU B N 1
ATOM 2733 C CA . GLU B 1 117 ? 14.695 -11.688 -13.578 1 95.06 117 GLU B CA 1
ATOM 2734 C C . GLU B 1 117 ? 14.57 -11.383 -15.07 1 95.06 117 GLU B C 1
ATOM 2736 O O . GLU B 1 117 ? 14.406 -12.289 -15.883 1 95.06 117 GLU B O 1
ATOM 2741 N N . SER B 1 118 ? 14.75 -10.148 -15.445 1 95 118 SER B N 1
ATOM 2742 C CA . SER B 1 118 ? 14.531 -9.695 -16.812 1 95 118 SER B CA 1
ATOM 2743 C C . SER B 1 118 ? 15.57 -10.289 -17.766 1 95 118 SER B C 1
ATOM 2745 O O . SER B 1 118 ? 15.398 -10.25 -18.984 1 95 118 SER B O 1
ATOM 2747 N N . ARG B 1 119 ? 16.609 -10.82 -17.219 1 94.38 119 ARG B N 1
ATOM 2748 C CA . ARG B 1 119 ? 17.641 -11.461 -18.031 1 94.38 119 ARG B CA 1
ATOM 2749 C C . ARG B 1 119 ? 17.094 -12.742 -18.672 1 94.38 119 ARG B C 1
ATOM 2751 O O . ARG B 1 119 ? 17.484 -13.094 -19.797 1 94.38 119 ARG B O 1
ATOM 2758 N N . THR B 1 120 ? 16.156 -13.414 -17.984 1 95.62 120 THR B N 1
ATOM 2759 C CA . THR B 1 120 ? 15.734 -14.727 -18.469 1 95.62 120 THR B CA 1
ATOM 2760 C C . THR B 1 120 ? 14.219 -14.766 -18.672 1 95.62 120 THR B C 1
ATOM 2762 O O . THR B 1 120 ? 13.688 -15.727 -19.234 1 95.62 120 THR B O 1
ATOM 2765 N N . VAL B 1 121 ? 13.539 -13.75 -18.203 1 97.81 121 VAL B N 1
ATOM 2766 C CA . VAL B 1 121 ? 12.086 -13.688 -18.312 1 97.81 121 VAL B CA 1
ATOM 2767 C C . VAL B 1 121 ? 11.672 -12.43 -19.062 1 97.81 121 VAL B C 1
ATOM 2769 O O . VAL B 1 121 ? 12.164 -11.336 -18.781 1 97.81 121 VAL B O 1
ATOM 2772 N N . ALA B 1 122 ? 10.867 -12.609 -20.094 1 98.19 122 ALA B N 1
ATOM 2773 C CA . ALA B 1 122 ? 10.305 -11.484 -20.844 1 98.19 122 ALA B CA 1
ATOM 2774 C C . ALA B 1 122 ? 9.031 -10.977 -20.188 1 98.19 122 ALA B C 1
ATOM 2776 O O . ALA B 1 122 ? 8.211 -11.758 -19.719 1 98.19 122 ALA B O 1
ATOM 2777 N N . PRO B 1 123 ? 8.867 -9.648 -20.172 1 98.19 123 PRO B N 1
ATOM 2778 C CA . PRO B 1 123 ? 7.691 -9.07 -19.5 1 98.19 123 PRO B CA 1
ATOM 2779 C C . PRO B 1 123 ? 6.418 -9.219 -20.344 1 98.19 123 PRO B C 1
ATOM 2781 O O . PRO B 1 123 ? 6.473 -9.195 -21.562 1 98.19 123 PRO B O 1
ATOM 2784 N N . GLY B 1 124 ? 5.301 -9.445 -19.625 1 97.94 124 GLY B N 1
ATOM 2785 C CA . GLY B 1 124 ? 4.012 -9.203 -20.266 1 97.94 124 GLY B CA 1
ATOM 2786 C C . GLY B 1 124 ? 3.664 -7.734 -20.359 1 97.94 124 GLY B C 1
ATOM 2787 O O . GLY B 1 124 ? 4.469 -6.875 -20 1 97.94 124 GLY B O 1
ATOM 2788 N N . ALA B 1 125 ? 2.449 -7.441 -20.938 1 95.06 125 ALA B N 1
ATOM 2789 C CA . ALA B 1 125 ? 2.107 -6.031 -21.094 1 95.06 125 ALA B CA 1
ATOM 2790 C C . ALA B 1 125 ? 0.624 -5.793 -20.812 1 95.06 125 ALA B C 1
ATOM 2792 O O . ALA B 1 125 ? 0.194 -4.652 -20.625 1 95.06 125 ALA B O 1
ATOM 2793 N N . LYS B 1 126 ? -0.092 -6.852 -20.672 1 96.88 126 LYS B N 1
ATOM 2794 C CA . LYS B 1 126 ? -1.543 -6.688 -20.641 1 96.88 126 LYS B CA 1
ATOM 2795 C C . LYS B 1 126 ? -2.127 -7.199 -19.328 1 96.88 126 LYS B C 1
ATOM 2797 O O . LYS B 1 126 ? -1.955 -8.367 -18.984 1 96.88 126 LYS B O 1
ATOM 2802 N N . PRO B 1 127 ? -2.869 -6.258 -18.609 1 98.62 127 PRO B N 1
ATOM 2803 C CA . PRO B 1 127 ? -3.666 -6.797 -17.5 1 98.62 127 PRO B CA 1
ATOM 2804 C C . PRO B 1 127 ? -4.73 -7.785 -17.969 1 98.62 127 PRO B C 1
ATOM 2806 O O . PRO B 1 127 ? -5.316 -7.609 -19.047 1 98.62 127 PRO B O 1
ATOM 2809 N N . VAL B 1 128 ? -5.027 -8.836 -17.25 1 98.88 128 VAL B N 1
ATOM 2810 C CA . VAL B 1 128 ? -5.969 -9.883 -17.641 1 98.88 128 VAL B CA 1
ATOM 2811 C C . VAL B 1 128 ? -6.918 -10.18 -16.484 1 98.88 128 VAL B C 1
ATOM 2813 O O . VAL B 1 128 ? -6.488 -10.258 -15.328 1 98.88 128 VAL B O 1
ATOM 2816 N N . SER B 1 129 ? -8.188 -10.258 -16.766 1 98.81 129 SER B N 1
ATOM 2817 C CA . SER B 1 129 ? -9.188 -10.734 -15.812 1 98.81 129 SER B CA 1
ATOM 2818 C C . SER B 1 129 ? -9.992 -11.891 -16.391 1 98.81 129 SER B C 1
ATOM 2820 O O . SER B 1 129 ? -10.078 -12.047 -17.625 1 98.81 129 SER B O 1
ATOM 2822 N N . ILE B 1 130 ? -10.508 -12.711 -15.562 1 98.94 130 ILE B N 1
ATOM 2823 C CA . ILE B 1 130 ? -11.398 -13.805 -15.914 1 98.94 130 ILE B CA 1
ATOM 2824 C C . ILE B 1 130 ? -12.68 -13.719 -15.078 1 98.94 130 ILE B C 1
ATOM 2826 O O . ILE B 1 130 ? -12.773 -12.898 -14.164 1 98.94 130 ILE B O 1
ATOM 2830 N N . THR B 1 131 ? -13.672 -14.516 -15.438 1 98.81 131 THR B N 1
ATOM 2831 C CA . THR B 1 131 ? -14.906 -14.586 -14.664 1 98.81 131 THR B CA 1
ATOM 2832 C C . THR B 1 131 ? -15.062 -15.953 -14.016 1 98.81 131 THR B C 1
ATOM 2834 O O . THR B 1 131 ? -14.977 -16.984 -14.688 1 98.81 131 THR B O 1
ATOM 2837 N N . VAL B 1 132 ? -15.18 -15.984 -12.727 1 98.75 132 VAL B N 1
ATOM 2838 C CA . VAL B 1 132 ? -15.398 -17.203 -11.961 1 98.75 132 VAL B CA 1
ATOM 2839 C C . VAL B 1 132 ? -16.609 -17.031 -11.039 1 98.75 132 VAL B C 1
ATOM 2841 O O . VAL B 1 132 ? -16.625 -16.125 -10.203 1 98.75 132 VAL B O 1
ATOM 2844 N N . ASP B 1 133 ? -17.594 -17.906 -11.18 1 97.19 133 ASP B N 1
ATOM 2845 C CA . ASP B 1 133 ? -18.781 -17.859 -10.328 1 97.19 133 ASP B CA 1
ATOM 2846 C C . ASP B 1 133 ? -19.406 -16.469 -10.328 1 97.19 133 ASP B C 1
ATOM 2848 O O . ASP B 1 133 ? -19.75 -15.945 -9.266 1 97.19 133 ASP B O 1
ATOM 2852 N N . GLY B 1 134 ? -19.391 -15.867 -11.461 1 97.19 134 GLY B N 1
ATOM 2853 C CA . GLY B 1 134 ? -20.047 -14.586 -11.648 1 97.19 134 GLY B CA 1
ATOM 2854 C C . GLY B 1 134 ? -19.219 -13.406 -11.188 1 97.19 134 GLY B C 1
ATOM 2855 O O . GLY B 1 134 ? -19.641 -12.258 -11.312 1 97.19 134 GLY B O 1
ATOM 2856 N N . LEU B 1 135 ? -18.047 -13.672 -10.672 1 98.56 135 LEU B N 1
ATOM 2857 C CA . LEU B 1 135 ? -17.172 -12.609 -10.211 1 98.56 135 LEU B CA 1
ATOM 2858 C C . LEU B 1 135 ? -16.016 -12.391 -11.18 1 98.56 135 LEU B C 1
ATOM 2860 O O . LEU B 1 135 ? -15.469 -13.359 -11.719 1 98.56 135 LEU B O 1
ATOM 2864 N N . GLN B 1 136 ? -15.664 -11.148 -11.375 1 98.81 136 GLN B N 1
ATOM 2865 C CA . GLN B 1 136 ? -14.461 -10.852 -12.141 1 98.81 136 GLN B CA 1
ATOM 2866 C C . GLN B 1 136 ? -13.211 -10.992 -11.273 1 98.81 136 GLN B C 1
ATOM 2868 O O . GLN B 1 136 ? -13.141 -10.445 -10.172 1 98.81 136 GLN B O 1
ATOM 2873 N N . VAL B 1 137 ? -12.242 -11.781 -11.75 1 98.94 137 VAL B N 1
ATOM 2874 C CA . VAL B 1 137 ? -11.016 -12.133 -11.039 1 98.94 137 VAL B CA 1
ATOM 2875 C C . VAL B 1 137 ? -9.805 -11.641 -11.828 1 98.94 137 VAL B C 1
ATOM 2877 O O . VAL B 1 137 ? -9.516 -12.148 -12.914 1 98.94 137 VAL B O 1
ATOM 2880 N N . GLY B 1 138 ? -9.125 -10.594 -11.273 1 99 138 GLY B N 1
ATOM 2881 C CA . GLY B 1 138 ? -7.891 -10.133 -11.891 1 99 138 GLY B CA 1
ATOM 2882 C C . GLY B 1 138 ? -6.699 -11.016 -11.586 1 99 138 GLY B C 1
ATOM 2883 O O . GLY B 1 138 ? -6.664 -11.68 -10.547 1 99 138 GLY B O 1
ATOM 2884 N N . LEU B 1 139 ? -5.699 -11.023 -12.484 1 99 139 LEU B N 1
ATOM 2885 C CA . LEU B 1 139 ? -4.508 -11.844 -12.328 1 99 139 LEU B CA 1
ATOM 2886 C C . LEU B 1 139 ? -3.27 -10.977 -12.125 1 99 139 LEU B C 1
ATOM 2888 O O . LEU B 1 139 ? -3.045 -10.023 -12.875 1 99 139 LEU B O 1
ATOM 2892 N N . ALA B 1 140 ? -2.525 -11.195 -11.109 1 98.94 140 ALA B N 1
ATOM 2893 C CA . ALA B 1 140 ? -1.225 -10.602 -10.82 1 98.94 140 ALA B CA 1
ATOM 2894 C C . ALA B 1 140 ? -0.234 -11.656 -10.336 1 98.94 140 ALA B C 1
ATOM 2896 O O . ALA B 1 140 ? -0.633 -12.742 -9.914 1 98.94 140 ALA B O 1
ATOM 2897 N N . THR B 1 141 ? 1.034 -11.391 -10.445 1 98.94 141 THR B N 1
ATOM 2898 C CA . THR B 1 141 ? 2.027 -12.398 -10.078 1 98.94 141 THR B CA 1
ATOM 2899 C C . THR B 1 141 ? 3.15 -11.773 -9.258 1 98.94 141 THR B C 1
ATOM 2901 O O . THR B 1 141 ? 3.904 -10.938 -9.758 1 98.94 141 THR B O 1
ATOM 2904 N N . CYS B 1 142 ? 3.252 -12.078 -8.062 1 98.81 142 CYS B N 1
ATOM 2905 C CA . CYS B 1 142 ? 4.387 -11.914 -7.164 1 98.81 142 CYS B CA 1
ATOM 2906 C C . CYS B 1 142 ? 4.875 -10.469 -7.164 1 98.81 142 CYS B C 1
ATOM 2908 O O . CYS B 1 142 ? 4.215 -9.586 -6.609 1 98.81 142 CYS B O 1
ATOM 2910 N N . TYR B 1 143 ? 5.961 -10.141 -7.906 1 98.81 143 TYR B N 1
ATOM 2911 C CA . TYR B 1 143 ? 6.57 -8.812 -7.902 1 98.81 143 TYR B CA 1
ATOM 2912 C C . TYR B 1 143 ? 5.555 -7.75 -8.305 1 98.81 143 TYR B C 1
ATOM 2914 O O . TYR B 1 143 ? 5.676 -6.59 -7.91 1 98.81 143 TYR B O 1
ATOM 2922 N N . ASP B 1 144 ? 4.508 -8.109 -9.016 1 98.88 144 ASP B N 1
ATOM 2923 C CA . ASP B 1 144 ? 3.412 -7.207 -9.367 1 98.88 144 ASP B CA 1
ATOM 2924 C C . ASP B 1 144 ? 2.842 -6.523 -8.125 1 98.88 144 ASP B C 1
ATOM 2926 O O . ASP B 1 144 ? 2.342 -5.398 -8.203 1 98.88 144 ASP B O 1
ATOM 2930 N N . VAL B 1 145 ? 2.998 -7.156 -6.941 1 98.94 145 VAL B N 1
ATOM 2931 C CA . VAL B 1 145 ? 2.346 -6.668 -5.73 1 98.94 145 VAL B CA 1
ATOM 2932 C C . VAL B 1 145 ? 2.977 -5.348 -5.297 1 98.94 145 VAL B C 1
ATOM 2934 O O . VAL B 1 145 ? 2.385 -4.594 -4.52 1 98.94 145 VAL B O 1
ATOM 2937 N N . ARG B 1 146 ? 4.152 -5.062 -5.793 1 98.88 146 ARG B N 1
ATOM 2938 C CA . ARG B 1 146 ? 4.832 -3.828 -5.418 1 98.88 146 ARG B CA 1
ATOM 2939 C C . ARG B 1 146 ? 4.352 -2.658 -6.27 1 98.88 146 ARG B C 1
ATOM 2941 O O . ARG B 1 146 ? 4.758 -1.515 -6.051 1 98.88 146 ARG B O 1
ATOM 2948 N N . PHE B 1 147 ? 3.484 -2.906 -7.227 1 98.81 147 PHE B N 1
ATOM 2949 C CA . PHE B 1 147 ? 3.027 -1.892 -8.164 1 98.81 147 PHE B CA 1
ATOM 2950 C C . PHE B 1 147 ? 1.517 -1.712 -8.078 1 98.81 147 PHE B C 1
ATOM 2952 O O . PHE B 1 147 ? 0.765 -2.373 -8.797 1 98.81 147 PHE B O 1
ATOM 2959 N N . PRO B 1 148 ? 1.065 -0.698 -7.285 1 98.75 148 PRO B N 1
ATOM 2960 C CA . PRO B 1 148 ? -0.356 -0.537 -6.973 1 98.75 148 PRO B CA 1
ATOM 2961 C C . PRO B 1 148 ? -1.211 -0.303 -8.219 1 98.75 148 PRO B C 1
ATOM 2963 O O . PRO B 1 148 ? -2.389 -0.67 -8.242 1 98.75 148 PRO B O 1
ATOM 2966 N N . ALA B 1 149 ? -0.652 0.229 -9.258 1 98.38 149 ALA B N 1
ATOM 2967 C CA . ALA B 1 149 ? -1.411 0.627 -10.438 1 98.38 149 ALA B CA 1
ATOM 2968 C C . ALA B 1 149 ? -2.107 -0.574 -11.078 1 98.38 149 ALA B C 1
ATOM 2970 O O . ALA B 1 149 ? -3.242 -0.466 -11.539 1 98.38 149 ALA B O 1
ATOM 2971 N N . LEU B 1 150 ? -1.43 -1.712 -11.125 1 98.88 150 LEU B N 1
ATOM 2972 C CA . LEU B 1 150 ? -2.025 -2.902 -11.719 1 98.88 150 LEU B CA 1
ATOM 2973 C C . LEU B 1 150 ? -3.287 -3.312 -10.969 1 98.88 150 LEU B C 1
ATOM 2975 O O . LEU B 1 150 ? -4.309 -3.629 -11.586 1 98.88 150 LEU B O 1
ATOM 2979 N N . PHE B 1 151 ? -3.262 -3.275 -9.68 1 98.94 151 PHE B N 1
ATOM 2980 C CA . PHE B 1 151 ? -4.398 -3.67 -8.852 1 98.94 151 PHE B CA 1
ATOM 2981 C C . PHE B 1 151 ? -5.543 -2.678 -9 1 98.94 151 PHE B C 1
ATOM 2983 O O . PHE B 1 151 ? -6.707 -3.074 -9.094 1 98.94 151 PHE B O 1
ATOM 2990 N N . GLN B 1 152 ? -5.188 -1.404 -9.031 1 98.75 152 GLN B N 1
ATOM 2991 C CA . GLN B 1 152 ? -6.207 -0.378 -9.219 1 98.75 152 GLN B CA 1
ATOM 2992 C C . GLN B 1 152 ? -6.867 -0.507 -10.594 1 98.75 152 GLN B C 1
ATOM 2994 O O . GLN B 1 152 ? -8.086 -0.353 -10.719 1 98.75 152 GLN B O 1
ATOM 2999 N N . LEU B 1 153 ? -6.035 -0.78 -11.602 1 98.56 153 LEU B N 1
ATOM 3000 C CA . LEU B 1 153 ? -6.547 -0.931 -12.961 1 98.56 153 LEU B CA 1
ATOM 3001 C C . LEU B 1 153 ? -7.492 -2.125 -13.055 1 98.56 153 LEU B C 1
ATOM 3003 O O . LEU B 1 153 ? -8.578 -2.02 -13.633 1 98.56 153 LEU B O 1
ATOM 3007 N N . LEU B 1 154 ? -7.117 -3.283 -12.523 1 98.88 154 LEU B N 1
ATOM 3008 C CA . LEU B 1 154 ? -7.949 -4.48 -12.523 1 98.88 154 LEU B CA 1
ATOM 3009 C C . LEU B 1 154 ? -9.281 -4.227 -11.828 1 98.88 154 LEU B C 1
ATOM 3011 O O . LEU B 1 154 ? -10.336 -4.613 -12.336 1 98.88 154 LEU B O 1
ATOM 3015 N N . ALA B 1 155 ? -9.195 -3.559 -10.695 1 98.81 155 ALA B N 1
ATOM 3016 C CA . ALA B 1 155 ? -10.414 -3.268 -9.938 1 98.81 155 ALA B CA 1
ATOM 3017 C C . ALA B 1 155 ? -11.297 -2.273 -10.688 1 98.81 155 ALA B C 1
ATOM 3019 O O . ALA B 1 155 ? -12.523 -2.408 -10.688 1 98.81 155 ALA B O 1
ATOM 3020 N N . ALA B 1 156 ? -10.672 -1.236 -11.266 1 98.25 156 ALA B N 1
ATOM 3021 C CA . ALA B 1 156 ? -11.43 -0.257 -12.047 1 98.25 156 ALA B CA 1
ATOM 3022 C C . ALA B 1 156 ? -12.148 -0.923 -13.211 1 98.25 156 ALA B C 1
ATOM 3024 O O . ALA B 1 156 ? -13.219 -0.477 -13.625 1 98.25 156 ALA B O 1
ATOM 3025 N N . ASP B 1 157 ? -11.539 -2.004 -13.688 1 98.19 157 ASP B N 1
ATOM 3026 C CA . ASP B 1 157 ? -12.125 -2.746 -14.797 1 98.19 157 ASP B CA 1
ATOM 3027 C C . ASP B 1 157 ? -13.148 -3.766 -14.297 1 98.19 157 ASP B C 1
ATOM 3029 O O . ASP B 1 157 ? -13.68 -4.555 -15.086 1 98.19 157 ASP B O 1
ATOM 3033 N N . GLY B 1 158 ? -13.336 -3.834 -13.023 1 98.38 158 GLY B N 1
ATOM 3034 C CA . GLY B 1 158 ? -14.469 -4.598 -12.523 1 98.38 158 GLY B CA 1
ATOM 3035 C C . GLY B 1 158 ? -14.062 -5.73 -11.602 1 98.38 158 GLY B C 1
ATOM 3036 O O . GLY B 1 158 ? -14.922 -6.402 -11.016 1 98.38 158 GLY B O 1
ATOM 3037 N N . ALA B 1 159 ? -12.797 -5.965 -11.414 1 98.88 159 ALA B N 1
ATOM 3038 C CA . ALA B 1 159 ? -12.367 -7.098 -10.594 1 98.88 159 ALA B CA 1
ATOM 3039 C C . ALA B 1 159 ? -12.828 -6.93 -9.148 1 98.88 159 ALA B C 1
ATOM 3041 O O . ALA B 1 159 ? -12.586 -5.887 -8.531 1 98.88 159 ALA B O 1
ATOM 3042 N N . GLN B 1 160 ? -13.461 -7.91 -8.625 1 98.88 160 GLN B N 1
ATOM 3043 C CA . GLN B 1 160 ? -13.828 -7.969 -7.215 1 98.88 160 GLN B CA 1
ATOM 3044 C C . GLN B 1 160 ? -12.812 -8.789 -6.422 1 98.88 160 GLN B C 1
ATOM 3046 O O . GLN B 1 160 ? -12.758 -8.703 -5.191 1 98.88 160 GLN B O 1
ATOM 3051 N N . VAL B 1 161 ? -12.125 -9.609 -7.117 1 98.94 161 VAL B N 1
ATOM 3052 C CA . VAL B 1 161 ? -11.07 -10.453 -6.582 1 98.94 161 VAL B CA 1
ATOM 3053 C C . VAL B 1 161 ? -9.812 -10.328 -7.445 1 98.94 161 VAL B C 1
ATOM 3055 O O . VAL B 1 161 ? -9.906 -10.25 -8.672 1 98.94 161 VAL B O 1
ATOM 3058 N N . ILE B 1 162 ? -8.695 -10.203 -6.848 1 99 162 ILE B N 1
ATOM 3059 C CA . ILE B 1 162 ? -7.422 -10.273 -7.562 1 99 162 ILE B CA 1
ATOM 3060 C C . ILE B 1 162 ? -6.555 -11.383 -6.965 1 99 162 ILE B C 1
ATOM 3062 O O . ILE B 1 162 ? -6.309 -11.398 -5.758 1 99 162 ILE B O 1
ATOM 3066 N N . VAL B 1 163 ? -6.18 -12.375 -7.754 1 99 163 VAL B N 1
ATOM 3067 C CA . VAL B 1 163 ? -5.305 -13.438 -7.273 1 99 163 VAL B CA 1
ATOM 3068 C C . VAL B 1 163 ? -3.846 -13.031 -7.465 1 99 163 VAL B C 1
ATOM 3070 O O . VAL B 1 163 ? -3.514 -12.328 -8.422 1 99 163 VAL B O 1
ATOM 3073 N N . LEU B 1 164 ? -3.029 -13.453 -6.559 1 99 164 LEU B N 1
ATOM 3074 C CA . LEU B 1 164 ? -1.616 -13.094 -6.539 1 99 164 LEU B CA 1
ATOM 3075 C C . LEU B 1 164 ? -0.746 -14.312 -6.262 1 99 164 LEU B C 1
ATOM 3077 O O . LEU B 1 164 ? -0.235 -14.477 -5.148 1 99 164 LEU B O 1
ATOM 3081 N N . PRO B 1 165 ? -0.613 -15.203 -7.293 1 99 165 PRO B N 1
ATOM 3082 C CA . PRO B 1 165 ? 0.393 -16.266 -7.184 1 99 165 PRO B CA 1
ATOM 3083 C C . PRO B 1 165 ? 1.809 -15.719 -7.012 1 99 165 PRO B C 1
ATOM 3085 O O . PRO B 1 165 ? 2.184 -14.742 -7.668 1 99 165 PRO B O 1
ATOM 3088 N N . ALA B 1 166 ? 2.561 -16.344 -6.117 1 98.94 166 ALA B N 1
ATOM 3089 C CA . ALA B 1 166 ? 3.883 -15.789 -5.844 1 98.94 166 ALA B CA 1
ATOM 3090 C C . ALA B 1 166 ? 4.887 -16.891 -5.52 1 98.94 166 ALA B C 1
ATOM 3092 O O . ALA B 1 166 ? 4.496 -18 -5.148 1 98.94 166 ALA B O 1
ATOM 3093 N N . SER B 1 167 ? 6.117 -16.703 -5.766 1 98.88 167 SER B N 1
ATOM 3094 C CA . SER B 1 167 ? 7.316 -17.328 -5.215 1 98.88 167 SER B CA 1
ATOM 3095 C C . SER B 1 167 ? 8.219 -16.297 -4.543 1 98.88 167 SER B C 1
ATOM 3097 O O . SER B 1 167 ? 9.289 -15.961 -5.059 1 98.88 167 SER B O 1
ATOM 3099 N N . TRP B 1 168 ? 7.781 -15.812 -3.412 1 98.69 168 TRP B N 1
ATOM 3100 C CA . TRP B 1 168 ? 8.32 -14.656 -2.705 1 98.69 168 TRP B CA 1
ATOM 3101 C C . TRP B 1 168 ? 9.672 -14.977 -2.084 1 98.69 168 TRP B C 1
ATOM 3103 O O . TRP B 1 168 ? 9.828 -15.992 -1.4 1 98.69 168 TRP B O 1
ATOM 3113 N N . GLY B 1 169 ? 10.664 -14.195 -2.365 1 97.44 169 GLY B N 1
ATOM 3114 C CA . GLY B 1 169 ? 11.984 -14.406 -1.795 1 97.44 169 GLY B CA 1
ATOM 3115 C C . GLY B 1 169 ? 12.031 -14.195 -0.293 1 97.44 169 GLY B C 1
ATOM 3116 O O . GLY B 1 169 ? 11.383 -13.289 0.23 1 97.44 169 GLY B O 1
ATOM 3117 N N . ASP B 1 170 ? 12.82 -15.016 0.305 1 96.38 170 ASP B N 1
ATOM 3118 C CA . ASP B 1 170 ? 13.016 -14.883 1.745 1 96.38 170 ASP B CA 1
ATOM 3119 C C . ASP B 1 170 ? 14.07 -13.82 2.059 1 96.38 170 ASP B C 1
ATOM 3121 O O . ASP B 1 170 ? 14.719 -13.297 1.15 1 96.38 170 ASP B O 1
ATOM 3125 N N . GLY B 1 171 ? 14.195 -13.453 3.393 1 94.56 171 GLY B N 1
ATOM 3126 C CA . GLY B 1 171 ? 15.164 -12.469 3.844 1 94.56 171 GLY B CA 1
ATOM 3127 C C . GLY B 1 171 ? 14.609 -11.523 4.887 1 94.56 171 GLY B C 1
ATOM 3128 O O . GLY B 1 171 ? 13.414 -11.531 5.168 1 94.56 171 GLY B O 1
ATOM 3129 N N . PRO B 1 172 ? 15.562 -10.711 5.449 1 94.56 172 PRO B N 1
ATOM 3130 C CA . PRO B 1 172 ? 15.125 -9.773 6.488 1 94.56 172 PRO B CA 1
ATOM 3131 C C . PRO B 1 172 ? 14.016 -8.844 6.012 1 94.56 172 PRO B C 1
ATOM 3133 O O . PRO B 1 172 ? 14.156 -8.18 4.984 1 94.56 172 PRO B O 1
ATOM 3136 N N . GLY B 1 173 ? 12.867 -8.867 6.742 1 96 173 GLY B N 1
ATOM 3137 C CA . GLY B 1 173 ? 11.773 -7.945 6.484 1 96 173 GLY B CA 1
ATOM 3138 C C . GLY B 1 173 ? 10.828 -8.43 5.402 1 96 173 GLY B C 1
ATOM 3139 O O . GLY B 1 173 ? 9.766 -7.84 5.191 1 96 173 GLY B O 1
ATOM 3140 N N . LYS B 1 174 ? 11.203 -9.484 4.762 1 97.31 174 LYS B N 1
ATOM 3141 C CA . LYS B 1 174 ? 10.453 -9.906 3.582 1 97.31 174 LYS B CA 1
ATOM 3142 C C . LYS B 1 174 ? 9.062 -10.406 3.967 1 97.31 174 LYS B C 1
ATOM 3144 O O . LYS B 1 174 ? 8.086 -10.133 3.271 1 97.31 174 LYS B O 1
ATOM 3149 N N . ARG B 1 175 ? 9 -11.133 5.07 1 98.25 175 ARG B N 1
ATOM 3150 C CA . ARG B 1 175 ? 7.699 -11.609 5.535 1 98.25 175 ARG B CA 1
ATOM 3151 C C . ARG B 1 175 ? 6.773 -10.438 5.855 1 98.25 175 ARG B C 1
ATOM 3153 O O . ARG B 1 175 ? 5.602 -10.438 5.473 1 98.25 175 ARG B O 1
ATOM 3160 N N . GLU B 1 176 ? 7.27 -9.484 6.531 1 98.19 176 GLU B N 1
ATOM 3161 C CA . GLU B 1 176 ? 6.492 -8.297 6.879 1 98.19 176 GLU B CA 1
ATOM 3162 C C . GLU B 1 176 ? 6.051 -7.543 5.629 1 98.19 176 GLU B C 1
ATOM 3164 O O . GLU B 1 176 ? 4.914 -7.074 5.551 1 98.19 176 GLU B O 1
ATOM 3169 N N . GLN B 1 177 ? 6.918 -7.402 4.68 1 98.69 177 GLN B N 1
ATOM 3170 C CA . GLN B 1 177 ? 6.582 -6.707 3.439 1 98.69 177 GLN B CA 1
ATOM 3171 C C . GLN B 1 177 ? 5.508 -7.461 2.662 1 98.69 177 GLN B C 1
ATOM 3173 O O . GLN B 1 177 ? 4.617 -6.844 2.07 1 98.69 177 GLN B O 1
ATOM 3178 N N . TRP B 1 178 ? 5.609 -8.789 2.672 1 98.81 178 TRP B N 1
ATOM 3179 C CA . TRP B 1 178 ? 4.598 -9.617 2.025 1 98.81 178 TRP B CA 1
ATOM 3180 C C . TRP B 1 178 ? 3.215 -9.344 2.598 1 98.81 178 TRP B C 1
ATOM 3182 O O . TRP B 1 178 ? 2.291 -8.984 1.862 1 98.81 178 TRP B O 1
ATOM 3192 N N . ASP B 1 179 ? 3.09 -9.375 3.908 1 98.81 179 ASP B N 1
ATOM 3193 C CA . ASP B 1 179 ? 1.818 -9.125 4.578 1 98.81 179 ASP B CA 1
ATOM 3194 C C . ASP B 1 179 ? 1.312 -7.715 4.293 1 98.81 179 ASP B C 1
ATOM 3196 O O . ASP B 1 179 ? 0.143 -7.527 3.947 1 98.81 179 ASP B O 1
ATOM 3200 N N . LEU B 1 180 ? 2.211 -6.84 4.391 1 98.88 180 LEU B N 1
ATOM 3201 C CA . LEU B 1 180 ? 1.898 -5.422 4.23 1 98.88 180 LEU B CA 1
ATOM 3202 C C . LEU B 1 180 ? 1.41 -5.133 2.816 1 98.88 180 LEU B C 1
ATOM 3204 O O . LEU B 1 180 ? 0.367 -4.5 2.633 1 98.88 180 LEU B O 1
ATOM 3208 N N . LEU B 1 181 ? 2.107 -5.586 1.839 1 98.94 181 LEU B N 1
ATOM 3209 C CA . LEU B 1 181 ? 1.828 -5.242 0.448 1 98.94 181 LEU B CA 1
ATOM 3210 C C . LEU B 1 181 ? 0.525 -5.883 -0.017 1 98.94 181 LEU B C 1
ATOM 3212 O O . LEU B 1 181 ? -0.271 -5.25 -0.712 1 98.94 181 LEU B O 1
ATOM 3216 N N . VAL B 1 182 ? 0.295 -7.148 0.339 1 98.94 182 VAL B N 1
ATOM 3217 C CA . VAL B 1 182 ? -0.934 -7.828 -0.061 1 98.94 182 VAL B CA 1
ATOM 3218 C C . VAL B 1 182 ? -2.143 -7.078 0.491 1 98.94 182 VAL B C 1
ATOM 3220 O O . VAL B 1 182 ? -3.094 -6.793 -0.241 1 98.94 182 VAL B O 1
ATOM 3223 N N . ARG B 1 183 ? -2.055 -6.727 1.707 1 98.94 183 ARG B N 1
ATOM 3224 C CA . ARG B 1 183 ? -3.154 -6.023 2.359 1 98.94 183 ARG B CA 1
ATOM 3225 C C . ARG B 1 183 ? -3.322 -4.617 1.792 1 98.94 183 ARG B C 1
ATOM 3227 O O . ARG B 1 183 ? -4.445 -4.141 1.623 1 98.94 183 ARG B O 1
ATOM 3234 N N . ALA B 1 184 ? -2.242 -3.959 1.55 1 98.94 184 ALA B N 1
ATOM 3235 C CA . ALA B 1 184 ? -2.291 -2.617 0.975 1 98.94 184 ALA B CA 1
ATOM 3236 C C . ALA B 1 184 ? -2.967 -2.631 -0.393 1 98.94 184 ALA B C 1
ATOM 3238 O O . ALA B 1 184 ? -3.752 -1.737 -0.714 1 98.94 184 ALA B O 1
ATOM 3239 N N . ARG B 1 185 ? -2.604 -3.641 -1.21 1 99 185 ARG B N 1
ATOM 3240 C CA . ARG B 1 185 ? -3.205 -3.725 -2.537 1 99 185 ARG B CA 1
ATOM 3241 C C . ARG B 1 185 ? -4.711 -3.951 -2.441 1 99 185 ARG B C 1
ATOM 3243 O O . ARG B 1 185 ? -5.473 -3.453 -3.273 1 99 185 ARG B O 1
ATOM 3250 N N . ALA B 1 186 ? -5.121 -4.691 -1.437 1 98.94 186 ALA B N 1
ATOM 3251 C CA . ALA B 1 186 ? -6.555 -4.852 -1.209 1 98.94 186 ALA B CA 1
ATOM 3252 C C . ALA B 1 186 ? -7.219 -3.506 -0.916 1 98.94 186 ALA B C 1
ATOM 3254 O O . ALA B 1 186 ? -8.25 -3.176 -1.5 1 98.94 186 ALA B O 1
ATOM 3255 N N . LEU B 1 187 ? -6.605 -2.689 -0.094 1 98.81 187 LEU B N 1
ATOM 3256 C CA . LEU B 1 187 ? -7.113 -1.364 0.244 1 98.81 187 LEU B CA 1
ATOM 3257 C C . LEU B 1 187 ? -7.109 -0.453 -0.978 1 98.81 187 LEU B C 1
ATOM 3259 O O . LEU B 1 187 ? -8.07 0.278 -1.215 1 98.81 187 LEU B O 1
ATOM 3263 N N . ASP B 1 188 ? -6.039 -0.55 -1.756 1 98.81 188 ASP B N 1
ATOM 3264 C CA . ASP B 1 188 ? -5.867 0.329 -2.908 1 98.81 188 ASP B CA 1
ATOM 3265 C C . ASP B 1 188 ? -6.934 0.063 -3.967 1 98.81 188 ASP B C 1
ATOM 3267 O O . ASP B 1 188 ? -7.27 0.95 -4.754 1 98.81 188 ASP B O 1
ATOM 3271 N N . SER B 1 189 ? -7.414 -1.157 -3.975 1 98.88 189 SER B N 1
ATOM 3272 C CA . SER B 1 189 ? -8.297 -1.577 -5.055 1 98.88 189 SER B CA 1
ATOM 3273 C C . SER B 1 189 ? -9.711 -1.843 -4.539 1 98.88 189 SER B C 1
ATOM 3275 O O . SER B 1 189 ? -10.633 -2.074 -5.324 1 98.88 189 SER B O 1
ATOM 3277 N N . THR B 1 190 ? -9.875 -1.838 -3.221 1 98.75 190 THR B N 1
ATOM 3278 C CA . THR B 1 190 ? -11.125 -2.23 -2.572 1 98.75 190 THR B CA 1
ATOM 3279 C C . THR B 1 190 ? -11.648 -3.535 -3.164 1 98.75 190 THR B C 1
ATOM 3281 O O . THR B 1 190 ? -12.82 -3.623 -3.537 1 98.75 190 THR B O 1
ATOM 3284 N N . ALA B 1 191 ? -10.789 -4.516 -3.277 1 98.94 191 ALA B N 1
ATOM 3285 C CA . ALA B 1 191 ? -11.062 -5.871 -3.742 1 98.94 191 ALA B CA 1
ATOM 3286 C C . ALA B 1 191 ? -10.414 -6.906 -2.832 1 98.94 191 ALA B C 1
ATOM 3288 O O . ALA B 1 191 ? -9.508 -6.582 -2.061 1 98.94 191 ALA B O 1
ATOM 3289 N N . TYR B 1 192 ? -10.953 -8.117 -2.854 1 98.94 192 TYR B N 1
ATOM 3290 C CA . TYR B 1 192 ? -10.219 -9.203 -2.221 1 98.94 192 TYR B CA 1
ATOM 3291 C C . TYR B 1 192 ? -8.898 -9.453 -2.932 1 98.94 192 TYR B C 1
ATOM 3293 O O . TYR B 1 192 ? -8.828 -9.391 -4.16 1 98.94 192 TYR B O 1
ATOM 3301 N N . VAL B 1 193 ? -7.875 -9.68 -2.213 1 99 193 VAL B N 1
ATOM 3302 C CA . VAL B 1 193 ? -6.637 -10.195 -2.787 1 99 193 VAL B CA 1
ATOM 3303 C C . VAL B 1 193 ? -6.367 -11.602 -2.252 1 99 193 VAL B C 1
ATOM 3305 O O . VAL B 1 193 ? -6.277 -11.805 -1.038 1 99 193 VAL B O 1
ATOM 3308 N N . VAL B 1 194 ? -6.332 -12.57 -3.105 1 99 194 VAL B N 1
ATOM 3309 C CA . VAL B 1 194 ? -6.051 -13.969 -2.785 1 99 194 VAL B CA 1
ATOM 3310 C C . VAL B 1 194 ? -4.613 -14.305 -3.166 1 99 194 VAL B C 1
ATOM 3312 O O . VAL B 1 194 ? -4.324 -14.594 -4.332 1 99 194 VAL B O 1
ATOM 3315 N N . ALA B 1 195 ? -3.77 -14.242 -2.18 1 99 195 ALA B N 1
ATOM 3316 C CA . ALA B 1 195 ? -2.334 -14.383 -2.412 1 99 195 ALA B CA 1
ATOM 3317 C C . ALA B 1 195 ? -1.861 -15.797 -2.066 1 99 195 ALA B C 1
ATOM 3319 O O . ALA B 1 195 ? -2.074 -16.266 -0.948 1 99 195 ALA B O 1
ATOM 3320 N N . CYS B 1 196 ? -1.276 -16.453 -3.006 1 99 196 CYS B N 1
ATOM 3321 C CA . CYS B 1 196 ? -0.764 -17.797 -2.822 1 99 196 CYS B CA 1
ATOM 3322 C C . CYS B 1 196 ? 0.739 -17.859 -3.072 1 99 196 CYS B C 1
ATOM 3324 O O . CYS B 1 196 ? 1.184 -17.828 -4.223 1 99 196 CYS B O 1
ATOM 3326 N N . ASP B 1 197 ? 1.462 -17.938 -2.029 1 98.94 197 ASP B N 1
ATOM 3327 C CA . ASP B 1 197 ? 2.91 -18.078 -2.141 1 98.94 197 ASP B CA 1
ATOM 3328 C C . ASP B 1 197 ? 3.324 -19.547 -2.098 1 98.94 197 ASP B C 1
ATOM 3330 O O . ASP B 1 197 ? 2.586 -20.391 -1.587 1 98.94 197 ASP B O 1
ATOM 3334 N N . GLN B 1 198 ? 4.465 -19.828 -2.727 1 98.94 198 GLN B N 1
ATOM 3335 C CA . GLN B 1 198 ? 5.094 -21.125 -2.477 1 98.94 198 GLN B CA 1
ATOM 3336 C C . GLN B 1 198 ? 5.324 -21.344 -0.985 1 98.94 198 GLN B C 1
ATOM 3338 O O . GLN B 1 198 ? 5.711 -20.422 -0.267 1 98.94 198 GLN B O 1
ATOM 3343 N N . ALA B 1 199 ? 5.074 -22.609 -0.571 1 98.88 199 ALA B N 1
ATOM 3344 C CA . ALA B 1 199 ? 5.523 -22.953 0.775 1 98.88 199 ALA B CA 1
ATOM 3345 C C . ALA B 1 199 ? 7.027 -22.766 0.918 1 98.88 199 ALA B C 1
ATOM 3347 O O . ALA B 1 199 ? 7.766 -22.844 -0.066 1 98.88 199 ALA B O 1
ATOM 3348 N N . ASP B 1 200 ? 7.445 -22.469 2.133 1 98.69 200 ASP B N 1
ATOM 3349 C CA . ASP B 1 200 ? 8.883 -22.422 2.383 1 98.69 200 ASP B CA 1
ATOM 3350 C C . ASP B 1 200 ? 9.523 -23.797 2.141 1 98.69 200 ASP B C 1
ATOM 3352 O O . ASP B 1 200 ? 9.219 -24.766 2.842 1 98.69 200 ASP B O 1
ATOM 3356 N N . PRO B 1 201 ? 10.391 -23.828 1.127 1 98.06 201 PRO B N 1
ATOM 3357 C CA . PRO B 1 201 ? 10.977 -25.141 0.808 1 98.06 201 PRO B CA 1
ATOM 3358 C C . PRO B 1 201 ? 11.625 -25.797 2.018 1 98.06 201 PRO B C 1
ATOM 3360 O O . PRO B 1 201 ? 11.711 -27.031 2.076 1 98.06 201 PRO B O 1
ATOM 3363 N N . ARG B 1 202 ? 12.148 -25.094 3.004 1 98.06 202 ARG B N 1
ATOM 3364 C CA . ARG B 1 202 ? 12.82 -25.625 4.18 1 98.06 202 ARG B CA 1
ATOM 3365 C C . ARG B 1 202 ? 11.875 -26.484 5.012 1 98.06 202 ARG B C 1
ATOM 3367 O O . ARG B 1 202 ? 12.305 -27.406 5.699 1 98.06 202 ARG B O 1
ATOM 3374 N N . THR B 1 203 ? 10.547 -26.188 4.863 1 98.56 203 THR B N 1
ATOM 3375 C CA . THR B 1 203 ? 9.562 -26.922 5.648 1 98.56 203 THR B CA 1
ATOM 3376 C C . THR B 1 203 ? 9.367 -28.344 5.098 1 98.56 203 THR B C 1
ATOM 3378 O O . THR B 1 203 ? 8.789 -29.203 5.762 1 98.56 203 THR B O 1
ATOM 3381 N N . VAL B 1 204 ? 9.859 -28.547 3.865 1 97.94 204 VAL B N 1
ATOM 3382 C CA . VAL B 1 204 ? 9.758 -29.875 3.281 1 97.94 204 VAL B CA 1
ATOM 3383 C C . VAL B 1 204 ? 11.156 -30.438 3.023 1 97.94 204 VAL B C 1
ATOM 3385 O O . VAL B 1 204 ? 11.328 -31.328 2.191 1 97.94 204 VAL B O 1
ATOM 3388 N N . GLY B 1 205 ? 12.102 -29.891 3.609 1 97.31 205 GLY B N 1
ATOM 3389 C CA . GLY B 1 205 ? 13.438 -30.469 3.662 1 97.31 205 GLY B CA 1
ATOM 3390 C C . GLY B 1 205 ? 14.32 -30.031 2.508 1 97.31 205 GLY B C 1
ATOM 3391 O O . GLY B 1 205 ? 15.305 -30.703 2.188 1 97.31 205 GLY B O 1
ATOM 3392 N N . ARG B 1 206 ? 14.008 -28.969 1.873 1 96.31 206 ARG B N 1
ATOM 3393 C CA . ARG B 1 206 ? 14.805 -28.484 0.75 1 96.31 206 ARG B CA 1
ATOM 3394 C C . ARG B 1 206 ? 15.391 -27.109 1.044 1 96.31 206 ARG B C 1
ATOM 3396 O O . ARG B 1 206 ? 14.727 -26.25 1.636 1 96.31 206 ARG B O 1
ATOM 3403 N N . ASP B 1 207 ? 16.594 -26.906 0.592 1 94.25 207 ASP B N 1
ATOM 3404 C CA . ASP B 1 207 ? 17.266 -25.609 0.685 1 94.25 207 ASP B CA 1
ATOM 3405 C C . ASP B 1 207 ? 17.172 -24.844 -0.631 1 94.25 207 ASP B C 1
ATOM 3407 O O . ASP B 1 207 ? 17.766 -25.234 -1.636 1 94.25 207 ASP B O 1
ATOM 3411 N N . PRO B 1 208 ? 16.5 -23.766 -0.64 1 92.25 208 PRO B N 1
ATOM 3412 C 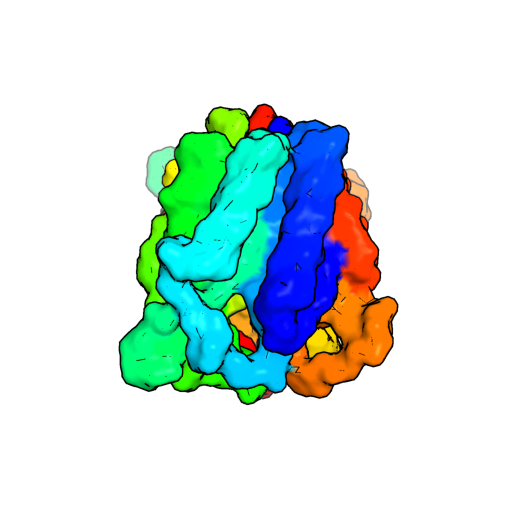CA . PRO B 1 208 ? 16.297 -23.031 -1.892 1 92.25 208 PRO B CA 1
ATOM 3413 C C . PRO B 1 208 ? 17.5 -22.203 -2.289 1 92.25 208 PRO B C 1
ATOM 3415 O O . PRO B 1 208 ? 17.531 -21.625 -3.381 1 92.25 208 PRO B O 1
ATOM 3418 N N . GLY B 1 209 ? 18.562 -22.203 -1.386 1 93.31 209 GLY B N 1
ATOM 3419 C CA . GLY B 1 209 ? 19.625 -21.25 -1.64 1 93.31 209 GLY B CA 1
ATOM 3420 C C . GLY B 1 209 ? 19.172 -19.812 -1.632 1 93.31 209 GLY B C 1
ATOM 3421 O O . GLY B 1 209 ? 18.484 -19.375 -0.7 1 93.31 209 GLY B O 1
ATOM 3422 N N . SER B 1 210 ? 19.578 -19.031 -2.689 1 92.81 210 SER B N 1
ATOM 3423 C CA . SER B 1 210 ? 19.234 -17.609 -2.736 1 92.81 210 SER B CA 1
ATOM 3424 C C . SER B 1 210 ? 18.031 -17.359 -3.641 1 92.81 210 SER B C 1
ATOM 3426 O O . SER B 1 210 ? 17.562 -16.234 -3.746 1 92.81 210 SER B O 1
ATOM 3428 N N . ALA B 1 211 ? 17.531 -18.406 -4.27 1 94.88 211 ALA B N 1
ATOM 3429 C CA . ALA B 1 211 ? 16.422 -18.25 -5.211 1 94.88 211 ALA B CA 1
ATOM 3430 C C . ALA B 1 211 ? 15.141 -17.844 -4.488 1 94.88 211 ALA B C 1
ATOM 3432 O O . ALA B 1 211 ? 14.922 -18.219 -3.338 1 94.88 211 ALA B O 1
ATOM 3433 N N . PRO B 1 212 ? 14.359 -17 -5.082 1 97 212 PRO B N 1
ATOM 3434 C CA . PRO B 1 212 ? 13.031 -16.75 -4.512 1 97 212 PRO B CA 1
ATOM 3435 C C . PRO B 1 212 ? 12.117 -17.969 -4.609 1 97 212 PRO B C 1
ATOM 3437 O O . PRO B 1 212 ? 11.406 -18.125 -5.605 1 97 212 PRO B O 1
ATOM 3440 N N . ALA B 1 213 ? 12.047 -18.766 -3.566 1 97.44 213 ALA B N 1
ATOM 3441 C CA . ALA B 1 213 ? 11.391 -20.062 -3.65 1 97.44 213 ALA B CA 1
ATOM 3442 C C . ALA B 1 213 ? 10.148 -20.109 -2.766 1 97.44 213 ALA B C 1
ATOM 3444 O O . ALA B 1 213 ? 9.492 -21.156 -2.66 1 97.44 213 ALA B O 1
ATOM 3445 N N . GLY B 1 214 ? 9.859 -18.953 -2.152 1 98.62 214 GLY B N 1
ATOM 3446 C CA . GLY B 1 214 ? 8.648 -18.875 -1.348 1 98.62 214 GLY B CA 1
ATOM 3447 C C . GLY B 1 214 ? 8.922 -18.844 0.143 1 98.62 214 GLY B C 1
ATOM 3448 O O . GLY B 1 214 ? 9.922 -19.406 0.606 1 98.62 214 GLY B O 1
ATOM 3449 N N . ILE B 1 215 ? 8.008 -18.219 0.898 1 98.69 215 ILE B N 1
ATOM 3450 C CA . ILE B 1 215 ? 8.117 -18.141 2.352 1 98.69 215 ILE B CA 1
ATOM 3451 C C . ILE B 1 215 ? 6.84 -18.672 2.99 1 98.69 215 ILE B C 1
ATOM 3453 O O . ILE B 1 215 ? 6.688 -18.641 4.215 1 98.69 215 ILE B O 1
ATOM 3457 N N . GLY B 1 216 ? 5.91 -19.203 2.141 1 98.88 216 GLY B N 1
ATOM 3458 C CA . GLY B 1 216 ? 4.566 -19.484 2.615 1 98.88 216 GLY B CA 1
ATOM 3459 C C . GLY B 1 216 ? 3.779 -18.234 2.955 1 98.88 216 GLY B C 1
ATOM 3460 O O . GLY B 1 216 ? 3.705 -17.312 2.15 1 98.88 216 GLY B O 1
ATOM 3461 N N . ALA B 1 217 ? 3.027 -18.328 4.031 1 98.88 217 ALA B N 1
ATOM 3462 C CA . ALA B 1 217 ? 2.271 -17.188 4.547 1 98.88 217 ALA B CA 1
ATOM 3463 C C . ALA B 1 217 ? 1.231 -16.719 3.535 1 98.88 217 ALA B C 1
ATOM 3465 O O . ALA B 1 217 ? 0.887 -15.531 3.496 1 98.88 217 ALA B O 1
ATOM 3466 N N . SER B 1 218 ? 0.757 -17.609 2.637 1 98.94 218 SER B N 1
ATOM 3467 C CA . SER B 1 218 ? -0.358 -17.266 1.764 1 98.94 218 SER B CA 1
ATOM 3468 C C . SER B 1 218 ? -1.506 -16.641 2.555 1 98.94 218 SER B C 1
ATOM 3470 O O . SER B 1 218 ? -1.751 -17.016 3.701 1 98.94 218 SER B O 1
ATOM 3472 N N . LEU B 1 219 ? -2.17 -15.672 1.95 1 98.62 219 LEU B N 1
ATOM 3473 C CA . LEU B 1 219 ? -3.223 -15.031 2.73 1 98.62 219 LEU B CA 1
ATOM 3474 C C . LEU B 1 219 ? -4.305 -14.461 1.819 1 98.62 219 LEU B C 1
ATOM 3476 O O . LEU B 1 219 ? -4.059 -14.219 0.635 1 98.62 219 LEU B O 1
ATOM 3480 N N . VAL B 1 220 ? -5.508 -14.375 2.355 1 98.94 220 VAL B N 1
ATOM 3481 C CA . VAL B 1 220 ? -6.633 -13.664 1.753 1 98.94 220 VAL B CA 1
ATOM 3482 C C . VAL B 1 220 ? -6.883 -12.359 2.506 1 98.94 220 VAL B C 1
ATOM 3484 O O . VAL B 1 220 ? -7.082 -12.367 3.723 1 98.94 220 VAL B O 1
ATOM 3487 N N . ALA B 1 221 ? -6.754 -11.273 1.807 1 98.94 221 ALA B N 1
ATOM 3488 C CA . ALA B 1 221 ? -7.043 -9.961 2.375 1 98.94 221 ALA B CA 1
ATOM 3489 C C . ALA B 1 221 ? -8.406 -9.453 1.914 1 98.94 221 ALA B C 1
ATOM 3491 O O . ALA B 1 221 ? -8.75 -9.562 0.735 1 98.94 221 ALA B O 1
ATOM 3492 N N . GLY B 1 222 ? -9.141 -8.953 2.801 1 98.88 222 GLY B N 1
ATOM 3493 C CA . GLY B 1 222 ? -10.422 -8.352 2.461 1 98.88 222 GLY B CA 1
ATOM 3494 C C . GLY B 1 222 ? -10.289 -6.984 1.825 1 98.88 222 GLY B C 1
ATOM 3495 O O . GLY B 1 222 ? -9.203 -6.398 1.816 1 98.88 222 GLY B O 1
ATOM 3496 N N . PRO B 1 223 ? -11.445 -6.469 1.321 1 98.81 223 PRO B N 1
ATOM 3497 C CA . PRO B 1 223 ? -11.391 -5.242 0.522 1 98.81 223 PRO B CA 1
ATOM 3498 C C . PRO B 1 223 ? -10.969 -4.023 1.342 1 98.81 223 PRO B C 1
ATOM 3500 O O . PRO B 1 223 ? -10.633 -2.979 0.776 1 98.81 223 PRO B O 1
ATOM 3503 N N . LEU B 1 224 ? -10.969 -4.129 2.668 1 98.5 224 LEU B N 1
ATOM 3504 C CA . LEU B 1 224 ? -10.516 -3.02 3.502 1 98.5 224 LEU B CA 1
ATOM 3505 C C . LEU B 1 224 ? -9.188 -3.355 4.176 1 98.5 224 LEU B C 1
ATOM 3507 O O . LEU B 1 224 ? -8.828 -2.744 5.184 1 98.5 224 LEU B O 1
ATOM 3511 N N . GLY B 1 225 ? -8.547 -4.367 3.693 1 98.62 225 GLY B N 1
ATOM 3512 C CA . GLY B 1 225 ? -7.172 -4.648 4.082 1 98.62 225 GLY B CA 1
ATOM 3513 C C . GLY B 1 225 ? -7.066 -5.633 5.23 1 98.62 225 GLY B C 1
ATOM 3514 O O . GLY B 1 225 ? -5.965 -6.016 5.625 1 98.62 225 GLY B O 1
ATOM 3515 N N . GLN B 1 226 ? -8.156 -6.066 5.812 1 98.31 226 GLN B N 1
ATOM 3516 C CA . GLN B 1 226 ? -8.078 -7.016 6.922 1 98.31 226 GLN B CA 1
ATOM 3517 C C . GLN B 1 226 ? -7.668 -8.398 6.434 1 98.31 226 GLN B C 1
ATOM 3519 O O . GLN B 1 226 ? -8.031 -8.805 5.328 1 98.31 226 GLN B O 1
ATOM 3524 N N . VAL B 1 227 ? -6.977 -9.164 7.23 1 98.62 227 VAL B N 1
ATOM 3525 C CA . VAL B 1 227 ? -6.629 -10.547 6.922 1 98.62 227 VAL B CA 1
ATOM 3526 C C . VAL B 1 227 ? -7.824 -11.453 7.195 1 98.62 227 VAL B C 1
ATOM 3528 O O . VAL B 1 227 ? -8.289 -11.555 8.336 1 98.62 227 VAL B O 1
ATOM 3531 N N . VAL B 1 228 ? -8.305 -12.039 6.191 1 98.5 228 VAL B N 1
ATOM 3532 C CA . VAL B 1 228 ? -9.438 -12.945 6.293 1 98.5 228 VAL B CA 1
ATOM 3533 C C . VAL B 1 228 ? -8.961 -14.328 6.734 1 98.5 228 VAL B C 1
ATOM 3535 O O . VAL B 1 228 ? -9.602 -14.984 7.555 1 98.5 228 VAL B O 1
ATOM 3538 N N . ALA B 1 229 ? -7.891 -14.797 6.168 1 98.69 229 ALA B N 1
ATOM 3539 C CA . ALA B 1 229 ? -7.262 -16.078 6.457 1 98.69 229 ALA B CA 1
ATOM 3540 C C . ALA B 1 229 ? -5.793 -16.078 6.039 1 98.69 229 ALA B C 1
ATOM 3542 O O . ALA B 1 229 ? -5.414 -15.391 5.086 1 98.69 229 ALA B O 1
ATOM 3543 N N . GLN B 1 230 ? -5.027 -16.844 6.715 1 98.88 230 GLN B N 1
ATOM 3544 C CA . GLN B 1 230 ? -3.605 -16.891 6.383 1 98.88 230 GLN B CA 1
ATOM 3545 C C . GLN B 1 230 ? -2.99 -18.219 6.801 1 98.88 230 GLN B C 1
ATOM 3547 O O . GLN B 1 230 ? -3.314 -18.75 7.867 1 98.88 230 GLN B O 1
ATOM 3552 N N . LEU B 1 231 ? -2.125 -18.734 5.996 1 98.94 231 LEU B N 1
ATOM 3553 C CA . LEU B 1 231 ? -1.367 -19.938 6.297 1 98.94 231 LEU B CA 1
ATOM 3554 C C . LEU B 1 231 ? -0.013 -19.594 6.91 1 98.94 231 LEU B C 1
ATOM 3556 O O . LEU B 1 231 ? 0.407 -18.438 6.887 1 98.94 231 LEU B O 1
ATOM 3560 N N . ASP B 1 232 ? 0.597 -20.578 7.516 1 98.56 232 ASP B N 1
ATOM 3561 C CA . ASP B 1 232 ? 1.998 -20.484 7.918 1 98.56 232 ASP B CA 1
ATOM 3562 C C . ASP B 1 232 ? 2.92 -20.953 6.793 1 98.56 232 ASP B C 1
ATOM 3564 O O . ASP B 1 232 ? 2.6 -20.797 5.613 1 98.56 232 ASP B O 1
ATOM 3568 N N . ARG B 1 233 ? 4.062 -21.438 7.051 1 98.75 233 ARG B N 1
ATOM 3569 C CA . ARG B 1 233 ? 5.148 -21.625 6.094 1 98.75 233 ARG B CA 1
ATOM 3570 C C . ARG B 1 233 ? 5.012 -22.969 5.363 1 98.75 233 ARG B C 1
ATOM 3572 O O . ARG B 1 233 ? 5.625 -23.172 4.312 1 98.75 233 ARG B O 1
ATOM 3579 N N . GLU B 1 234 ? 4.223 -23.906 5.914 1 98.81 234 GLU B N 1
ATOM 3580 C CA . GLU B 1 234 ? 4.184 -25.281 5.41 1 98.81 234 GLU B CA 1
ATOM 3581 C C . GLU B 1 234 ? 3.146 -25.438 4.301 1 98.81 234 GLU B C 1
ATOM 3583 O O . GLU B 1 234 ? 2.205 -24.641 4.211 1 98.81 234 GLU B O 1
ATOM 3588 N N . PRO B 1 235 ? 3.334 -26.469 3.424 1 98.88 235 PRO B N 1
ATOM 3589 C CA . PRO B 1 235 ? 2.271 -26.75 2.457 1 98.88 235 PRO B CA 1
ATOM 3590 C C . PRO B 1 235 ? 0.913 -26.969 3.121 1 98.88 235 PRO B C 1
ATOM 3592 O O . PRO B 1 235 ? 0.832 -27.594 4.184 1 98.88 235 PRO B O 1
ATOM 3595 N N . ALA B 1 236 ? -0.045 -26.422 2.604 1 98.88 236 ALA B N 1
ATOM 3596 C CA . ALA B 1 236 ? -1.405 -26.547 3.123 1 98.88 236 ALA B CA 1
ATOM 3597 C C . ALA B 1 236 ? -2.42 -25.969 2.143 1 98.88 236 ALA B C 1
ATOM 3599 O O . ALA B 1 236 ? -2.053 -25.234 1.218 1 98.88 236 ALA B O 1
ATOM 3600 N N . LEU B 1 237 ? -3.598 -26.359 2.256 1 98.88 237 LEU B N 1
ATOM 3601 C CA . LEU B 1 237 ? -4.707 -25.781 1.504 1 98.88 237 LEU B CA 1
ATOM 3602 C C . LEU B 1 237 ? -5.527 -24.844 2.381 1 98.88 237 LEU B C 1
ATOM 3604 O O . LEU B 1 237 ? -6.012 -25.25 3.443 1 98.88 237 LEU B O 1
ATOM 3608 N N . LEU B 1 238 ? -5.641 -23.625 2.021 1 98.88 238 LEU B N 1
ATOM 3609 C CA . LEU B 1 238 ? -6.449 -22.625 2.711 1 98.88 238 LEU B CA 1
ATOM 3610 C C . LEU B 1 238 ? -7.77 -22.406 1.986 1 98.88 238 LEU B C 1
ATOM 3612 O O . LEU B 1 238 ? -7.797 -22.266 0.761 1 98.88 238 LEU B O 1
ATOM 3616 N N . LEU B 1 239 ? -8.883 -22.484 2.701 1 98.88 239 LEU B N 1
ATOM 3617 C CA . LEU B 1 239 ? -10.195 -22.188 2.141 1 98.88 239 LEU B CA 1
ATOM 3618 C C . LEU B 1 239 ? -10.734 -20.875 2.678 1 98.88 239 LEU B C 1
ATOM 3620 O O . LEU B 1 239 ? -10.547 -20.547 3.854 1 98.88 239 LEU B O 1
ATOM 3624 N N . ALA B 1 240 ? -11.375 -20.109 1.844 1 98.81 240 ALA B N 1
ATOM 3625 C CA . ALA B 1 240 ? -12.008 -18.859 2.26 1 98.81 240 ALA B CA 1
ATOM 3626 C C . ALA B 1 240 ? -13.266 -18.594 1.446 1 98.81 240 ALA B C 1
ATOM 3628 O O . ALA B 1 240 ? -13.32 -18.891 0.251 1 98.81 240 ALA B O 1
ATOM 3629 N N . ASP B 1 241 ? -14.25 -18.078 2.082 1 98.81 241 ASP B N 1
ATOM 3630 C CA . ASP B 1 241 ? -15.469 -17.625 1.402 1 98.81 241 ASP B CA 1
ATOM 3631 C C . ASP B 1 241 ? -15.438 -16.125 1.162 1 98.81 241 ASP B C 1
ATOM 3633 O O . ASP B 1 241 ? -15.281 -15.336 2.104 1 98.81 241 ASP B O 1
ATOM 3637 N N . LEU B 1 242 ? -15.531 -15.742 -0.089 1 98.75 242 LEU B N 1
ATOM 3638 C CA . LEU B 1 242 ? -15.523 -14.336 -0.473 1 98.75 242 LEU B CA 1
ATOM 3639 C C . LEU B 1 242 ? -16.938 -13.812 -0.677 1 98.75 242 LEU B C 1
ATOM 3641 O O . LEU B 1 242 ? -17.75 -14.453 -1.354 1 98.75 242 LEU B O 1
ATOM 3645 N N . ASP B 1 243 ? -17.203 -12.68 -0.112 1 98.31 243 ASP B N 1
ATOM 3646 C CA . ASP B 1 243 ? -18.516 -12.047 -0.198 1 98.31 243 ASP B CA 1
ATOM 3647 C C . ASP B 1 243 ? -18.484 -10.82 -1.106 1 98.31 243 ASP B C 1
ATOM 3649 O O . ASP B 1 243 ? -17.969 -9.766 -0.713 1 98.31 243 ASP B O 1
ATOM 3653 N N . PRO B 1 244 ? -19.031 -10.961 -2.295 1 97.5 244 PRO B N 1
ATOM 3654 C CA . PRO B 1 244 ? -19.016 -9.812 -3.197 1 97.5 244 PRO B CA 1
ATOM 3655 C C . PRO B 1 244 ? -19.703 -8.586 -2.598 1 97.5 244 PRO B C 1
ATOM 3657 O O . PRO B 1 244 ? -19.375 -7.449 -2.947 1 97.5 244 PRO B O 1
ATOM 3660 N N . GLU B 1 245 ? -20.594 -8.773 -1.687 1 98.25 245 GLU B N 1
ATOM 3661 C CA . GLU B 1 245 ? -21.25 -7.648 -1.041 1 98.25 245 GLU B CA 1
ATOM 3662 C C . GLU B 1 245 ? -20.281 -6.848 -0.188 1 98.25 245 GLU B C 1
ATOM 3664 O O . GLU B 1 245 ? -20.438 -5.637 -0.018 1 98.25 245 GLU B O 1
ATOM 3669 N N . ALA B 1 246 ? -19.328 -7.566 0.341 1 98.5 246 ALA B N 1
ATOM 3670 C CA . ALA B 1 246 ? -18.312 -6.867 1.108 1 98.5 246 ALA B CA 1
ATOM 3671 C C . ALA B 1 246 ? -17.516 -5.906 0.224 1 98.5 246 ALA B C 1
ATOM 3673 O O . ALA B 1 246 ? -17.125 -4.828 0.67 1 98.5 246 ALA B O 1
ATOM 3674 N N . VAL B 1 247 ? -17.297 -6.281 -1.013 1 98.75 247 VAL B N 1
ATOM 3675 C CA . VAL B 1 247 ? -16.594 -5.414 -1.963 1 98.75 247 VAL B CA 1
ATOM 3676 C C . VAL B 1 247 ? -17.469 -4.195 -2.273 1 98.75 247 VAL B C 1
ATOM 3678 O O . VAL B 1 247 ? -16.984 -3.061 -2.236 1 98.75 247 VAL B O 1
ATOM 3681 N N . ALA B 1 248 ? -18.703 -4.469 -2.578 1 98.38 248 ALA B N 1
ATOM 3682 C CA . ALA B 1 248 ? -19.625 -3.371 -2.867 1 98.38 248 ALA B CA 1
ATOM 3683 C C . ALA B 1 248 ? -19.688 -2.387 -1.703 1 98.38 248 ALA B C 1
ATOM 3685 O O . ALA B 1 248 ? -19.656 -1.172 -1.907 1 98.38 248 ALA B O 1
ATOM 3686 N N . ALA B 1 249 ? -19.812 -2.912 -0.521 1 98.31 249 ALA B N 1
ATOM 3687 C CA . ALA B 1 249 ? -19.875 -2.084 0.679 1 98.31 249 ALA B CA 1
ATOM 3688 C C . ALA B 1 249 ? -18.594 -1.278 0.858 1 98.31 249 ALA B C 1
ATOM 3690 O O . ALA B 1 249 ? -18.641 -0.094 1.201 1 98.31 249 ALA B O 1
ATOM 3691 N N . ALA B 1 250 ? -17.453 -1.913 0.675 1 98.44 250 ALA B N 1
ATOM 3692 C CA . ALA B 1 250 ? -16.172 -1.233 0.795 1 98.44 250 ALA B CA 1
ATOM 3693 C C . ALA B 1 250 ? -16.047 -0.097 -0.216 1 98.44 250 ALA B C 1
ATOM 3695 O O . ALA B 1 250 ? -15.594 0.998 0.121 1 98.44 250 ALA B O 1
ATOM 3696 N N . ARG B 1 251 ? -16.453 -0.35 -1.446 1 98.5 251 ARG B N 1
ATOM 3697 C CA . ARG B 1 251 ? -16.344 0.638 -2.516 1 98.5 251 ARG B CA 1
ATOM 3698 C C . ARG B 1 251 ? -17.281 1.819 -2.262 1 98.5 251 ARG B C 1
ATOM 3700 O O . ARG B 1 251 ? -16.969 2.947 -2.662 1 98.5 251 ARG B O 1
ATOM 3707 N N . LYS B 1 252 ? -18.344 1.547 -1.632 1 97.69 252 LYS B N 1
ATOM 3708 C CA . LYS B 1 252 ? -19.25 2.629 -1.234 1 97.69 252 LYS B CA 1
ATOM 3709 C C . LYS B 1 252 ? -18.656 3.438 -0.083 1 97.69 252 LYS B C 1
ATOM 3711 O O . LYS B 1 252 ? -18.734 4.668 -0.079 1 97.69 252 LYS B O 1
ATOM 3716 N N . THR B 1 253 ? -18.094 2.789 0.845 1 97.31 253 THR B N 1
ATOM 3717 C CA . THR B 1 253 ? -17.562 3.406 2.061 1 97.31 253 THR B CA 1
ATOM 3718 C C . THR B 1 253 ? -16.281 4.176 1.77 1 97.31 253 THR B C 1
ATOM 3720 O O . THR B 1 253 ? -16.078 5.27 2.301 1 97.31 253 THR B O 1
ATOM 3723 N N . VAL B 1 254 ? -15.43 3.648 1.02 1 97.44 254 VAL B N 1
ATOM 3724 C CA . VAL B 1 254 ? -14.133 4.23 0.672 1 97.44 254 VAL B CA 1
ATOM 3725 C C . VAL B 1 254 ? -13.93 4.168 -0.84 1 97.44 254 VAL B C 1
ATOM 3727 O O . VAL B 1 254 ? -13.148 3.35 -1.334 1 97.44 254 VAL B O 1
ATOM 3730 N N . PRO B 1 255 ? -14.508 5.09 -1.576 1 97.75 255 PRO B N 1
ATOM 3731 C CA . PRO B 1 255 ? -14.469 5.016 -3.039 1 97.75 255 PRO B CA 1
ATOM 3732 C C . PRO B 1 255 ? -13.133 5.492 -3.615 1 97.75 255 PRO B C 1
ATOM 3734 O O . PRO B 1 255 ? -13.102 6.445 -4.395 1 97.75 255 PRO B O 1
ATOM 3737 N N . VAL B 1 256 ? -12.055 4.766 -3.326 1 97.88 256 VAL B N 1
ATOM 3738 C CA . VAL B 1 256 ? -10.703 5.184 -3.686 1 97.88 256 VAL B CA 1
ATOM 3739 C C . VAL B 1 256 ? -10.547 5.18 -5.207 1 97.88 256 VAL B C 1
ATOM 3741 O O . VAL B 1 256 ? -9.812 5.992 -5.766 1 97.88 256 VAL B O 1
ATOM 3744 N N . LEU B 1 257 ? -11.211 4.273 -5.895 1 97.75 257 LEU B N 1
ATOM 3745 C CA . LEU B 1 257 ? -11.102 4.234 -7.352 1 97.75 257 LEU B CA 1
ATOM 3746 C C . LEU B 1 257 ? -11.766 5.449 -7.98 1 97.75 257 LEU B C 1
ATOM 3748 O O . LEU B 1 257 ? -11.211 6.07 -8.891 1 97.75 257 LEU B O 1
ATOM 3752 N N . ALA B 1 258 ? -12.906 5.82 -7.457 1 96.44 258 ALA B N 1
ATOM 3753 C CA . ALA B 1 258 ? -13.664 6.953 -7.992 1 96.44 258 ALA B CA 1
ATOM 3754 C C . ALA B 1 258 ? -13.016 8.281 -7.602 1 96.44 258 ALA B C 1
ATOM 3756 O O . ALA B 1 258 ? -13.102 9.258 -8.344 1 96.44 258 ALA B O 1
ATOM 3757 N N . ASN B 1 259 ? -12.297 8.344 -6.441 1 97.38 259 ASN B N 1
ATOM 3758 C CA . ASN B 1 259 ? -11.75 9.57 -5.883 1 97.38 259 ASN B CA 1
ATOM 3759 C C . ASN B 1 259 ? -10.367 9.875 -6.449 1 97.38 259 ASN B C 1
ATOM 3761 O O . ASN B 1 259 ? -9.766 10.906 -6.125 1 97.38 259 ASN B O 1
ATOM 3765 N N . ARG B 1 260 ? -9.828 8.977 -7.297 1 96.19 260 ARG B N 1
ATOM 3766 C CA . ARG B 1 260 ? -8.5 9.188 -7.852 1 96.19 260 ARG B CA 1
ATOM 3767 C C . ARG B 1 260 ? -8.445 10.469 -8.672 1 96.19 260 ARG B C 1
ATOM 3769 O O . ARG B 1 260 ? -9.367 10.758 -9.438 1 96.19 260 ARG B O 1
ATOM 3776 N N . ARG B 1 261 ? -7.391 11.266 -8.547 1 94.56 261 ARG B N 1
ATOM 3777 C CA . ARG B 1 261 ? -7.227 12.508 -9.289 1 94.56 261 ARG B CA 1
ATOM 3778 C C . ARG B 1 261 ? -5.891 12.539 -10.023 1 94.56 261 ARG B C 1
ATOM 3780 O O . ARG B 1 261 ? -5.645 13.422 -10.844 1 94.56 261 ARG B O 1
ATOM 3787 N N . ILE B 1 262 ? -4.984 11.641 -9.664 1 88.88 262 ILE B N 1
ATOM 3788 C CA . ILE B 1 262 ? -3.693 11.484 -10.328 1 88.88 262 ILE B CA 1
ATOM 3789 C C . ILE B 1 262 ? -3.482 10.023 -10.719 1 88.88 262 ILE B C 1
ATOM 3791 O O . ILE B 1 262 ? -4.023 9.125 -10.078 1 88.88 262 ILE B O 1
#

pLDDT: mean 98.04, std 1.66, range [88.81, 99.0]